Protein AF-A0A7V9RB55-F1 (afdb_monomer_lite)

Structure (mmCIF, N/CA/C/O backbone):
data_AF-A0A7V9RB55-F1
#
_entry.id   AF-A0A7V9RB55-F1
#
loop_
_atom_site.group_PDB
_atom_site.id
_atom_site.type_symbol
_atom_site.label_atom_id
_atom_site.label_alt_id
_atom_site.label_comp_id
_atom_site.label_asym_id
_atom_site.label_entity_id
_atom_site.label_seq_id
_atom_site.pdbx_PDB_ins_code
_atom_site.Cartn_x
_atom_site.Cartn_y
_atom_site.Cartn_z
_atom_site.occupancy
_atom_site.B_iso_or_equiv
_atom_site.auth_seq_id
_atom_site.auth_comp_id
_atom_site.auth_asym_id
_atom_site.auth_atom_id
_atom_site.pdbx_PDB_model_num
ATOM 1 N N . MET A 1 1 ? -29.904 12.027 -7.134 1.00 45.78 1 MET A N 1
ATOM 2 C CA . MET A 1 1 ? -29.228 10.715 -7.118 1.00 45.78 1 MET A CA 1
ATOM 3 C C . MET A 1 1 ? -30.011 9.786 -8.027 1.00 45.78 1 MET A C 1
ATOM 5 O O . MET A 1 1 ? -31.222 9.692 -7.862 1.00 45.78 1 MET A O 1
ATOM 9 N N . ALA A 1 2 ? -29.374 9.235 -9.059 1.00 36.44 2 ALA A N 1
ATOM 10 C CA . ALA A 1 2 ? -30.042 8.398 -10.052 1.00 36.44 2 ALA A CA 1
ATOM 11 C C . ALA A 1 2 ? -30.609 7.140 -9.376 1.00 36.44 2 ALA A C 1
ATOM 13 O O . ALA A 1 2 ? -29.859 6.397 -8.746 1.00 36.44 2 ALA A O 1
ATOM 14 N N . ARG A 1 3 ? -31.929 6.922 -9.480 1.00 42.16 3 ARG A N 1
ATOM 15 C CA . ARG A 1 3 ? -32.563 5.660 -9.073 1.00 42.16 3 ARG A CA 1
ATOM 16 C C . ARG A 1 3 ? -31.897 4.527 -9.855 1.00 42.16 3 ARG A C 1
ATOM 18 O O . ARG A 1 3 ? -31.756 4.627 -11.071 1.00 42.16 3 ARG A O 1
ATOM 25 N N . GLY A 1 4 ? -31.418 3.533 -9.114 1.00 44.72 4 GLY A N 1
ATOM 26 C CA . GLY A 1 4 ? -30.417 2.570 -9.548 1.00 44.72 4 GLY A CA 1
ATOM 27 C C . GLY A 1 4 ? -30.804 1.784 -10.793 1.00 44.72 4 GLY A C 1
ATOM 28 O O . GLY A 1 4 ? -31.798 1.063 -10.808 1.00 44.72 4 GLY A O 1
ATOM 29 N N . ASN A 1 5 ? -29.937 1.847 -11.802 1.00 58.66 5 ASN A N 1
ATOM 30 C CA . ASN A 1 5 ? -29.762 0.708 -12.690 1.00 58.66 5 ASN A CA 1
ATOM 31 C C . ASN A 1 5 ? -29.378 -0.478 -11.801 1.00 58.66 5 ASN A C 1
ATOM 33 O O . ASN A 1 5 ? -28.426 -0.363 -11.025 1.00 58.66 5 ASN A O 1
ATOM 37 N N . ALA A 1 6 ? -30.140 -1.570 -11.878 1.00 69.88 6 ALA A N 1
ATOM 38 C CA . ALA A 1 6 ? -29.859 -2.792 -11.138 1.00 69.88 6 ALA A CA 1
ATOM 39 C C . ALA A 1 6 ? -28.393 -3.190 -11.373 1.00 69.88 6 ALA A C 1
ATOM 41 O O . ALA A 1 6 ? -27.999 -3.524 -12.492 1.00 69.88 6 ALA A O 1
ATOM 42 N N . ARG A 1 7 ? -27.560 -3.072 -10.333 1.00 87.62 7 ARG A N 1
ATOM 43 C CA . ARG A 1 7 ? -26.148 -3.448 -10.414 1.00 87.62 7 ARG A CA 1
ATOM 44 C C . ARG A 1 7 ? -26.079 -4.965 -10.359 1.00 87.62 7 ARG A C 1
ATOM 46 O O . ARG A 1 7 ? -26.649 -5.580 -9.465 1.00 87.62 7 ARG A O 1
ATOM 53 N N . THR A 1 8 ? -25.414 -5.573 -11.334 1.00 90.81 8 THR A N 1
ATOM 54 C CA . THR A 1 8 ? -25.226 -7.026 -11.335 1.00 90.81 8 THR A CA 1
ATOM 55 C C . THR A 1 8 ? -24.067 -7.367 -10.393 1.00 90.81 8 THR A C 1
ATOM 57 O O . THR A 1 8 ? -23.020 -6.727 -10.501 1.00 90.81 8 THR A O 1
ATOM 60 N N . PRO A 1 9 ? -24.222 -8.334 -9.470 1.00 93.31 9 PRO A N 1
ATOM 61 C CA . PRO A 1 9 ? -23.120 -8.808 -8.638 1.00 93.31 9 PRO A CA 1
ATOM 62 C C . PRO A 1 9 ? -21.937 -9.293 -9.484 1.00 93.31 9 PRO A C 1
ATOM 64 O O . PRO A 1 9 ? -22.144 -9.951 -10.506 1.00 93.31 9 PRO A O 1
ATOM 67 N N . ALA A 1 10 ? -20.709 -9.035 -9.035 1.00 93.19 10 ALA A N 1
ATOM 68 C CA . ALA A 1 10 ? -19.513 -9.558 -9.683 1.00 93.19 10 ALA A CA 1
ATOM 69 C C . ALA A 1 10 ? -19.465 -11.096 -9.619 1.00 93.19 10 ALA A C 1
ATOM 71 O O . ALA A 1 10 ? -20.056 -11.726 -8.734 1.00 93.19 10 ALA A O 1
ATOM 72 N N . ALA A 1 11 ? -18.727 -11.713 -10.545 1.00 93.06 11 ALA A N 1
ATOM 73 C CA . ALA A 1 11 ? -18.546 -13.166 -10.573 1.00 93.06 11 ALA A CA 1
ATOM 74 C C . ALA A 1 11 ? -17.868 -13.690 -9.292 1.00 93.06 11 ALA A C 1
ATOM 76 O O . ALA A 1 11 ? -18.229 -14.757 -8.802 1.00 93.06 11 ALA A O 1
ATOM 77 N N . ASN A 1 12 ? -16.957 -12.901 -8.712 1.00 94.38 12 ASN A N 1
ATOM 78 C CA . ASN A 1 12 ? -16.235 -13.230 -7.482 1.00 94.38 12 ASN A CA 1
ATOM 79 C C . ASN A 1 12 ? -16.912 -12.676 -6.217 1.00 94.38 12 ASN A C 1
ATOM 81 O O . ASN A 1 12 ? -16.279 -12.596 -5.164 1.00 94.38 12 ASN A O 1
ATOM 85 N N . ALA A 1 13 ? -18.182 -12.269 -6.302 1.00 96.44 13 ALA A N 1
ATOM 86 C CA . ALA A 1 13 ? -18.905 -11.735 -5.158 1.00 96.44 13 ALA A CA 1
ATOM 87 C C . ALA A 1 13 ? -19.000 -12.767 -4.025 1.00 96.44 13 ALA A C 1
ATOM 89 O O . ALA A 1 13 ? -19.428 -13.906 -4.225 1.00 96.44 13 ALA A O 1
ATOM 90 N N . TYR A 1 14 ? -18.658 -12.340 -2.813 1.00 97.62 14 TYR A N 1
ATOM 91 C CA . TYR A 1 14 ? -18.763 -13.150 -1.610 1.00 97.62 14 TYR A CA 1
ATOM 92 C C . TYR A 1 14 ? -20.218 -13.545 -1.334 1.00 97.62 14 TYR A C 1
ATOM 94 O O . TYR A 1 14 ? -21.116 -12.703 -1.300 1.00 97.62 14 TYR A O 1
ATOM 102 N N . ARG A 1 15 ? -20.458 -14.849 -1.147 1.00 97.12 15 ARG A N 1
ATOM 103 C CA . ARG A 1 15 ? -21.805 -15.427 -0.952 1.00 97.12 15 ARG A CA 1
ATOM 104 C C . ARG A 1 15 ? -22.081 -15.919 0.467 1.00 97.12 15 ARG A C 1
ATOM 106 O O . ARG A 1 15 ? -23.176 -16.442 0.706 1.00 97.12 15 ARG A O 1
ATOM 113 N N . GLY A 1 16 ? -21.109 -15.763 1.366 1.00 97.19 16 GLY A N 1
ATOM 114 C CA . GLY A 1 16 ? -21.217 -16.164 2.763 1.00 97.19 16 GLY A CA 1
ATOM 115 C C . GLY A 1 16 ? -22.218 -15.326 3.556 1.00 97.19 16 GLY A C 1
ATOM 116 O O . GLY A 1 16 ? -22.839 -14.390 3.045 1.00 97.19 16 GLY A O 1
ATOM 117 N N . ALA A 1 17 ? -22.372 -15.661 4.832 1.00 97.12 17 ALA A N 1
ATOM 118 C CA . ALA A 1 17 ? -23.330 -15.047 5.743 1.00 97.12 17 ALA A CA 1
ATOM 119 C C . ALA A 1 17 ? -23.118 -13.527 5.869 1.00 97.12 17 ALA A C 1
ATOM 121 O O . ALA A 1 17 ? -24.081 -12.764 5.824 1.00 97.12 17 ALA A O 1
ATOM 122 N N . LEU A 1 18 ? -21.856 -13.090 5.945 1.00 96.75 18 LEU A N 1
ATOM 123 C CA . LEU A 1 18 ? -21.461 -11.674 5.991 1.00 96.75 18 LEU A CA 1
ATOM 124 C C . LEU A 1 18 ? -21.669 -10.919 4.667 1.00 96.75 18 LEU A C 1
ATOM 126 O O . LEU A 1 18 ? -21.519 -9.703 4.633 1.00 96.75 18 LEU A O 1
ATOM 130 N N . GLY A 1 19 ? -21.991 -11.625 3.582 1.00 96.50 19 GLY A N 1
ATOM 131 C CA . GLY A 1 19 ? -22.287 -11.017 2.288 1.00 96.50 19 GLY A CA 1
ATOM 132 C C . GLY A 1 19 ? -23.755 -10.635 2.106 1.00 96.50 19 GLY A C 1
ATOM 133 O O . GLY A 1 19 ? -24.079 -10.013 1.104 1.00 96.50 19 GLY A O 1
ATOM 134 N N . ARG A 1 20 ? -24.645 -11.010 3.035 1.00 97.88 20 ARG A N 1
ATOM 135 C CA . ARG A 1 20 ? -26.096 -10.788 2.930 1.00 97.88 20 ARG A CA 1
ATOM 136 C C . ARG A 1 20 ? -26.571 -9.832 4.009 1.00 97.88 20 ARG A C 1
ATOM 138 O O . ARG A 1 20 ? -25.987 -9.783 5.089 1.00 97.88 20 ARG A O 1
ATOM 145 N N . THR A 1 21 ? -27.670 -9.124 3.764 1.00 98.38 21 THR A N 1
ATOM 146 C CA . THR A 1 21 ? -28.278 -8.285 4.802 1.00 98.38 21 THR A CA 1
ATOM 147 C C . THR A 1 21 ? -28.678 -9.139 6.005 1.00 98.38 21 THR A C 1
ATOM 149 O O . THR A 1 21 ? -29.422 -10.112 5.883 1.00 98.38 21 THR A O 1
ATOM 152 N N . GLN A 1 22 ? -28.188 -8.768 7.187 1.00 98.31 22 GLN A N 1
ATOM 153 C CA . GLN A 1 22 ? -28.463 -9.464 8.440 1.00 98.31 22 GLN A CA 1
ATOM 154 C C . GLN A 1 22 ? -28.989 -8.499 9.488 1.00 98.31 22 GLN A C 1
ATOM 156 O O . GLN A 1 22 ? -28.643 -7.316 9.530 1.00 98.31 22 GLN A O 1
ATOM 161 N N . THR A 1 23 ? -29.811 -9.045 10.375 1.00 98.31 23 THR A N 1
ATOM 162 C CA . THR A 1 23 ? -30.365 -8.326 11.514 1.00 98.31 23 THR A CA 1
ATOM 163 C C . THR A 1 23 ? -30.184 -9.132 12.781 1.00 98.31 23 THR A C 1
ATOM 165 O O . THR A 1 23 ? -30.337 -10.351 12.746 1.00 98.31 23 THR A O 1
ATOM 168 N N . THR A 1 24 ? -29.962 -8.452 13.898 1.00 97.81 24 THR A N 1
ATOM 169 C CA . THR A 1 24 ? -29.955 -9.059 15.227 1.00 97.81 24 THR A CA 1
ATOM 170 C C . THR A 1 24 ? -30.933 -8.334 16.146 1.00 97.81 24 THR A C 1
ATOM 172 O O . THR A 1 24 ? -31.282 -7.176 15.907 1.00 97.81 24 THR A O 1
ATOM 175 N N . GLN A 1 25 ? -31.408 -9.018 17.182 1.00 97.94 25 GLN A N 1
ATOM 176 C CA . GLN A 1 25 ? -32.251 -8.416 18.211 1.00 97.94 25 GLN A CA 1
ATOM 177 C C . GLN A 1 25 ? -31.364 -7.922 19.354 1.00 97.94 25 GLN A C 1
ATOM 179 O O . GLN A 1 25 ? -30.532 -8.668 19.867 1.00 97.94 25 GLN A O 1
ATOM 184 N N . VAL A 1 26 ? -31.537 -6.667 19.750 1.00 96.81 26 VAL A N 1
ATOM 185 C CA . VAL A 1 26 ? -30.816 -6.036 20.861 1.00 96.81 26 VAL A CA 1
ATOM 186 C C . VAL A 1 26 ? -31.812 -5.442 21.843 1.00 96.81 26 VAL A C 1
ATOM 188 O O . VAL A 1 26 ? -32.876 -4.973 21.447 1.00 96.81 26 VAL A O 1
ATOM 191 N N . HIS A 1 27 ? -31.471 -5.456 23.126 1.00 95.75 27 HIS A N 1
ATOM 192 C CA . HIS A 1 27 ? -32.253 -4.768 24.148 1.00 95.75 27 HIS A CA 1
ATOM 193 C C . HIS A 1 27 ? -31.652 -3.381 24.361 1.00 95.75 27 HIS A C 1
ATOM 195 O O . HIS A 1 27 ? -30.463 -3.258 24.648 1.00 95.75 27 HIS A O 1
ATOM 201 N N . VAL A 1 28 ? -32.469 -2.348 24.183 1.00 95.06 28 VAL A N 1
ATOM 202 C CA . VAL A 1 28 ? -32.097 -0.944 24.348 1.00 95.06 28 VAL A CA 1
ATOM 203 C C . VAL A 1 28 ? -32.828 -0.413 25.568 1.00 95.06 28 VAL A C 1
ATOM 205 O O . VAL A 1 28 ? -34.048 -0.542 25.661 1.00 95.06 28 VAL A O 1
ATOM 208 N N . THR A 1 29 ? -32.090 0.177 26.500 1.00 93.31 29 THR A N 1
ATOM 209 C CA . THR A 1 29 ? -32.686 0.858 27.650 1.00 93.31 29 THR A CA 1
ATOM 210 C C . THR A 1 29 ? -33.098 2.264 27.230 1.00 93.31 29 THR A C 1
ATOM 212 O O . THR A 1 29 ? -32.251 3.061 26.826 1.00 93.31 29 THR A O 1
ATOM 215 N N . GLY A 1 30 ? -34.395 2.555 27.291 1.00 92.25 30 GLY A N 1
ATOM 216 C CA . GLY A 1 30 ? -34.944 3.882 27.041 1.00 92.25 30 GLY A CA 1
ATOM 217 C C . GLY A 1 30 ? -34.643 4.870 28.176 1.00 92.25 30 GLY A C 1
ATOM 218 O O . GLY A 1 30 ? -34.138 4.486 29.237 1.00 92.25 30 GLY A O 1
ATOM 219 N N . PRO A 1 31 ? -34.948 6.163 27.985 1.00 90.19 31 PRO A N 1
ATOM 220 C CA . PRO A 1 31 ? -34.610 7.214 28.942 1.00 90.19 31 PRO A CA 1
ATOM 221 C C . PRO A 1 31 ? -35.367 7.101 30.276 1.00 90.19 31 PRO A C 1
ATOM 223 O O . PRO A 1 31 ? -34.917 7.678 31.264 1.00 90.19 31 PRO A O 1
ATOM 226 N N . LYS A 1 32 ? -36.486 6.360 30.343 1.00 92.12 32 LYS A N 1
ATOM 227 C CA . LYS A 1 32 ? -37.225 6.098 31.594 1.00 92.12 32 LYS A CA 1
ATOM 228 C C . LYS A 1 32 ? -36.854 4.744 32.219 1.00 92.12 32 LYS A C 1
ATOM 230 O O . LYS A 1 32 ? -37.479 4.338 33.198 1.00 92.12 32 LYS A O 1
ATOM 235 N N . GLY A 1 33 ? -35.830 4.063 31.694 1.00 92.38 33 GLY A N 1
ATOM 236 C CA . GLY A 1 33 ? -35.354 2.764 32.179 1.00 92.38 33 GLY A CA 1
ATOM 237 C C . GLY A 1 33 ? -36.100 1.552 31.611 1.00 92.38 33 GLY A C 1
ATOM 238 O O . GLY A 1 33 ? -35.821 0.423 32.009 1.00 92.38 33 GLY A O 1
ATOM 239 N N . GLU A 1 34 ? -37.036 1.753 30.686 1.00 93.12 34 GLU A N 1
ATOM 240 C CA . GLU A 1 34 ? -37.731 0.684 29.978 1.00 93.12 34 GLU A CA 1
ATOM 241 C C . GLU A 1 34 ? -36.779 -0.088 29.055 1.00 93.12 34 GLU A C 1
ATOM 243 O O . GLU A 1 34 ? -35.943 0.498 28.373 1.00 93.12 34 GLU A O 1
ATOM 248 N N . LEU A 1 35 ? -36.902 -1.416 29.011 1.00 94.69 35 LEU A N 1
ATOM 249 C CA . LEU A 1 35 ? -36.141 -2.256 28.087 1.00 94.69 35 LEU A CA 1
ATOM 250 C C . LEU A 1 35 ? -36.967 -2.504 26.825 1.00 94.69 35 LEU A C 1
ATOM 252 O O . LEU A 1 35 ? -38.008 -3.157 26.873 1.00 94.69 35 LEU A O 1
ATOM 256 N N . ILE A 1 36 ? -36.481 -2.011 25.691 1.00 95.44 36 ILE A N 1
ATOM 257 C CA . ILE A 1 36 ? -37.114 -2.163 24.381 1.00 95.44 36 ILE A CA 1
ATOM 258 C C . ILE A 1 36 ? -36.282 -3.147 23.567 1.00 95.44 36 ILE A C 1
ATOM 260 O O . ILE A 1 36 ? -35.095 -2.928 23.331 1.00 95.44 36 ILE A O 1
ATOM 264 N N . ALA A 1 37 ? -36.896 -4.237 23.114 1.00 96.38 37 ALA A N 1
ATOM 265 C CA . ALA A 1 37 ? -36.238 -5.146 22.189 1.00 96.38 37 ALA A CA 1
ATOM 266 C C . ALA A 1 37 ? -36.355 -4.595 20.759 1.00 96.38 37 ALA A C 1
ATOM 268 O O . ALA A 1 37 ? -37.443 -4.557 20.186 1.00 96.38 37 ALA A O 1
ATOM 269 N N . ALA A 1 38 ? -35.236 -4.166 20.184 1.00 97.00 38 ALA A N 1
ATOM 270 C CA . ALA A 1 38 ? -35.170 -3.580 18.855 1.00 97.00 38 ALA A CA 1
ATOM 271 C C . ALA A 1 38 ? -34.438 -4.508 17.879 1.00 97.00 38 ALA A C 1
ATOM 273 O O . ALA A 1 38 ? -33.453 -5.161 18.224 1.00 97.00 38 ALA A O 1
ATOM 274 N N . LYS A 1 39 ? -34.910 -4.548 16.632 1.00 98.00 39 LYS A N 1
ATOM 275 C CA . LYS A 1 39 ? -34.239 -5.253 15.538 1.00 98.00 39 LYS A CA 1
ATOM 276 C C . LYS A 1 39 ? -33.291 -4.280 14.843 1.00 98.00 39 LYS A C 1
ATOM 278 O O . LYS A 1 39 ? -33.737 -3.268 14.311 1.00 98.00 39 LYS A O 1
ATOM 283 N N . VAL A 1 40 ? -32.001 -4.588 14.850 1.00 98.19 40 VAL A N 1
ATOM 284 C CA . VAL A 1 40 ? -30.947 -3.749 14.261 1.00 98.19 40 VAL A CA 1
ATOM 285 C C . VAL A 1 40 ? -30.238 -4.498 13.145 1.00 98.19 40 VAL A C 1
ATOM 287 O O . VAL A 1 40 ? -30.076 -5.715 13.209 1.00 98.19 40 VAL A O 1
ATOM 290 N N . HIS A 1 41 ? -29.817 -3.779 12.113 1.00 98.56 41 HIS A N 1
ATOM 291 C CA . HIS A 1 41 ? -29.034 -4.307 11.005 1.00 98.56 41 HIS A CA 1
ATOM 292 C C . HIS A 1 41 ? -27.557 -4.372 11.389 1.00 98.56 41 HIS A C 1
ATOM 294 O O . HIS A 1 41 ? -26.985 -3.375 11.826 1.00 98.56 41 HIS A O 1
ATOM 300 N N . THR A 1 42 ? -26.948 -5.542 11.213 1.00 98.25 42 THR A N 1
ATOM 301 C CA . THR A 1 42 ? -25.518 -5.799 11.470 1.00 98.25 42 THR A CA 1
ATOM 302 C C . THR A 1 42 ? -24.728 -5.986 10.178 1.00 98.25 42 THR A C 1
ATOM 304 O O . THR A 1 42 ? -23.505 -5.867 10.166 1.00 98.25 42 THR A O 1
ATOM 307 N N . THR A 1 43 ? -25.416 -6.267 9.075 1.00 98.44 43 THR A N 1
ATOM 308 C CA . THR A 1 43 ? -24.834 -6.392 7.740 1.00 98.44 43 THR A CA 1
ATOM 309 C C . THR A 1 43 ? -25.831 -5.850 6.723 1.00 98.44 43 THR A C 1
ATOM 311 O O . THR A 1 43 ? -27.034 -6.058 6.886 1.00 98.44 43 THR A O 1
ATOM 314 N N . VAL A 1 44 ? -25.346 -5.148 5.702 1.00 98.50 44 VAL A N 1
ATOM 315 C CA . VAL A 1 44 ? -26.142 -4.560 4.620 1.00 98.50 44 VAL A CA 1
ATOM 316 C C . VAL A 1 44 ? -25.519 -4.958 3.285 1.00 98.50 44 VAL A C 1
ATOM 318 O O . VAL A 1 44 ? -24.380 -4.584 3.009 1.00 98.50 44 VAL A O 1
ATOM 321 N N . ASP A 1 45 ? -26.273 -5.692 2.465 1.00 98.25 45 ASP A N 1
ATOM 322 C CA . ASP A 1 45 ? -25.959 -5.897 1.048 1.00 98.25 45 ASP A CA 1
ATOM 323 C C . ASP A 1 45 ? -26.462 -4.687 0.250 1.00 98.25 45 ASP A C 1
ATOM 325 O O . ASP A 1 45 ? -27.665 -4.429 0.165 1.00 98.25 45 ASP A O 1
ATOM 329 N N . ALA A 1 46 ? -25.526 -3.931 -0.316 1.00 97.25 46 ALA A N 1
ATOM 330 C CA . ALA A 1 46 ? -25.785 -2.683 -1.012 1.00 97.25 46 ALA A CA 1
ATOM 331 C C . ALA A 1 46 ? -26.496 -2.851 -2.358 1.00 97.25 46 ALA A C 1
ATOM 333 O O . ALA A 1 46 ? -27.120 -1.904 -2.840 1.00 97.25 46 ALA A O 1
ATOM 334 N N . VAL A 1 47 ? -26.387 -4.028 -2.976 1.00 96.06 47 VAL A N 1
ATOM 335 C CA . VAL A 1 47 ? -27.040 -4.328 -4.253 1.00 96.06 47 VAL A CA 1
ATOM 336 C C . VAL A 1 47 ? -28.470 -4.793 -4.015 1.00 96.06 47 VAL A C 1
ATOM 338 O O . VAL A 1 47 ? -29.372 -4.365 -4.732 1.00 96.06 47 VAL A O 1
ATOM 341 N N . GLU A 1 48 ? -28.682 -5.640 -3.008 1.00 96.62 48 GLU A N 1
ATOM 342 C CA . GLU A 1 48 ? -30.011 -6.165 -2.683 1.00 96.62 48 GLU A CA 1
ATOM 343 C C . GLU A 1 48 ? -30.890 -5.126 -1.961 1.00 96.62 48 GLU A C 1
ATOM 345 O O . GLU A 1 48 ? -32.085 -5.051 -2.239 1.00 96.62 48 GLU A O 1
ATOM 350 N N . HIS A 1 49 ? -30.307 -4.305 -1.077 1.00 97.69 49 HIS A N 1
ATOM 351 C CA . HIS A 1 49 ? -31.034 -3.378 -0.196 1.00 97.69 49 HIS A CA 1
ATOM 352 C C . HIS A 1 49 ? -30.462 -1.942 -0.234 1.00 97.69 49 HIS A C 1
ATOM 354 O O . HIS A 1 49 ? -29.911 -1.452 0.764 1.00 97.69 49 HIS A O 1
ATOM 360 N N . PRO A 1 50 ? -30.570 -1.224 -1.370 1.00 96.38 50 PRO A N 1
ATOM 361 C CA . PRO A 1 50 ? -30.006 0.121 -1.522 1.00 96.38 50 PRO A CA 1
ATOM 362 C C . PRO A 1 50 ? -30.610 1.154 -0.553 1.00 96.38 50 PRO A C 1
ATOM 364 O O . PRO A 1 50 ? -29.928 2.083 -0.126 1.00 96.38 50 PRO A O 1
ATOM 367 N N . GLU A 1 51 ? -31.862 0.988 -0.130 1.00 96.75 51 GLU A N 1
ATOM 368 C CA . GLU A 1 51 ? -32.508 1.874 0.842 1.00 96.75 51 GLU A CA 1
ATOM 369 C C . GLU A 1 51 ? -31.849 1.827 2.231 1.00 96.75 51 GLU A C 1
ATOM 371 O O . GLU A 1 51 ? -31.829 2.828 2.952 1.00 96.75 51 GLU A O 1
ATOM 376 N N . LEU A 1 52 ? -31.270 0.683 2.616 1.00 97.69 52 LEU A N 1
ATOM 377 C CA . LEU A 1 52 ? -30.514 0.561 3.865 1.00 97.69 52 LEU A CA 1
ATOM 378 C C . LEU A 1 52 ? -29.157 1.260 3.766 1.00 97.69 52 LEU A C 1
ATOM 380 O O . LEU A 1 52 ? -28.686 1.816 4.759 1.00 97.69 52 LEU A O 1
ATOM 384 N N . VAL A 1 53 ? -28.558 1.281 2.574 1.00 96.94 53 VAL A N 1
ATOM 385 C CA . VAL A 1 53 ? -27.326 2.028 2.294 1.00 96.94 53 VAL A CA 1
ATOM 386 C C . VAL A 1 53 ? -27.563 3.525 2.432 1.00 96.94 53 VAL A C 1
ATOM 388 O O . VAL A 1 53 ? -26.782 4.205 3.095 1.00 96.94 53 VAL A O 1
ATOM 391 N N . ASP A 1 54 ? -28.663 4.039 1.882 1.00 96.38 54 ASP A N 1
ATOM 392 C CA . ASP A 1 54 ? -29.022 5.454 2.018 1.00 96.38 54 ASP A CA 1
ATOM 393 C C . ASP A 1 54 ? -29.189 5.845 3.492 1.00 96.38 54 ASP A C 1
ATOM 395 O O . ASP A 1 54 ? -28.643 6.856 3.946 1.00 96.38 54 ASP A O 1
ATOM 399 N N . ARG A 1 55 ? -29.861 4.998 4.282 1.00 97.56 55 ARG A N 1
ATOM 400 C CA . ARG A 1 55 ? -29.982 5.198 5.733 1.00 97.56 55 ARG A CA 1
ATOM 401 C C . ARG A 1 55 ? -28.635 5.130 6.445 1.00 97.56 55 ARG A C 1
ATOM 403 O O . ARG A 1 55 ? -28.396 5.932 7.343 1.00 97.56 55 ARG A O 1
ATOM 410 N N . LEU A 1 56 ? -27.753 4.207 6.062 1.00 97.25 56 LEU A N 1
ATOM 411 C CA . LEU A 1 56 ? -26.408 4.093 6.631 1.00 97.25 56 LEU A CA 1
ATOM 412 C C . LEU A 1 56 ? -25.572 5.339 6.336 1.00 97.25 56 LEU A C 1
ATOM 414 O O . LEU A 1 56 ? -24.958 5.893 7.243 1.00 97.25 56 LEU A O 1
ATOM 418 N N . HIS A 1 57 ? -25.606 5.832 5.099 1.00 96.69 57 HIS A N 1
ATOM 419 C CA . HIS A 1 57 ? -24.933 7.066 4.708 1.00 96.69 57 HIS A CA 1
ATOM 420 C C . HIS A 1 57 ? -25.412 8.260 5.531 1.00 96.69 57 HIS A C 1
ATOM 422 O O . HIS A 1 57 ? -24.602 9.082 5.959 1.00 96.69 57 HIS A O 1
ATOM 428 N N . LEU A 1 58 ? -26.720 8.379 5.752 1.00 96.38 58 LEU A N 1
ATOM 429 C CA . LEU A 1 58 ? -27.311 9.477 6.516 1.00 96.38 58 LEU A CA 1
ATOM 430 C C . LEU A 1 58 ? -27.162 9.320 8.039 1.00 96.38 58 LEU A C 1
ATOM 432 O O . LEU A 1 58 ? -27.700 10.148 8.765 1.00 96.38 58 LEU A O 1
ATOM 436 N N . ASP A 1 59 ? -26.452 8.292 8.523 1.00 95.50 59 ASP A N 1
ATOM 437 C CA . ASP A 1 59 ? -26.365 7.944 9.949 1.00 95.50 59 ASP A CA 1
ATOM 438 C C . ASP A 1 59 ? -27.757 7.707 10.592 1.00 95.50 59 ASP A C 1
ATOM 440 O O . ASP A 1 59 ? -27.960 7.896 11.788 1.00 95.50 59 ASP A O 1
ATOM 444 N N . GLN A 1 60 ? -28.725 7.254 9.786 1.00 96.75 60 GLN A N 1
ATOM 445 C CA . GLN A 1 60 ? -30.114 6.950 10.165 1.00 96.75 60 GLN A CA 1
ATOM 446 C C . GLN A 1 60 ? -30.413 5.441 10.233 1.00 96.75 60 GLN A C 1
ATOM 448 O O . GLN A 1 60 ? -31.559 5.014 10.456 1.00 96.75 60 GLN A O 1
ATOM 453 N N . LEU A 1 61 ? -29.403 4.603 9.992 1.00 97.25 61 LEU A N 1
ATOM 454 C CA . LEU A 1 61 ? -29.511 3.165 10.200 1.00 97.25 61 LEU A CA 1
ATOM 455 C C . LEU A 1 61 ? -29.543 2.870 11.708 1.00 97.25 61 LEU A C 1
ATOM 457 O O . LEU A 1 61 ? -28.822 3.493 12.482 1.00 97.25 61 LEU A O 1
ATOM 461 N N . ASN A 1 62 ? -30.380 1.915 12.118 1.00 97.62 62 ASN A N 1
ATOM 462 C CA . ASN A 1 62 ? -30.530 1.490 13.519 1.00 97.62 62 ASN A CA 1
ATOM 463 C C . ASN A 1 62 ? -30.984 2.599 14.491 1.00 97.62 62 ASN A C 1
ATOM 465 O O . ASN A 1 62 ? -30.660 2.563 15.678 1.00 97.62 62 ASN A O 1
ATOM 469 N N . LEU A 1 63 ? -31.769 3.563 13.99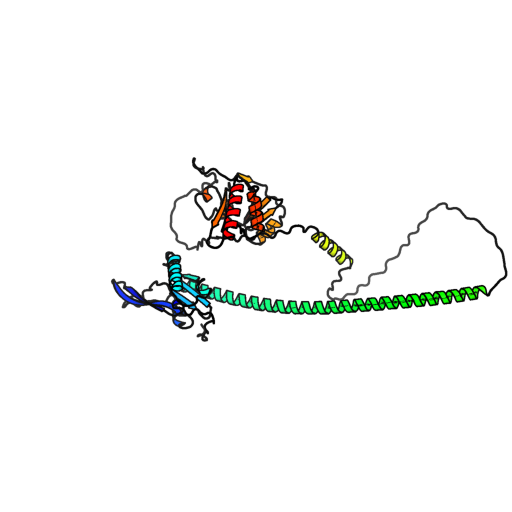7 1.00 97.12 63 LEU A N 1
ATOM 470 C CA . LEU A 1 63 ? -32.564 4.455 14.841 1.00 97.12 63 LEU A CA 1
ATOM 471 C C . LEU A 1 63 ? -33.799 3.715 15.361 1.00 97.12 63 LEU A C 1
ATOM 473 O O . LEU A 1 63 ? -34.598 3.203 14.571 1.00 97.12 63 LEU A O 1
ATOM 477 N N . VAL A 1 64 ? -33.948 3.672 16.682 1.00 96.31 64 VAL A N 1
ATOM 478 C CA . VAL A 1 64 ? -35.076 3.040 17.367 1.00 96.31 64 VAL A CA 1
ATOM 479 C C . VAL A 1 64 ? -36.008 4.140 17.870 1.00 96.31 64 VAL A C 1
ATOM 481 O O . VAL A 1 64 ? -35.604 4.918 18.737 1.00 96.31 64 VAL A O 1
ATOM 484 N N . PRO A 1 65 ? -37.235 4.251 17.332 1.00 95.25 65 PRO A N 1
ATOM 485 C CA . PRO A 1 65 ? -38.203 5.206 17.846 1.00 95.25 65 PRO A CA 1
ATOM 486 C C . PRO A 1 65 ? -38.636 4.786 19.254 1.00 95.25 65 PRO A C 1
ATOM 488 O O . PRO A 1 65 ? -38.946 3.618 19.488 1.00 95.25 65 PRO A O 1
ATOM 491 N N . ILE A 1 66 ? -38.670 5.744 20.178 1.00 93.19 66 ILE A N 1
ATOM 492 C CA . ILE A 1 66 ? -39.166 5.547 21.543 1.00 93.19 66 ILE A CA 1
ATOM 493 C C . ILE A 1 66 ? -40.395 6.427 21.729 1.00 93.19 66 ILE A C 1
ATOM 495 O O . ILE A 1 66 ? -40.409 7.590 21.327 1.00 93.19 66 ILE A O 1
ATOM 499 N N . GLU A 1 67 ? -41.451 5.868 22.314 1.00 92.19 67 GLU A N 1
ATOM 500 C CA . GLU A 1 67 ? -42.707 6.585 22.500 1.00 92.19 67 GLU A CA 1
ATOM 501 C C . GLU A 1 67 ? -42.513 7.813 23.407 1.00 92.19 67 GLU A C 1
ATOM 503 O O . GLU A 1 67 ? -42.156 7.708 24.582 1.00 92.19 67 GLU A O 1
ATOM 508 N N . GLY A 1 68 ? -42.742 9.002 22.842 1.00 90.50 68 GLY A N 1
ATOM 509 C CA . GLY A 1 68 ? -42.606 10.272 23.557 1.00 90.50 68 GLY A CA 1
ATOM 510 C C . GLY A 1 68 ? -41.162 10.731 23.792 1.00 90.50 68 GLY A C 1
ATOM 511 O O . GLY A 1 68 ? -40.930 11.535 24.693 1.00 90.50 68 GLY A O 1
ATOM 512 N N . SER A 1 69 ? -40.181 10.231 23.037 1.00 91.88 69 SER A N 1
ATOM 513 C CA . SER A 1 69 ? -38.785 10.694 23.083 1.00 91.88 69 SER A CA 1
ATOM 514 C C . SER A 1 69 ? -38.156 10.715 21.688 1.00 91.88 69 SER A C 1
ATOM 516 O O . SER A 1 69 ? -38.714 10.179 20.732 1.00 91.88 69 SER A O 1
ATOM 518 N N . GLU A 1 70 ? -37.003 11.372 21.556 1.00 93.44 70 GLU A N 1
ATOM 519 C CA . GLU A 1 70 ? -36.218 11.321 20.321 1.00 93.44 70 GLU A CA 1
ATOM 520 C C . GLU A 1 70 ? -35.756 9.881 20.045 1.00 93.44 70 GLU A C 1
ATOM 522 O O . GLU A 1 70 ? -35.521 9.099 20.971 1.00 93.44 70 GLU A O 1
ATOM 527 N N . ALA A 1 71 ? -35.662 9.509 18.766 1.00 95.50 71 ALA A N 1
ATOM 528 C CA . ALA A 1 71 ? -35.200 8.182 18.386 1.00 95.50 71 ALA A CA 1
ATOM 529 C C . ALA A 1 71 ? -33.765 7.954 18.883 1.00 95.50 71 ALA A C 1
ATOM 531 O O . ALA A 1 71 ? -32.874 8.767 18.639 1.00 95.50 71 ALA A O 1
ATOM 532 N N . ILE A 1 72 ? -33.526 6.820 19.541 1.00 95.06 72 ILE A N 1
ATOM 533 C CA . ILE A 1 72 ? -32.195 6.468 20.034 1.00 95.06 72 ILE A CA 1
ATOM 534 C C . ILE A 1 72 ? -31.426 5.752 18.931 1.00 95.06 72 ILE A C 1
ATOM 536 O O . ILE A 1 72 ? -31.892 4.764 18.356 1.00 95.06 72 ILE A O 1
ATOM 540 N N . ARG A 1 73 ? -30.211 6.228 18.658 1.00 95.25 73 ARG A N 1
ATOM 541 C CA . ARG A 1 73 ? -29.258 5.531 17.796 1.00 95.25 73 ARG A CA 1
ATOM 542 C C . ARG A 1 73 ? -28.612 4.387 18.563 1.00 95.25 73 ARG A C 1
ATOM 544 O O . ARG A 1 73 ? -27.938 4.609 19.565 1.00 95.25 73 ARG A O 1
ATOM 551 N N . VAL A 1 74 ? -28.760 3.168 18.056 1.00 96.69 74 VAL A N 1
ATOM 552 C CA . VAL A 1 74 ? -28.055 2.014 18.617 1.00 96.69 74 VAL A CA 1
ATOM 553 C C . VAL A 1 74 ? -26.698 1.873 17.932 1.00 96.69 74 VAL A C 1
ATOM 555 O O . VAL A 1 74 ? -26.622 1.567 16.741 1.00 96.69 74 VAL A O 1
ATOM 558 N N . ALA A 1 75 ? -25.621 2.089 18.687 1.00 95.50 75 ALA A N 1
ATOM 559 C CA . ALA A 1 75 ? -24.246 1.969 18.207 1.00 95.50 75 ALA A CA 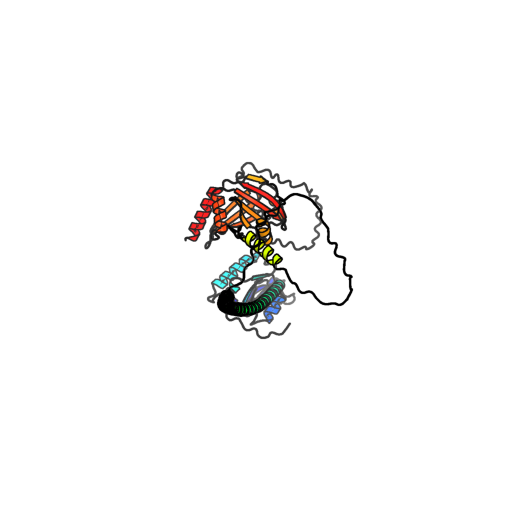1
ATOM 560 C C . ALA A 1 75 ? -23.836 0.490 18.058 1.00 95.50 75 ALA A C 1
ATOM 562 O O . ALA A 1 75 ? -23.140 -0.074 18.904 1.00 95.50 75 ALA A O 1
ATOM 563 N N . VAL A 1 76 ? -24.298 -0.159 16.990 1.00 97.19 76 VAL A N 1
ATOM 564 C CA . VAL A 1 76 ? -23.897 -1.525 16.618 1.00 97.19 76 VAL A CA 1
ATOM 565 C C . VAL A 1 76 ? -22.990 -1.463 15.388 1.00 97.19 76 VAL A C 1
ATOM 567 O O . VAL A 1 76 ? -23.354 -0.763 14.443 1.00 97.19 76 VAL A O 1
ATOM 570 N N . PRO A 1 77 ? -21.851 -2.184 15.364 1.00 98.31 77 PRO A N 1
ATOM 571 C CA . PRO A 1 77 ? -21.032 -2.339 14.165 1.00 98.31 77 PRO A CA 1
ATOM 572 C C . PRO A 1 77 ? -21.851 -2.855 12.979 1.00 98.31 77 PRO A C 1
ATOM 574 O O . PRO A 1 77 ? -22.614 -3.816 13.116 1.00 98.31 77 PRO A O 1
ATOM 577 N N . VAL A 1 78 ? -21.679 -2.236 11.812 1.00 98.56 78 VAL A N 1
ATOM 578 C CA . VAL A 1 78 ? -22.399 -2.603 10.587 1.00 98.56 78 VAL A CA 1
ATOM 579 C C . VAL A 1 78 ? -21.407 -2.979 9.502 1.00 98.56 78 VAL A C 1
ATOM 581 O O . VAL A 1 78 ? -20.527 -2.200 9.157 1.00 98.56 78 VAL A O 1
ATOM 584 N N . VAL A 1 79 ? -21.566 -4.161 8.922 1.00 98.69 79 VAL A N 1
ATOM 585 C CA . VAL A 1 79 ? -20.804 -4.579 7.743 1.00 98.69 79 VAL A CA 1
ATOM 586 C C . VAL A 1 79 ? -21.536 -4.107 6.491 1.00 98.69 79 VAL A C 1
ATOM 588 O O . VAL A 1 79 ? -22.647 -4.548 6.213 1.00 98.69 79 VAL A O 1
ATOM 591 N N . TYR A 1 80 ? -20.922 -3.208 5.735 1.00 98.62 80 TYR A N 1
ATOM 592 C CA . TYR A 1 80 ? -21.360 -2.810 4.404 1.00 98.62 80 TYR A CA 1
ATOM 593 C C . TYR A 1 80 ? -20.717 -3.734 3.365 1.00 98.62 80 TYR A C 1
ATOM 595 O O . TYR A 1 80 ? -19.491 -3.858 3.322 1.00 98.62 80 TYR A O 1
ATOM 603 N N . HIS A 1 81 ? -21.529 -4.367 2.524 1.00 98.44 81 HIS A N 1
ATOM 604 C CA . HIS A 1 81 ? -21.073 -5.233 1.442 1.00 98.44 81 HIS A CA 1
ATOM 605 C C . HIS A 1 81 ? -21.624 -4.736 0.105 1.00 98.44 81 HIS A C 1
ATOM 607 O O . HIS A 1 81 ? -22.835 -4.644 -0.063 1.00 98.44 81 HIS A O 1
ATOM 613 N N . ASP A 1 82 ? -20.749 -4.443 -0.857 1.00 97.94 82 ASP A N 1
ATOM 614 C CA . ASP A 1 82 ? -21.136 -4.157 -2.242 1.00 97.94 82 ASP A CA 1
ATOM 615 C C . ASP A 1 82 ? -20.566 -5.255 -3.154 1.00 97.94 82 ASP A C 1
ATOM 617 O O . ASP A 1 82 ? -19.391 -5.191 -3.536 1.00 97.94 82 ASP A O 1
ATOM 621 N N . PRO A 1 83 ? -21.369 -6.277 -3.508 1.00 97.31 83 PRO A N 1
ATOM 622 C CA . PRO A 1 83 ? -20.905 -7.369 -4.355 1.00 97.31 83 PRO A CA 1
ATOM 623 C C . PRO A 1 83 ? -20.659 -6.954 -5.809 1.00 97.31 83 PRO A C 1
ATOM 625 O O . PRO A 1 83 ? -20.021 -7.708 -6.539 1.00 97.31 83 PRO A O 1
ATOM 628 N N . ALA A 1 84 ? -21.168 -5.806 -6.268 1.00 95.56 84 ALA A N 1
ATOM 629 C CA . ALA A 1 84 ? -20.897 -5.312 -7.619 1.00 95.56 84 ALA A CA 1
ATOM 630 C C . ALA A 1 84 ? -19.554 -4.571 -7.687 1.00 95.56 84 ALA A C 1
ATOM 632 O O . ALA A 1 84 ? -18.862 -4.652 -8.698 1.00 95.56 84 ALA A O 1
ATOM 633 N N . ALA A 1 85 ? -19.181 -3.874 -6.611 1.00 95.12 85 ALA A N 1
ATOM 634 C CA . ALA A 1 85 ? -17.900 -3.177 -6.497 1.00 95.12 85 ALA A CA 1
ATOM 635 C C . ALA A 1 85 ? -16.776 -4.030 -5.878 1.00 95.12 85 ALA A C 1
ATOM 637 O O . ALA A 1 85 ? -15.656 -3.535 -5.756 1.00 95.12 85 ALA A O 1
ATOM 638 N N . GLU A 1 86 ? -17.070 -5.271 -5.472 1.00 96.94 86 GLU A N 1
ATOM 639 C CA . GLU A 1 86 ? -16.157 -6.140 -4.714 1.00 96.94 86 GLU A CA 1
ATOM 640 C C . GLU A 1 86 ? -15.607 -5.418 -3.471 1.00 96.94 86 GLU A C 1
ATOM 642 O O . GLU A 1 86 ? -14.399 -5.317 -3.256 1.00 96.94 86 GLU A O 1
ATOM 647 N N . LEU A 1 87 ? -16.510 -4.856 -2.657 1.00 97.56 87 LEU A N 1
ATOM 648 C CA . LEU A 1 87 ? -16.155 -4.120 -1.443 1.00 97.56 87 LEU A CA 1
ATOM 649 C C . LEU A 1 87 ? -16.802 -4.726 -0.205 1.00 97.56 87 LEU A C 1
ATOM 651 O O . LEU A 1 87 ? -17.994 -5.034 -0.184 1.00 97.56 87 LEU A O 1
ATOM 655 N N . LEU A 1 88 ? -16.008 -4.810 0.859 1.00 98.44 88 LEU A N 1
ATOM 656 C CA . LEU A 1 88 ? -16.465 -5.095 2.209 1.00 98.44 88 LEU A CA 1
ATOM 657 C C . LEU A 1 88 ? -15.890 -4.029 3.141 1.00 98.44 88 LEU A C 1
ATOM 659 O O . LEU A 1 88 ? -14.683 -3.780 3.143 1.00 98.44 88 LEU A O 1
ATOM 663 N N . VAL A 1 89 ? -16.754 -3.381 3.914 1.00 98.62 89 VAL A N 1
ATOM 664 C CA . VAL A 1 89 ? -16.367 -2.305 4.826 1.00 98.62 89 VAL A CA 1
ATOM 665 C C . VAL A 1 89 ? -17.032 -2.526 6.176 1.00 98.62 89 VAL A C 1
ATOM 667 O O . VAL A 1 89 ? -18.249 -2.660 6.263 1.00 98.62 89 VAL A O 1
ATOM 670 N N . LEU A 1 90 ? -16.243 -2.539 7.244 1.00 98.69 90 LEU A N 1
ATOM 671 C CA . LEU A 1 90 ? -16.744 -2.524 8.611 1.00 98.69 90 LEU A CA 1
ATOM 672 C C . LEU A 1 90 ? -16.961 -1.070 9.045 1.00 98.69 90 LEU A C 1
ATOM 674 O O . LEU A 1 90 ? -16.018 -0.288 9.144 1.00 98.69 90 LEU A O 1
ATOM 678 N N . VAL A 1 91 ? -18.211 -0.705 9.297 1.00 98.56 91 VAL A N 1
ATOM 679 C CA . VAL A 1 91 ? -18.621 0.635 9.715 1.00 98.56 91 VAL A CA 1
ATOM 680 C C . VAL A 1 91 ? -18.847 0.630 11.219 1.00 98.56 91 VAL A C 1
ATOM 682 O O . VAL A 1 91 ? -19.755 -0.034 11.725 1.00 98.56 91 VAL A O 1
ATOM 685 N N . LEU A 1 92 ? -18.014 1.377 11.934 1.00 98.44 92 LEU A N 1
ATOM 686 C CA . LEU A 1 92 ? -18.096 1.548 13.380 1.00 98.44 92 LEU A CA 1
ATOM 687 C C . LEU A 1 92 ? -18.684 2.914 13.720 1.00 98.44 92 LEU A C 1
ATOM 689 O O . LEU A 1 92 ? -18.575 3.864 12.946 1.00 98.44 92 LEU A O 1
ATOM 693 N N . ASP A 1 93 ? -19.297 3.040 14.892 1.00 97.75 93 ASP A N 1
ATOM 694 C CA . ASP A 1 93 ? -19.654 4.362 15.403 1.00 97.75 93 ASP A CA 1
ATOM 695 C C . ASP A 1 93 ? -18.378 5.131 15.819 1.00 97.75 93 ASP A C 1
ATOM 697 O O . ASP A 1 93 ? -17.439 4.509 16.327 1.00 97.75 93 ASP A O 1
ATOM 701 N N . PRO A 1 94 ? -18.299 6.468 15.655 1.00 96.25 94 PRO A N 1
ATOM 702 C CA . PRO A 1 94 ? -17.137 7.244 16.093 1.00 96.25 94 PRO A CA 1
ATOM 703 C C . PRO A 1 94 ? -16.764 7.057 17.572 1.00 96.25 94 PRO A C 1
ATOM 705 O O . PRO A 1 94 ? -15.580 7.112 17.908 1.00 96.25 94 PRO A O 1
ATOM 708 N N . SER A 1 95 ? -17.733 6.784 18.452 1.00 96.50 95 SER A N 1
ATOM 709 C CA . SER A 1 95 ? -17.479 6.484 19.872 1.00 96.50 95 SER A CA 1
ATOM 710 C C . SER A 1 95 ? -16.766 5.140 20.096 1.00 96.50 95 SER A C 1
ATOM 712 O O . SER A 1 95 ? -16.163 4.912 21.146 1.00 96.50 95 SER A O 1
ATOM 714 N N . GLN A 1 96 ? -16.776 4.256 19.095 1.00 97.12 96 GLN A N 1
ATOM 715 C CA . GLN A 1 96 ? -16.211 2.907 19.144 1.00 97.12 96 GLN A CA 1
ATOM 716 C C . GLN A 1 96 ? -14.809 2.806 18.530 1.00 97.12 96 GLN A C 1
ATOM 718 O O . GLN A 1 96 ? -14.317 1.696 18.350 1.00 97.12 96 GLN A O 1
ATOM 723 N N . ARG A 1 97 ? -14.121 3.928 18.258 1.00 96.31 97 ARG A N 1
ATOM 724 C CA . ARG A 1 97 ? -12.734 3.928 17.737 1.00 96.31 97 ARG A CA 1
ATOM 725 C C . ARG A 1 97 ? -11.783 3.042 18.546 1.00 96.31 97 ARG A C 1
ATOM 727 O O . ARG A 1 97 ? -11.010 2.285 17.977 1.00 96.31 97 ARG A O 1
ATOM 734 N N . HIS A 1 98 ? -11.901 3.068 19.871 1.00 97.44 98 HIS A N 1
ATOM 735 C CA . HIS A 1 98 ? -11.082 2.249 20.769 1.00 97.44 98 HIS A CA 1
ATOM 736 C C . HIS A 1 98 ? -11.310 0.731 20.624 1.00 97.44 98 HIS A C 1
ATOM 738 O O . HIS A 1 98 ? -10.484 -0.045 21.089 1.00 97.44 98 HIS A O 1
ATOM 744 N N . ARG A 1 99 ? -12.409 0.302 19.985 1.00 97.50 99 ARG A N 1
ATOM 745 C CA . ARG A 1 99 ? -12.771 -1.111 19.769 1.00 97.50 99 ARG A CA 1
ATOM 746 C C . ARG A 1 99 ? -12.448 -1.612 18.368 1.00 97.50 99 ARG A C 1
ATOM 748 O O . ARG A 1 99 ? -12.820 -2.733 18.038 1.00 97.50 99 ARG A O 1
ATOM 755 N N . GLU A 1 100 ? -11.790 -0.810 17.532 1.00 97.81 100 GLU A N 1
ATOM 756 C CA . GLU A 1 100 ? -11.514 -1.177 16.140 1.00 97.81 100 GLU A CA 1
ATOM 757 C C . GLU A 1 100 ? -10.866 -2.563 16.023 1.00 97.81 100 GLU A C 1
ATOM 759 O O . GLU A 1 100 ? -11.347 -3.407 15.267 1.00 97.81 100 GLU A O 1
ATOM 764 N N . LEU A 1 101 ? -9.798 -2.813 16.785 1.00 98.12 101 LEU A N 1
ATOM 765 C CA . LEU A 1 101 ? -9.060 -4.075 16.715 1.00 98.12 101 LEU A CA 1
ATOM 766 C C . LEU A 1 101 ? -9.918 -5.265 17.154 1.00 98.12 101 LEU A C 1
ATOM 768 O O . LEU A 1 101 ? -9.914 -6.294 16.480 1.00 98.12 101 LEU A O 1
ATOM 772 N N . ASP A 1 102 ? -10.705 -5.103 18.217 1.00 98.44 102 ASP A N 1
ATOM 773 C CA . ASP A 1 102 ? -11.607 -6.148 18.704 1.00 98.44 102 ASP A CA 1
ATOM 774 C C . ASP A 1 102 ? -12.676 -6.491 17.660 1.00 98.44 102 ASP A C 1
ATOM 776 O O . ASP A 1 102 ? -12.964 -7.664 17.416 1.00 98.44 102 ASP A O 1
ATOM 780 N N . GLU A 1 103 ? -13.252 -5.482 17.001 1.00 98.38 103 GLU A N 1
ATOM 781 C CA . GLU A 1 103 ? -14.262 -5.705 15.964 1.00 98.38 103 GLU A CA 1
ATOM 782 C C . GLU A 1 103 ? -13.654 -6.289 14.680 1.00 98.38 103 GLU A C 1
ATOM 784 O O . GLU A 1 103 ? -14.288 -7.121 14.028 1.00 98.38 103 GLU A O 1
ATOM 789 N N . ARG A 1 104 ? -12.400 -5.952 14.345 1.00 98.50 104 ARG A N 1
ATOM 790 C CA . ARG A 1 104 ? -11.667 -6.620 13.257 1.00 98.50 104 ARG A CA 1
ATOM 791 C C . ARG A 1 104 ? -11.434 -8.098 13.563 1.00 98.50 104 ARG A C 1
ATOM 793 O O . ARG A 1 104 ? -11.680 -8.933 12.696 1.00 98.50 104 ARG A O 1
ATOM 800 N N . ILE A 1 105 ? -11.001 -8.432 14.781 1.00 98.31 105 ILE A N 1
ATOM 801 C CA . ILE A 1 105 ? -10.797 -9.825 15.211 1.00 98.31 105 ILE A CA 1
ATOM 802 C C . ILE A 1 105 ? -12.113 -10.598 15.118 1.00 98.31 105 ILE A C 1
ATOM 804 O O . ILE A 1 105 ? -12.161 -11.636 14.461 1.00 98.31 105 ILE A O 1
ATOM 808 N N . ARG A 1 106 ? -13.204 -10.050 15.670 1.00 98.12 106 ARG A N 1
ATOM 809 C CA . ARG A 1 106 ? -14.541 -10.659 15.575 1.00 98.12 106 ARG A CA 1
ATOM 810 C C . ARG A 1 106 ? -14.985 -10.868 14.131 1.00 98.12 106 ARG A C 1
ATOM 812 O O . ARG A 1 106 ? -15.577 -11.896 13.811 1.00 98.12 106 ARG A O 1
ATOM 819 N N . MET A 1 107 ? -14.707 -9.911 13.245 1.00 98.12 107 MET A N 1
ATOM 820 C CA . MET A 1 107 ? -15.007 -10.044 11.819 1.00 98.12 107 MET A CA 1
ATOM 821 C C . MET A 1 107 ? -14.232 -11.210 11.192 1.00 98.12 107 MET A C 1
ATOM 823 O O . MET A 1 107 ? -14.827 -12.034 10.497 1.00 98.12 107 MET A O 1
ATOM 827 N N . PHE A 1 108 ? -12.934 -11.337 11.481 1.00 98.44 108 PHE A N 1
ATOM 828 C CA . PHE A 1 108 ? -12.123 -12.456 10.997 1.00 98.44 108 PHE A CA 1
ATOM 829 C C . PHE A 1 108 ? -12.554 -13.808 11.574 1.00 98.44 108 PHE A C 1
ATOM 831 O O . PHE A 1 108 ? -12.554 -14.798 10.848 1.00 98.44 108 PHE A O 1
ATOM 838 N N . GLU A 1 109 ? -12.972 -13.874 12.838 1.00 98.25 109 GLU A N 1
ATOM 839 C CA . GLU A 1 109 ? -13.525 -15.095 13.439 1.00 98.25 109 GLU A CA 1
ATOM 840 C C . GLU A 1 109 ? -14.830 -15.525 12.762 1.00 98.25 109 GLU A C 1
ATOM 842 O O . GLU A 1 109 ? -15.026 -16.710 12.479 1.00 98.25 109 GLU A O 1
ATOM 847 N N . ARG A 1 110 ? -15.704 -14.562 12.440 1.00 97.81 110 ARG A N 1
ATOM 848 C CA . ARG A 1 110 ? -16.932 -14.821 11.679 1.00 97.81 110 ARG A CA 1
ATOM 849 C C . ARG A 1 110 ? -16.624 -15.310 10.268 1.00 97.81 110 ARG A C 1
ATOM 851 O O . ARG A 1 110 ? -17.223 -16.291 9.850 1.00 97.81 110 ARG A O 1
ATOM 858 N N . LEU A 1 111 ? -15.680 -14.674 9.571 1.00 97.62 111 LEU A N 1
ATOM 859 C CA . LEU A 1 111 ? -15.225 -15.110 8.246 1.00 97.62 111 LEU A CA 1
ATOM 860 C C . LEU A 1 111 ? -14.613 -16.514 8.286 1.00 97.62 111 LEU A C 1
ATOM 862 O O . LEU A 1 111 ? -14.901 -17.328 7.423 1.00 97.62 111 LEU A O 1
ATOM 866 N N . ARG A 1 112 ? -13.808 -16.822 9.308 1.00 97.38 112 ARG A N 1
ATOM 867 C CA . ARG A 1 112 ? -13.216 -18.153 9.507 1.00 97.38 112 ARG A CA 1
ATOM 868 C C . ARG A 1 112 ? -14.268 -19.239 9.739 1.00 97.38 112 ARG A C 1
ATOM 870 O O . ARG A 1 112 ? -14.022 -20.392 9.405 1.00 97.38 112 ARG A O 1
ATOM 877 N N . SER A 1 113 ? -15.384 -18.879 10.366 1.00 97.44 113 SER A N 1
ATOM 878 C CA . SER A 1 113 ? -16.482 -19.802 10.677 1.00 97.44 113 SER A CA 1
ATOM 879 C C . SER A 1 113 ? -17.467 -19.974 9.515 1.00 97.44 113 SER A C 1
ATOM 881 O O . SER A 1 113 ? -18.404 -20.757 9.633 1.00 97.44 113 SER A O 1
ATOM 883 N N . ASP A 1 114 ? -17.304 -19.209 8.435 1.00 96.56 114 ASP A N 1
ATOM 884 C CA . ASP A 1 114 ? -18.140 -19.276 7.240 1.00 96.56 114 ASP A CA 1
ATOM 885 C C . ASP A 1 114 ? -17.552 -20.302 6.259 1.00 96.56 114 ASP A C 1
ATOM 887 O O . ASP A 1 114 ? -16.360 -20.269 5.957 1.00 96.56 114 ASP A O 1
ATOM 891 N N . ASP A 1 115 ? -18.386 -21.207 5.744 1.00 95.81 115 ASP A N 1
ATOM 892 C CA . ASP A 1 115 ? -17.963 -22.240 4.786 1.00 95.81 115 ASP A CA 1
ATOM 893 C C . ASP A 1 115 ? -17.779 -21.681 3.360 1.00 95.81 115 ASP A C 1
ATOM 895 O O . ASP A 1 115 ? -17.296 -22.370 2.457 1.00 95.81 115 ASP A O 1
ATOM 899 N N . ALA A 1 116 ? -18.192 -20.432 3.120 1.00 97.06 116 ALA A N 1
ATOM 900 C CA . ALA A 1 116 ? -18.053 -19.793 1.821 1.00 97.06 116 ALA A CA 1
ATOM 901 C C . ALA A 1 116 ? -16.585 -19.478 1.483 1.00 97.06 116 ALA A C 1
ATOM 903 O O . ALA A 1 116 ? -15.811 -19.004 2.313 1.00 97.06 116 ALA A O 1
ATOM 904 N N . ALA A 1 117 ? -16.214 -19.649 0.210 1.00 97.19 117 ALA A N 1
ATOM 905 C CA . ALA A 1 117 ? -14.922 -19.182 -0.285 1.00 97.19 117 ALA A CA 1
ATOM 906 C C . ALA A 1 117 ? -14.781 -17.668 -0.049 1.00 97.19 117 ALA A C 1
ATOM 908 O O . ALA A 1 117 ? -15.700 -16.912 -0.363 1.00 97.19 117 ALA A O 1
ATOM 909 N N . ILE A 1 118 ? -13.631 -17.241 0.485 1.00 97.88 118 ILE A N 1
ATOM 910 C CA . ILE A 1 118 ? -13.360 -15.852 0.886 1.00 97.88 118 ILE A CA 1
ATOM 911 C C . ILE A 1 118 ? -12.506 -15.151 -0.191 1.00 97.88 118 ILE A C 1
ATOM 913 O O . ILE A 1 118 ? -11.301 -15.431 -0.277 1.00 97.88 118 ILE A O 1
ATOM 917 N N . PRO A 1 119 ? -13.077 -14.230 -0.995 1.00 97.75 119 PRO A N 1
ATOM 918 C CA . PRO A 1 119 ? -12.335 -13.438 -1.971 1.00 97.75 119 PRO A CA 1
ATOM 919 C C . PRO A 1 119 ? -11.291 -12.519 -1.317 1.00 97.75 119 PRO A C 1
ATOM 921 O O . PRO A 1 119 ? -11.450 -12.143 -0.152 1.00 97.75 119 PRO A O 1
ATOM 924 N N . PRO A 1 120 ? -10.255 -12.082 -2.058 1.00 97.38 120 PRO A N 1
ATOM 925 C CA . PRO A 1 120 ? -9.236 -11.166 -1.540 1.00 97.38 120 PRO A CA 1
ATOM 926 C C . PRO A 1 120 ? -9.807 -9.882 -0.921 1.00 97.38 120 PRO A C 1
ATOM 928 O O . PRO A 1 120 ? -9.428 -9.532 0.194 1.00 97.38 120 PRO A O 1
ATOM 931 N N . TYR A 1 121 ? -10.793 -9.242 -1.563 1.00 97.00 121 TYR A N 1
ATOM 932 C CA . TYR A 1 121 ? -11.386 -7.994 -1.057 1.00 97.00 121 TYR A CA 1
ATOM 933 C C . TYR A 1 121 ? -12.075 -8.146 0.309 1.00 97.00 121 TYR A C 1
ATOM 935 O O . TYR A 1 121 ? -12.199 -7.181 1.059 1.00 97.00 121 TYR A O 1
ATOM 943 N N . VAL A 1 122 ? -12.526 -9.359 0.643 1.00 98.00 122 VAL A N 1
ATOM 944 C CA . VAL A 1 122 ? -13.135 -9.671 1.942 1.00 98.00 122 VAL A CA 1
ATOM 945 C C . VAL A 1 122 ? -12.063 -9.846 3.015 1.00 98.00 122 VAL A C 1
ATOM 947 O O . VAL A 1 122 ? -12.292 -9.481 4.164 1.00 98.00 122 VAL A O 1
ATOM 950 N N . LYS A 1 123 ? -10.881 -10.367 2.656 1.00 96.94 123 LYS A N 1
ATOM 951 C CA . LYS A 1 123 ? -9.730 -10.488 3.569 1.00 96.94 123 LYS A CA 1
ATOM 952 C C . LYS A 1 123 ? -9.141 -9.120 3.910 1.00 96.94 123 LYS A C 1
ATOM 954 O O . LYS A 1 123 ? -8.723 -8.894 5.042 1.00 96.94 123 LYS A O 1
ATOM 959 N N . GLU A 1 124 ? -9.153 -8.214 2.939 1.00 96.75 124 GLU A N 1
ATOM 960 C CA . GLU A 1 124 ? -8.600 -6.859 3.029 1.00 96.75 124 GLU A CA 1
ATOM 961 C C . GLU A 1 124 ? -9.693 -5.800 3.247 1.00 96.75 124 GLU A C 1
ATOM 963 O O . GLU A 1 124 ? -9.637 -4.696 2.703 1.00 96.75 124 GLU A O 1
ATOM 968 N N . PHE A 1 125 ? -10.712 -6.128 4.045 1.00 98.19 125 PHE A N 1
ATOM 969 C CA . PHE A 1 125 ? -11.810 -5.202 4.307 1.00 98.19 125 PHE A CA 1
ATOM 970 C C . PHE A 1 125 ? -11.325 -3.918 5.005 1.00 98.19 125 PHE A C 1
ATOM 972 O O . PHE A 1 125 ? -10.459 -3.929 5.892 1.00 98.19 125 PHE A O 1
ATOM 979 N N . ALA A 1 126 ? -11.930 -2.793 4.624 1.00 98.25 126 ALA A N 1
ATOM 980 C CA . ALA A 1 126 ? -11.654 -1.496 5.233 1.00 98.25 126 ALA A CA 1
ATOM 981 C C . ALA A 1 126 ? -12.489 -1.287 6.503 1.00 98.25 126 ALA A C 1
ATOM 983 O O . ALA A 1 126 ? -13.573 -1.852 6.643 1.00 98.25 126 ALA A O 1
ATOM 984 N N . VAL A 1 127 ? -12.009 -0.437 7.410 1.00 98.62 127 VAL A N 1
ATOM 985 C CA . VAL A 1 127 ? -12.779 0.035 8.570 1.00 98.62 127 VAL A CA 1
ATOM 986 C C . VAL A 1 127 ? -12.985 1.537 8.437 1.00 98.62 127 VAL A C 1
ATOM 988 O O . VAL A 1 127 ? -12.054 2.257 8.079 1.00 98.62 127 VAL A O 1
ATOM 991 N N . VAL A 1 128 ? -14.203 2.007 8.695 1.00 98.44 128 VAL A N 1
ATOM 992 C CA . VAL A 1 128 ? -14.572 3.431 8.645 1.00 98.44 128 VAL A CA 1
ATOM 993 C C . VAL A 1 128 ? -15.458 3.797 9.834 1.00 98.44 128 VAL A C 1
ATOM 995 O O . VAL A 1 128 ? -16.161 2.938 10.371 1.00 98.44 128 VAL A O 1
ATOM 998 N N . PHE A 1 129 ? -15.463 5.072 10.230 1.00 98.12 129 PHE A N 1
ATOM 999 C CA . PHE A 1 129 ? -16.232 5.552 11.379 1.00 98.12 129 PHE A CA 1
ATOM 1000 C C . PHE A 1 129 ? -17.424 6.420 10.949 1.00 98.12 129 PHE A C 1
ATOM 1002 O O . PHE A 1 129 ? -17.290 7.599 10.617 1.00 98.12 129 PHE A O 1
ATOM 1009 N N . GLY A 1 130 ? -18.620 5.834 10.994 1.00 97.19 130 GLY A N 1
ATOM 1010 C CA . GLY A 1 130 ? -19.888 6.475 10.649 1.00 97.19 130 GLY A CA 1
ATOM 1011 C C . GLY A 1 130 ? -20.178 6.567 9.146 1.00 97.19 130 GLY A C 1
ATOM 1012 O O . GLY A 1 130 ? -19.338 6.283 8.286 1.00 97.19 130 GLY A O 1
ATOM 1013 N N . GLY A 1 131 ? -21.398 6.996 8.816 1.00 96.62 131 GLY A N 1
ATOM 1014 C CA . GLY A 1 131 ? -21.895 7.077 7.440 1.00 96.62 131 GLY A CA 1
ATOM 1015 C C . GLY A 1 131 ? -21.163 8.107 6.579 1.00 96.62 131 GLY A C 1
ATOM 1016 O O . GLY A 1 131 ? -20.995 7.916 5.372 1.00 96.62 131 GLY A O 1
ATOM 1017 N N . ARG A 1 132 ? -20.669 9.192 7.191 1.00 96.94 132 ARG A N 1
ATOM 1018 C CA . ARG A 1 132 ? -19.883 10.219 6.489 1.00 96.94 132 ARG A CA 1
ATOM 1019 C C . ARG A 1 132 ? -18.552 9.676 5.971 1.00 96.94 132 ARG A C 1
ATOM 1021 O O . ARG A 1 132 ? -18.251 9.889 4.799 1.00 96.94 132 ARG A O 1
ATOM 1028 N N . GLU A 1 133 ? -17.781 8.987 6.814 1.00 97.62 133 GLU A N 1
ATOM 1029 C CA . GLU A 1 133 ? -16.502 8.403 6.395 1.00 97.62 133 GLU A CA 1
ATOM 1030 C C . GLU A 1 133 ? -16.710 7.284 5.368 1.00 97.62 133 GLU A C 1
ATOM 1032 O O . GLU A 1 133 ? -15.943 7.212 4.408 1.00 97.62 133 GLU A O 1
ATOM 1037 N N . LEU A 1 134 ? -17.781 6.485 5.501 1.00 97.94 134 LEU A N 1
ATOM 1038 C CA . LEU A 1 134 ? -18.168 5.499 4.488 1.00 97.94 134 LEU A CA 1
ATOM 1039 C C . LEU A 1 134 ? -18.381 6.156 3.117 1.00 97.94 134 LEU A C 1
ATOM 1041 O O . LEU A 1 134 ? -17.784 5.716 2.138 1.00 97.94 134 LEU A O 1
ATOM 1045 N N . ARG A 1 135 ? -19.165 7.242 3.035 1.00 97.06 135 ARG A N 1
ATOM 1046 C CA . ARG A 1 135 ? -19.369 7.965 1.766 1.00 97.06 135 ARG A CA 1
ATOM 1047 C C . ARG A 1 135 ? -18.055 8.441 1.158 1.00 97.06 135 ARG A C 1
ATOM 1049 O O . ARG A 1 135 ? -17.806 8.192 -0.017 1.00 97.06 135 ARG A O 1
ATOM 1056 N N . SER A 1 136 ? -17.211 9.099 1.952 1.00 96.88 136 SER A N 1
ATOM 1057 C CA . SER A 1 136 ? -15.921 9.596 1.468 1.00 96.88 136 SER A CA 1
ATOM 1058 C C . SER A 1 136 ? -14.988 8.459 1.038 1.00 96.88 136 SER A C 1
ATOM 1060 O O . SER A 1 136 ? -14.221 8.620 0.093 1.00 96.88 136 SER A O 1
ATOM 1062 N N . TYR A 1 137 ? -15.043 7.305 1.710 1.00 97.38 137 TYR A N 1
ATOM 1063 C CA . TYR A 1 137 ? -14.301 6.111 1.310 1.00 97.38 137 TYR A CA 1
ATOM 1064 C C . TYR A 1 137 ? -14.783 5.578 -0.044 1.00 97.38 137 TYR A C 1
ATOM 1066 O O . TYR A 1 137 ? -13.963 5.359 -0.937 1.00 97.38 137 TYR A O 1
ATOM 1074 N N . LEU A 1 138 ? -16.098 5.433 -0.224 1.00 96.56 138 LEU A N 1
ATOM 1075 C CA . LEU A 1 138 ? -16.694 4.960 -1.475 1.00 96.56 138 LEU A CA 1
ATOM 1076 C C . LEU A 1 138 ? -16.417 5.919 -2.642 1.00 96.56 138 LEU A C 1
ATOM 1078 O O . LEU A 1 138 ? -16.109 5.467 -3.741 1.00 96.56 138 LEU A O 1
ATOM 1082 N N . GLU A 1 139 ? -16.458 7.230 -2.403 1.00 95.94 139 GLU A N 1
ATOM 1083 C CA . GLU A 1 139 ? -16.124 8.247 -3.404 1.00 95.94 139 GLU A CA 1
ATOM 1084 C C . GLU A 1 139 ? -14.660 8.155 -3.848 1.00 95.94 139 GLU A C 1
ATOM 1086 O O . GLU A 1 139 ? -14.390 8.078 -5.047 1.00 95.94 139 GLU A O 1
ATOM 1091 N N . ARG A 1 140 ? -13.712 8.074 -2.902 1.00 95.38 140 ARG A N 1
ATOM 1092 C CA . ARG A 1 140 ? -12.291 7.868 -3.231 1.00 95.38 140 ARG A CA 1
ATOM 1093 C C . ARG A 1 140 ? -12.082 6.578 -4.012 1.00 95.38 140 ARG A C 1
ATOM 1095 O O . ARG A 1 140 ? -11.347 6.568 -4.993 1.00 95.38 140 ARG A O 1
ATOM 1102 N N . ARG A 1 141 ? -12.749 5.493 -3.610 1.00 94.75 141 ARG A N 1
ATOM 1103 C CA . ARG A 1 141 ? -12.633 4.205 -4.298 1.00 94.75 141 ARG A CA 1
ATOM 1104 C C . ARG A 1 141 ? -13.165 4.279 -5.729 1.00 94.75 141 ARG A C 1
ATOM 1106 O O . ARG A 1 141 ? -12.525 3.741 -6.630 1.00 94.75 141 ARG A O 1
ATOM 1113 N N . ALA A 1 142 ? -14.281 4.976 -5.945 1.00 91.75 142 ALA A N 1
ATOM 1114 C CA . ALA A 1 142 ? -14.831 5.217 -7.275 1.00 91.75 142 ALA A CA 1
ATOM 1115 C C . ALA A 1 142 ? -13.886 6.064 -8.144 1.00 91.75 142 ALA A C 1
ATOM 1117 O O . ALA A 1 142 ? -13.658 5.718 -9.301 1.00 91.75 142 ALA A O 1
ATOM 1118 N N . GLN A 1 143 ? -13.288 7.123 -7.587 1.00 92.12 143 GLN A N 1
ATOM 1119 C CA . GLN A 1 143 ? -12.308 7.957 -8.292 1.00 92.12 143 GLN A CA 1
ATOM 1120 C C . GLN A 1 143 ? -11.066 7.154 -8.698 1.00 92.12 143 GLN A C 1
ATOM 1122 O O . GLN A 1 143 ? -10.688 7.174 -9.868 1.00 92.12 143 GLN A O 1
ATOM 1127 N N . SER A 1 144 ? -10.484 6.378 -7.778 1.00 90.88 144 SER A N 1
ATOM 1128 C CA . SER A 1 144 ? -9.333 5.524 -8.090 1.00 90.88 144 SER A CA 1
ATOM 1129 C C . SER A 1 144 ? -9.660 4.469 -9.151 1.00 90.88 144 SER A C 1
ATOM 1131 O O . SER A 1 144 ? -8.832 4.197 -10.013 1.00 90.88 144 SER A O 1
ATOM 1133 N N . ALA A 1 145 ? -10.864 3.887 -9.131 1.00 88.56 145 ALA A N 1
ATOM 1134 C CA . ALA A 1 145 ? -11.285 2.935 -10.159 1.00 88.56 145 ALA A CA 1
ATOM 1135 C C . ALA A 1 145 ? -11.383 3.591 -11.550 1.00 88.56 145 ALA A C 1
ATOM 1137 O O . ALA A 1 145 ? -10.922 3.015 -12.534 1.00 88.56 145 ALA A O 1
ATOM 1138 N N . MET A 1 146 ? -11.925 4.813 -11.632 1.00 89.25 146 MET A N 1
ATOM 1139 C CA . MET A 1 146 ? -11.973 5.578 -12.886 1.00 89.25 146 MET A CA 1
ATOM 1140 C C . MET A 1 146 ? -10.577 5.948 -13.396 1.00 89.25 146 MET A C 1
ATOM 1142 O O . MET A 1 146 ? -10.330 5.907 -14.599 1.00 89.25 146 MET A O 1
ATOM 1146 N N . GLU A 1 147 ? -9.661 6.303 -12.497 1.00 90.00 147 GLU A N 1
ATOM 1147 C CA . GLU A 1 147 ? -8.283 6.643 -12.848 1.00 90.00 147 GLU A CA 1
ATOM 1148 C C . GLU A 1 147 ? -7.508 5.433 -13.380 1.00 90.00 147 GLU A C 1
ATOM 1150 O O . GLU A 1 147 ? -6.843 5.538 -14.409 1.00 90.00 147 GLU A O 1
ATOM 1155 N N . ILE A 1 148 ? -7.651 4.265 -12.745 1.00 89.25 148 ILE A N 1
ATOM 1156 C CA . ILE A 1 148 ? -7.043 3.015 -13.223 1.00 89.25 148 ILE A CA 1
ATOM 1157 C C . ILE A 1 148 ? -7.536 2.683 -14.633 1.00 89.25 148 ILE A C 1
ATOM 1159 O O . ILE A 1 148 ? -6.725 2.375 -15.505 1.00 89.25 148 ILE A O 1
ATOM 1163 N N . GLU A 1 149 ? -8.842 2.787 -14.884 1.00 91.06 149 GLU A N 1
ATOM 1164 C CA . GLU A 1 149 ? -9.404 2.501 -16.206 1.00 91.06 149 GLU A CA 1
ATOM 1165 C C . GLU A 1 149 ? -8.934 3.514 -17.259 1.00 91.06 149 GLU A C 1
ATOM 1167 O O . GLU A 1 149 ? -8.570 3.143 -18.375 1.00 91.06 149 GLU A O 1
ATOM 1172 N N . ARG A 1 150 ? -8.851 4.799 -16.896 1.00 93.25 150 ARG A N 1
ATOM 1173 C CA . ARG A 1 150 ? -8.289 5.835 -17.770 1.00 93.25 150 ARG A CA 1
ATOM 1174 C C . ARG A 1 150 ? -6.832 5.538 -18.127 1.00 93.25 150 ARG A C 1
ATOM 1176 O O . ARG A 1 150 ? -6.476 5.596 -19.302 1.00 93.25 150 ARG A O 1
ATOM 1183 N N . ASN A 1 151 ? -6.013 5.202 -17.134 1.00 91.75 151 ASN A N 1
ATOM 1184 C CA . ASN A 1 151 ? -4.602 4.877 -17.332 1.00 91.75 151 ASN A CA 1
ATOM 1185 C C . ASN A 1 151 ? -4.439 3.615 -18.184 1.00 91.75 151 ASN A C 1
ATOM 1187 O O . ASN A 1 151 ? -3.569 3.569 -19.050 1.00 91.75 151 ASN A O 1
ATOM 1191 N N . ARG A 1 152 ? -5.309 2.617 -18.000 1.00 94.25 152 ARG A N 1
ATOM 1192 C CA . ARG A 1 152 ? -5.344 1.407 -18.827 1.00 94.25 152 ARG A CA 1
ATOM 1193 C C . ARG A 1 152 ? -5.628 1.731 -20.293 1.00 94.25 152 ARG A C 1
ATOM 1195 O O . ARG A 1 152 ? -4.880 1.299 -21.163 1.00 94.25 152 ARG A O 1
ATOM 1202 N N . LEU A 1 153 ? -6.656 2.534 -20.569 1.00 95.38 153 LEU A N 1
ATOM 1203 C CA . LEU A 1 153 ? -6.985 2.960 -21.933 1.00 95.38 153 LEU A CA 1
ATOM 1204 C C . LEU A 1 153 ? -5.858 3.783 -22.571 1.00 95.38 153 LEU A C 1
ATOM 1206 O O . LEU A 1 153 ? -5.597 3.666 -23.770 1.00 95.38 153 LEU A O 1
ATOM 1210 N N . GLU A 1 154 ? -5.180 4.616 -21.782 1.00 95.81 154 GLU A N 1
ATOM 1211 C CA . GLU A 1 154 ? -4.024 5.374 -22.251 1.00 95.81 154 GLU A CA 1
ATOM 1212 C C . GLU A 1 154 ? -2.836 4.462 -22.582 1.00 95.81 154 GLU A C 1
ATOM 1214 O O . GLU A 1 154 ? -2.213 4.632 -23.632 1.00 95.81 154 GLU A O 1
ATOM 1219 N N . LEU A 1 155 ? -2.549 3.469 -21.737 1.00 94.62 155 LEU A N 1
ATOM 1220 C CA . LEU A 1 155 ? -1.514 2.467 -21.988 1.00 94.62 155 LEU A CA 1
ATOM 1221 C C . LEU A 1 155 ? -1.810 1.656 -23.250 1.00 94.62 155 LEU A C 1
ATOM 1223 O O . LEU A 1 155 ? -0.929 1.531 -24.096 1.00 94.62 155 LEU A O 1
ATOM 1227 N N . ASP A 1 156 ? -3.046 1.196 -23.438 1.00 96.00 156 ASP A N 1
ATOM 1228 C CA . ASP A 1 156 ? -3.454 0.476 -24.650 1.00 96.00 156 ASP A CA 1
ATOM 1229 C C . ASP A 1 156 ? -3.269 1.336 -25.909 1.00 96.00 156 ASP A C 1
ATOM 1231 O O . ASP A 1 156 ? -2.823 0.853 -26.953 1.00 96.00 156 ASP A O 1
ATOM 1235 N N . LYS A 1 157 ? -3.567 2.639 -25.824 1.00 97.56 157 LYS A N 1
ATOM 1236 C CA . LYS A 1 157 ? -3.321 3.575 -26.926 1.00 97.56 157 LYS A CA 1
ATOM 1237 C C . LYS A 1 157 ? -1.825 3.725 -27.215 1.00 97.56 157 LYS A C 1
ATOM 1239 O O . LYS A 1 157 ? -1.438 3.698 -28.382 1.00 97.56 157 LYS A O 1
ATOM 1244 N N . ARG A 1 158 ? -0.992 3.864 -26.177 1.00 96.00 158 ARG A N 1
ATOM 1245 C CA . ARG A 1 158 ? 0.470 3.962 -26.319 1.00 96.00 158 ARG A CA 1
ATOM 1246 C C . ARG A 1 158 ? 1.067 2.683 -26.904 1.00 96.00 158 ARG A C 1
ATOM 1248 O O . ARG A 1 158 ? 1.926 2.779 -27.771 1.00 96.00 158 ARG A O 1
ATOM 1255 N N . LEU A 1 159 ? 0.586 1.511 -26.491 1.00 97.31 159 LEU A N 1
ATOM 1256 C CA . LEU A 1 159 ? 1.017 0.223 -27.040 1.00 97.31 159 LEU A CA 1
ATOM 1257 C C . LEU A 1 159 ? 0.735 0.136 -28.542 1.00 97.31 159 LEU A C 1
ATOM 1259 O O . LEU A 1 159 ? 1.650 -0.140 -29.311 1.00 97.31 159 LEU A O 1
ATOM 1263 N N . ARG A 1 160 ? -0.477 0.493 -28.983 1.00 97.44 160 ARG A N 1
ATOM 1264 C CA . ARG A 1 160 ? -0.814 0.529 -30.419 1.00 97.44 160 ARG A CA 1
ATOM 1265 C C . ARG A 1 160 ? 0.034 1.528 -31.203 1.00 97.44 160 ARG A C 1
ATOM 1267 O O . ARG A 1 160 ? 0.374 1.287 -32.358 1.00 97.44 160 ARG A O 1
ATOM 1274 N N . GLU A 1 161 ? 0.368 2.668 -30.602 1.00 97.69 161 GLU A N 1
ATOM 1275 C CA . GLU A 1 161 ? 1.249 3.642 -31.245 1.00 97.69 161 GLU A CA 1
ATOM 1276 C C . GLU A 1 161 ? 2.681 3.111 -31.387 1.00 97.69 161 GLU A C 1
ATOM 1278 O O . GLU A 1 161 ? 3.293 3.303 -32.438 1.00 97.69 161 GLU A O 1
ATOM 1283 N N . LEU A 1 162 ? 3.201 2.429 -30.365 1.00 97.19 162 LEU A N 1
ATOM 1284 C CA . LEU A 1 162 ? 4.515 1.789 -30.417 1.00 97.19 162 LEU A CA 1
ATOM 1285 C C . LEU A 1 162 ? 4.554 0.656 -31.443 1.00 97.19 162 LEU A C 1
ATOM 1287 O O . LEU A 1 162 ? 5.505 0.594 -32.214 1.00 97.19 162 LEU A O 1
ATOM 1291 N N . GLU A 1 163 ? 3.516 -0.177 -31.515 1.00 97.56 163 GLU A N 1
ATOM 1292 C CA . GLU A 1 163 ? 3.390 -1.216 -32.545 1.00 97.56 163 GLU A CA 1
ATOM 1293 C C . GLU A 1 163 ? 3.410 -0.612 -33.954 1.00 97.56 163 GLU A C 1
ATOM 1295 O O . GLU A 1 163 ? 4.148 -1.082 -34.820 1.00 97.56 163 GLU A O 1
ATOM 1300 N N . ARG A 1 164 ? 2.675 0.488 -34.177 1.00 97.94 164 ARG A N 1
ATOM 1301 C CA . ARG A 1 164 ? 2.703 1.212 -35.457 1.00 97.94 164 ARG A CA 1
ATOM 1302 C C . ARG A 1 164 ? 4.104 1.735 -35.782 1.00 97.94 164 ARG A C 1
ATOM 1304 O O . ARG A 1 164 ? 4.583 1.526 -36.892 1.00 97.94 164 ARG A O 1
ATOM 1311 N N . ARG A 1 165 ? 4.765 2.404 -34.828 1.00 96.56 165 ARG A N 1
ATOM 1312 C CA . ARG A 1 165 ? 6.123 2.947 -35.028 1.00 96.56 165 ARG A CA 1
ATOM 1313 C C . ARG A 1 165 ? 7.144 1.839 -35.281 1.00 96.56 165 ARG A C 1
ATOM 1315 O O . ARG A 1 165 ? 8.022 2.022 -36.113 1.00 96.56 165 ARG A O 1
ATOM 1322 N N . SER A 1 166 ? 7.019 0.702 -34.598 1.00 97.19 166 SER A N 1
ATOM 1323 C CA . SER A 1 166 ? 7.866 -0.469 -34.842 1.00 97.19 166 SER A CA 1
ATOM 1324 C C . SER A 1 166 ? 7.699 -0.969 -36.274 1.00 97.19 166 SER A C 1
ATOM 1326 O O . SER A 1 166 ? 8.693 -1.135 -36.970 1.00 97.19 166 SER A O 1
ATOM 1328 N N . GLY A 1 167 ? 6.458 -1.117 -36.752 1.00 97.62 167 GLY A N 1
ATOM 1329 C CA . GLY A 1 167 ? 6.197 -1.532 -38.133 1.00 97.62 167 GLY A CA 1
ATOM 1330 C C . GLY A 1 167 ? 6.728 -0.545 -39.181 1.00 97.62 167 GLY A C 1
ATOM 1331 O O . GLY A 1 167 ? 7.235 -0.964 -40.218 1.00 97.62 167 GLY A O 1
ATOM 1332 N N . GLU A 1 168 ? 6.662 0.761 -38.909 1.00 97.31 168 GLU A N 1
ATOM 1333 C CA . GLU A 1 168 ? 7.249 1.796 -39.776 1.00 97.31 168 GLU A CA 1
ATOM 1334 C C . GLU A 1 168 ? 8.777 1.718 -39.823 1.00 97.31 168 GLU A C 1
ATOM 1336 O O . GLU A 1 168 ? 9.362 1.837 -40.900 1.00 97.31 168 GLU A O 1
ATOM 1341 N N . LEU A 1 169 ? 9.424 1.483 -38.679 1.00 96.69 169 LEU A N 1
ATOM 1342 C CA . LEU A 1 169 ? 10.873 1.297 -38.611 1.00 96.69 169 LEU A CA 1
ATOM 1343 C C . LEU A 1 169 ? 11.314 0.020 -39.327 1.00 96.69 169 LEU A C 1
ATOM 1345 O O . LEU A 1 169 ? 12.306 0.049 -40.050 1.00 96.69 169 LEU A O 1
ATOM 1349 N N . ASP A 1 170 ? 10.572 -1.075 -39.180 1.00 97.19 170 ASP A N 1
ATOM 1350 C CA . ASP A 1 170 ? 10.860 -2.323 -39.885 1.00 97.19 170 ASP A CA 1
ATOM 1351 C C . ASP A 1 170 ? 10.737 -2.136 -41.403 1.00 97.19 170 ASP A C 1
ATOM 1353 O O . ASP A 1 170 ? 11.637 -2.524 -42.150 1.00 97.19 170 ASP A O 1
ATOM 1357 N N . ALA A 1 171 ? 9.686 -1.452 -41.868 1.00 97.06 171 ALA A N 1
ATOM 1358 C CA . ALA A 1 171 ? 9.531 -1.106 -43.278 1.00 97.06 171 ALA A CA 1
ATOM 1359 C C . ALA A 1 171 ? 10.692 -0.227 -43.780 1.00 97.06 171 ALA A C 1
ATOM 1361 O O . ALA A 1 171 ? 11.316 -0.555 -44.792 1.00 97.06 171 ALA A O 1
ATOM 1362 N N . ALA A 1 172 ? 11.051 0.832 -43.048 1.00 96.38 172 ALA A N 1
ATOM 1363 C CA . ALA A 1 172 ? 12.172 1.702 -43.403 1.00 96.38 172 ALA A CA 1
ATOM 1364 C C . ALA A 1 172 ? 13.511 0.944 -43.441 1.00 96.38 172 ALA A C 1
ATOM 1366 O O . ALA A 1 172 ? 14.307 1.133 -44.360 1.00 96.38 172 ALA A O 1
ATOM 1367 N N . ASN A 1 173 ? 13.748 0.034 -42.493 1.00 96.81 173 ASN A N 1
ATOM 1368 C CA . ASN A 1 173 ? 14.944 -0.806 -42.468 1.00 96.81 173 ASN A CA 1
ATOM 1369 C C . ASN A 1 173 ? 15.007 -1.743 -43.679 1.00 96.81 173 ASN A C 1
ATOM 1371 O O . ASN A 1 173 ? 16.072 -1.890 -44.283 1.00 96.81 173 ASN A O 1
ATOM 1375 N N . THR A 1 174 ? 13.879 -2.344 -44.077 1.00 97.44 174 THR A N 1
ATOM 1376 C CA . THR A 1 174 ? 13.830 -3.171 -45.295 1.00 97.44 174 THR A CA 1
ATOM 1377 C C . THR A 1 174 ? 14.092 -2.350 -46.558 1.00 97.44 174 THR A C 1
ATOM 1379 O O . THR A 1 174 ? 14.810 -2.807 -47.449 1.00 97.44 174 THR A O 1
ATOM 1382 N N . GLU A 1 175 ? 13.593 -1.113 -46.619 1.00 97.12 175 GLU A N 1
ATOM 1383 C CA . GLU A 1 175 ? 13.850 -0.208 -47.738 1.00 97.12 175 GLU A CA 1
ATOM 1384 C C . GLU A 1 175 ? 15.334 0.184 -47.810 1.00 97.12 175 GLU A C 1
ATOM 1386 O O . GLU A 1 175 ? 15.951 0.064 -48.870 1.00 97.12 175 GLU A O 1
ATOM 1391 N N . ILE A 1 176 ? 15.941 0.585 -46.689 1.00 96.38 176 ILE A N 1
ATOM 1392 C CA . ILE A 1 176 ? 17.374 0.915 -46.614 1.00 96.38 176 ILE A CA 1
ATOM 1393 C C . ILE A 1 176 ? 18.222 -0.283 -47.047 1.00 96.38 176 ILE A C 1
ATOM 1395 O O . ILE A 1 176 ? 19.142 -0.119 -47.849 1.00 96.38 176 ILE A O 1
ATOM 1399 N N . ALA A 1 177 ? 17.890 -1.490 -46.580 1.00 96.25 177 ALA A N 1
ATOM 1400 C CA . ALA A 1 177 ? 18.581 -2.708 -46.988 1.00 96.25 177 ALA A CA 1
ATOM 1401 C C . ALA A 1 177 ? 18.498 -2.930 -48.508 1.00 96.25 177 ALA A C 1
ATOM 1403 O O . ALA A 1 177 ? 19.508 -3.246 -49.136 1.00 96.25 177 ALA A O 1
ATOM 1404 N N . SER A 1 178 ? 17.332 -2.699 -49.122 1.00 96.69 178 SER A N 1
ATOM 1405 C CA . SER A 1 178 ? 17.178 -2.822 -50.577 1.00 96.69 178 SER A CA 1
ATOM 1406 C C . SER A 1 178 ? 18.012 -1.791 -51.353 1.00 96.69 178 SER A C 1
ATOM 1408 O O . SER A 1 178 ? 18.715 -2.160 -52.293 1.00 96.69 178 SER A O 1
ATOM 1410 N N . ARG A 1 179 ? 18.032 -0.524 -50.908 1.00 96.25 179 ARG A N 1
ATOM 1411 C CA . ARG A 1 179 ? 18.849 0.541 -51.517 1.00 96.25 179 ARG A CA 1
ATOM 1412 C C . ARG A 1 179 ? 20.348 0.283 -51.383 1.00 96.25 179 ARG A C 1
ATOM 1414 O O . ARG A 1 179 ? 21.111 0.661 -52.270 1.00 96.25 179 ARG A O 1
ATOM 1421 N N . LEU A 1 180 ? 20.787 -0.347 -50.291 1.00 96.75 180 LEU A N 1
ATOM 1422 C CA . LEU A 1 180 ? 22.187 -0.742 -50.121 1.00 96.75 180 LEU A CA 1
ATOM 1423 C C . LEU A 1 180 ? 22.591 -1.786 -51.164 1.00 96.75 180 LEU A C 1
ATOM 1425 O O . LEU A 1 180 ? 23.603 -1.596 -51.835 1.00 96.75 180 LEU A O 1
ATOM 1429 N N . VAL A 1 181 ? 21.769 -2.821 -51.360 1.00 97.12 181 VAL A N 1
ATOM 1430 C CA . VAL A 1 181 ? 22.001 -3.842 -52.395 1.00 97.12 181 VAL A CA 1
ATOM 1431 C C . VAL A 1 181 ? 22.018 -3.209 -53.788 1.00 97.12 181 VAL A C 1
ATOM 1433 O O . VAL A 1 181 ? 22.924 -3.474 -54.574 1.00 97.12 181 VAL A O 1
ATOM 1436 N N . GLU A 1 182 ? 21.070 -2.321 -54.092 1.00 96.31 182 GLU A N 1
ATOM 1437 C CA . GLU A 1 182 ? 21.027 -1.615 -55.377 1.00 96.31 182 GLU A CA 1
ATOM 1438 C C . GLU A 1 182 ? 22.290 -0.761 -55.601 1.00 96.31 182 GLU A C 1
ATOM 1440 O O . GLU A 1 182 ? 22.947 -0.868 -56.638 1.00 96.31 182 GLU A O 1
ATOM 1445 N N . SER A 1 183 ? 22.711 0.014 -54.599 1.00 95.31 183 SER A N 1
ATOM 1446 C CA . SER A 1 183 ? 23.944 0.811 -54.651 1.00 95.31 183 SER A CA 1
ATOM 1447 C C . SER A 1 183 ? 25.192 -0.054 -54.864 1.00 95.31 183 SER A C 1
ATOM 1449 O O . SER A 1 183 ? 26.077 0.311 -55.643 1.00 95.31 183 SER A O 1
ATOM 1451 N N . GLU A 1 184 ? 25.265 -1.224 -54.226 1.00 96.38 184 GLU A N 1
ATOM 1452 C CA . GLU A 1 184 ? 26.343 -2.191 -54.450 1.00 96.38 184 GLU A CA 1
ATOM 1453 C C . GLU A 1 184 ? 26.344 -2.732 -55.884 1.00 96.38 184 GLU A C 1
ATOM 1455 O O . GLU A 1 184 ? 27.409 -2.794 -56.506 1.00 96.38 184 GLU A O 1
ATOM 1460 N N . THR A 1 185 ? 25.174 -3.052 -56.448 1.00 96.38 185 THR A N 1
ATOM 1461 C CA . THR A 1 185 ? 25.076 -3.505 -57.846 1.00 96.38 185 THR A CA 1
ATOM 1462 C C . THR A 1 185 ? 25.517 -2.426 -58.835 1.00 96.38 185 THR A C 1
ATOM 1464 O O . THR A 1 185 ? 26.363 -2.701 -59.686 1.00 96.38 185 THR A O 1
ATOM 1467 N N . ILE A 1 186 ? 25.062 -1.180 -58.662 1.00 95.38 186 ILE A N 1
ATOM 1468 C CA . ILE A 1 186 ? 25.455 -0.040 -59.504 1.00 95.38 186 ILE A CA 1
ATOM 1469 C C . ILE A 1 186 ? 26.966 0.209 -59.410 1.00 95.38 186 ILE A C 1
ATOM 1471 O O . ILE A 1 186 ? 27.634 0.438 -60.419 1.00 95.38 186 ILE A O 1
ATOM 1475 N N . ARG A 1 187 ? 27.549 0.137 -58.205 1.00 95.81 187 ARG A N 1
ATOM 1476 C CA . ARG A 1 187 ? 29.005 0.271 -58.025 1.00 95.81 187 ARG A CA 1
ATOM 1477 C C . ARG A 1 187 ? 29.772 -0.834 -58.747 1.00 95.81 187 ARG A C 1
ATOM 1479 O O . ARG A 1 187 ? 30.811 -0.548 -59.344 1.00 95.81 187 ARG A O 1
ATOM 1486 N N . ALA A 1 188 ? 29.278 -2.070 -58.702 1.00 94.94 188 ALA A N 1
ATOM 1487 C CA . ALA A 1 188 ? 29.889 -3.193 -59.403 1.00 94.94 188 ALA A CA 1
ATOM 1488 C C . ALA A 1 188 ? 29.815 -3.029 -60.931 1.00 94.94 188 ALA A C 1
ATOM 1490 O O . ALA A 1 188 ? 30.790 -3.329 -61.618 1.00 94.94 188 ALA A O 1
ATOM 1491 N N . GLU A 1 189 ? 28.703 -2.520 -61.465 1.00 95.25 189 GLU A N 1
ATOM 1492 C CA . GLU A 1 189 ? 28.552 -2.209 -62.893 1.00 95.25 189 GLU A CA 1
ATOM 1493 C C . GLU A 1 189 ? 29.500 -1.090 -63.337 1.00 95.25 189 GLU A C 1
ATOM 1495 O O . GLU A 1 189 ? 30.299 -1.297 -64.247 1.00 95.25 189 GLU A O 1
ATOM 1500 N N . LEU A 1 190 ? 29.537 0.037 -62.617 1.00 94.69 190 LEU A N 1
ATOM 1501 C CA . LEU A 1 190 ? 30.468 1.135 -62.908 1.00 94.69 190 LEU A CA 1
ATOM 1502 C C . LEU A 1 190 ? 31.939 0.693 -62.867 1.00 94.69 190 LEU A C 1
ATOM 1504 O O . LEU A 1 190 ? 32.768 1.215 -63.616 1.00 94.69 190 LEU A O 1
ATOM 1508 N N . ALA A 1 191 ? 32.290 -0.249 -61.988 1.00 94.56 191 ALA A N 1
ATOM 1509 C CA . ALA A 1 191 ? 33.633 -0.818 -61.943 1.00 94.56 191 ALA A CA 1
ATOM 1510 C C . ALA A 1 191 ? 33.957 -1.642 -63.203 1.00 94.56 191 ALA A C 1
ATOM 1512 O O . ALA A 1 191 ? 35.074 -1.539 -63.716 1.00 94.56 191 ALA A O 1
ATOM 1513 N N . ARG A 1 192 ? 32.992 -2.412 -63.730 1.00 94.81 192 ARG A N 1
ATOM 1514 C CA . ARG A 1 192 ? 33.145 -3.151 -64.998 1.00 94.81 192 ARG A CA 1
ATOM 1515 C C . ARG A 1 192 ? 33.285 -2.195 -66.179 1.00 94.81 192 ARG A C 1
ATOM 1517 O O . ARG A 1 192 ? 34.251 -2.321 -66.927 1.00 94.81 192 ARG A O 1
ATOM 1524 N N . ASP A 1 193 ? 32.410 -1.198 -66.284 1.00 93.75 193 ASP A N 1
ATOM 1525 C CA . ASP A 1 193 ? 32.442 -0.210 -67.370 1.00 93.75 193 ASP A CA 1
ATOM 1526 C C . ASP A 1 193 ? 33.771 0.558 -67.399 1.00 93.75 193 ASP A C 1
ATOM 1528 O O . ASP A 1 193 ? 34.359 0.787 -68.458 1.00 93.75 193 ASP A O 1
ATOM 1532 N N . ARG A 1 194 ? 34.306 0.919 -66.223 1.00 94.00 194 ARG A N 1
ATOM 1533 C CA . ARG A 1 194 ? 35.635 1.541 -66.109 1.00 94.00 194 ARG A CA 1
ATOM 1534 C C . ARG A 1 194 ? 36.746 0.625 -66.615 1.00 94.00 194 ARG A C 1
ATOM 1536 O O . ARG A 1 194 ? 37.616 1.102 -67.342 1.00 94.00 194 ARG A O 1
ATOM 1543 N N . ALA A 1 195 ? 36.713 -0.659 -66.260 1.00 93.81 195 ALA A N 1
ATOM 1544 C CA . ALA A 1 195 ? 37.697 -1.631 -66.730 1.00 93.81 195 ALA A CA 1
ATOM 1545 C C . ALA A 1 195 ? 37.628 -1.825 -68.258 1.00 93.81 195 ALA A C 1
ATOM 1547 O O . ALA A 1 195 ? 38.664 -1.912 -68.921 1.00 93.81 195 ALA A O 1
ATOM 1548 N N . GLU A 1 196 ? 36.426 -1.831 -68.842 1.00 93.50 196 GLU A N 1
ATOM 1549 C CA . GLU A 1 196 ? 36.242 -1.892 -70.297 1.00 93.50 196 GLU A CA 1
ATOM 1550 C C . GLU A 1 196 ? 36.752 -0.632 -71.006 1.00 93.50 196 GLU A C 1
ATOM 1552 O O . GLU A 1 196 ? 37.479 -0.732 -71.998 1.00 93.50 196 GLU A O 1
ATOM 1557 N N . LEU A 1 197 ? 36.443 0.560 -70.483 1.00 92.06 197 LEU A N 1
ATOM 1558 C CA . LEU A 1 197 ? 36.960 1.822 -71.017 1.00 92.06 197 LEU A CA 1
ATOM 1559 C C . LEU A 1 197 ? 38.486 1.899 -70.938 1.00 92.06 197 LEU A C 1
ATOM 1561 O O . LEU A 1 197 ? 39.127 2.375 -71.876 1.00 92.06 197 LEU A O 1
ATOM 1565 N N . GLU A 1 198 ? 39.084 1.425 -69.846 1.00 92.56 198 GLU A N 1
ATOM 1566 C CA . GLU A 1 198 ? 40.537 1.364 -69.700 1.00 92.56 198 GLU A CA 1
ATOM 1567 C C . GLU A 1 198 ? 41.162 0.412 -70.726 1.00 92.56 198 GLU A C 1
ATOM 1569 O O . GLU A 1 198 ? 42.146 0.770 -71.384 1.00 92.56 198 GLU A O 1
ATOM 1574 N N . LYS A 1 199 ? 40.537 -0.750 -70.958 1.00 92.19 199 LYS A N 1
ATOM 1575 C CA . LYS A 1 199 ? 40.938 -1.682 -72.016 1.00 92.19 199 LYS A CA 1
ATOM 1576 C C . LYS A 1 199 ? 40.870 -1.021 -73.394 1.00 92.19 199 LYS A C 1
ATOM 1578 O O . LYS A 1 199 ? 41.886 -0.985 -74.088 1.00 92.19 199 LYS A O 1
ATOM 1583 N N . LEU A 1 200 ? 39.740 -0.416 -73.761 1.00 91.25 200 LEU A N 1
ATOM 1584 C CA . LEU A 1 200 ? 39.577 0.297 -75.036 1.00 91.25 200 LEU A CA 1
ATOM 1585 C C . LEU A 1 200 ? 40.586 1.442 -75.193 1.00 91.25 200 LEU A C 1
ATOM 1587 O O . LEU A 1 200 ? 41.154 1.636 -76.270 1.00 91.25 200 LEU A O 1
ATOM 1591 N N . ARG A 1 201 ? 40.865 2.184 -74.115 1.00 90.31 201 ARG A N 1
ATOM 1592 C CA . ARG A 1 201 ? 41.868 3.255 -74.106 1.00 90.31 201 ARG A CA 1
ATOM 1593 C C . ARG A 1 201 ? 43.274 2.708 -74.327 1.00 90.31 201 ARG A C 1
ATOM 1595 O O . ARG A 1 201 ? 44.043 3.314 -75.073 1.00 90.31 201 ARG A O 1
ATOM 1602 N N . SER A 1 202 ? 43.614 1.577 -73.711 1.00 88.62 202 SER A N 1
ATOM 1603 C CA . SER A 1 202 ? 44.904 0.913 -73.916 1.00 88.62 202 SER A CA 1
ATOM 1604 C C . SER A 1 202 ? 45.053 0.387 -75.350 1.00 88.62 202 SER A C 1
ATOM 1606 O O . SER A 1 202 ? 46.091 0.599 -75.973 1.00 88.62 202 SER A O 1
ATOM 1608 N N . GLU A 1 203 ? 43.993 -0.181 -75.932 1.00 86.88 203 GLU A N 1
ATOM 1609 C CA . GLU A 1 203 ? 43.959 -0.622 -77.329 1.00 86.88 203 GLU A CA 1
ATOM 1610 C C . GLU A 1 203 ? 44.096 0.550 -78.311 1.00 86.88 203 GLU A C 1
ATOM 1612 O O . GLU A 1 203 ? 44.839 0.458 -79.292 1.00 86.88 203 GLU A O 1
ATOM 1617 N N . ALA A 1 204 ? 43.412 1.668 -78.051 1.00 85.25 204 ALA A N 1
ATOM 1618 C CA . ALA A 1 204 ? 43.534 2.886 -78.845 1.00 85.25 204 ALA A CA 1
ATOM 1619 C C . ALA A 1 204 ? 44.942 3.492 -78.733 1.00 85.25 204 ALA A C 1
ATOM 1621 O O . ALA A 1 204 ? 45.539 3.848 -79.748 1.00 85.25 204 ALA A O 1
ATOM 1622 N N . ARG A 1 205 ? 45.513 3.551 -77.521 1.00 83.38 205 ARG A N 1
ATOM 1623 C CA . ARG A 1 205 ? 46.891 4.010 -77.292 1.00 83.38 205 ARG A CA 1
ATOM 1624 C C . ARG A 1 205 ? 47.899 3.141 -78.041 1.00 83.38 205 ARG A C 1
ATOM 1626 O O . ARG A 1 205 ? 48.783 3.683 -78.697 1.00 83.38 205 ARG A O 1
ATOM 1633 N N . ASN A 1 206 ? 47.745 1.820 -77.996 1.00 80.19 206 ASN A N 1
ATOM 1634 C CA . ASN A 1 206 ? 48.606 0.895 -78.731 1.00 80.19 206 ASN A CA 1
ATOM 1635 C C . ASN A 1 206 ? 48.480 1.083 -80.248 1.00 80.19 206 ASN A C 1
ATOM 1637 O O . ASN A 1 206 ? 49.494 1.087 -80.941 1.00 80.19 206 ASN A O 1
ATOM 1641 N N . ARG A 1 207 ? 47.267 1.323 -80.767 1.00 78.44 207 ARG A N 1
ATOM 1642 C CA . ARG A 1 207 ? 47.057 1.680 -82.181 1.00 78.44 207 ARG A CA 1
ATOM 1643 C C . ARG A 1 207 ? 47.751 2.986 -82.569 1.00 78.44 207 ARG A C 1
ATOM 1645 O O . ARG A 1 207 ? 48.362 3.042 -83.629 1.00 78.44 207 ARG A O 1
ATOM 1652 N N . VAL A 1 208 ? 47.694 4.013 -81.722 1.00 77.56 208 VAL A N 1
ATOM 1653 C CA . VAL A 1 208 ? 48.392 5.288 -81.965 1.00 77.56 208 VAL A CA 1
ATOM 1654 C C . VAL A 1 208 ? 49.910 5.096 -81.955 1.00 77.56 208 VAL A C 1
ATOM 1656 O O . VAL A 1 208 ? 50.580 5.588 -82.855 1.00 77.56 208 VAL A O 1
ATOM 1659 N N . ILE A 1 209 ? 50.462 4.345 -80.996 1.00 71.62 209 ILE A N 1
ATOM 1660 C CA . ILE A 1 209 ? 51.903 4.034 -80.950 1.00 71.62 209 ILE A CA 1
ATOM 1661 C C . ILE A 1 209 ? 52.335 3.268 -82.210 1.00 71.62 209 ILE A C 1
ATOM 1663 O O . ILE A 1 209 ? 53.346 3.615 -82.816 1.00 71.62 209 ILE A O 1
ATOM 1667 N N . ALA A 1 210 ? 51.540 2.289 -82.652 1.00 67.75 210 ALA A N 1
ATOM 1668 C CA . ALA A 1 210 ? 51.793 1.552 -83.888 1.00 67.75 210 ALA A CA 1
ATOM 1669 C C . ALA A 1 210 ? 51.726 2.450 -85.140 1.00 67.75 210 ALA A C 1
ATOM 1671 O O . ALA A 1 210 ? 52.520 2.273 -86.060 1.00 67.75 210 ALA A O 1
ATOM 1672 N N . ALA A 1 211 ? 50.823 3.437 -85.170 1.00 63.84 211 ALA A N 1
ATOM 1673 C CA . ALA A 1 211 ? 50.736 4.414 -86.256 1.00 63.84 211 ALA A CA 1
ATOM 1674 C C . ALA A 1 211 ? 51.924 5.396 -86.267 1.00 63.84 211 ALA A C 1
ATOM 1676 O O . ALA A 1 211 ? 52.411 5.755 -87.335 1.00 63.84 211 ALA A O 1
ATOM 1677 N N . VAL A 1 212 ? 52.430 5.797 -85.095 1.00 59.47 212 VAL A N 1
ATOM 1678 C CA . VAL A 1 212 ? 53.622 6.659 -84.971 1.00 59.47 212 VAL A CA 1
ATOM 1679 C C . VAL A 1 212 ? 54.902 5.914 -85.378 1.00 59.47 212 VAL A C 1
ATOM 1681 O O . VAL A 1 212 ? 55.791 6.519 -85.967 1.00 59.47 212 VAL A O 1
ATOM 1684 N N . GLN A 1 213 ? 54.989 4.598 -85.157 1.00 56.66 213 GLN A N 1
ATOM 1685 C CA . GLN A 1 213 ? 56.127 3.773 -85.594 1.00 56.66 213 GLN A CA 1
ATOM 1686 C C . GLN A 1 213 ? 56.210 3.529 -87.115 1.00 56.66 213 GLN A C 1
ATOM 1688 O O . GLN A 1 213 ? 57.219 3.001 -87.572 1.00 56.66 213 GLN A O 1
ATOM 1693 N N . GLN A 1 214 ? 55.208 3.922 -87.913 1.00 51.50 214 GLN A N 1
ATOM 1694 C CA . GLN A 1 214 ? 55.271 3.850 -89.385 1.00 51.50 214 GLN A CA 1
ATOM 1695 C C . GLN A 1 214 ? 55.790 5.135 -90.057 1.00 51.50 214 GLN A C 1
ATOM 1697 O O . GLN A 1 214 ? 55.793 5.223 -91.284 1.00 51.50 214 GLN A O 1
ATOM 1702 N N . VAL A 1 215 ? 56.262 6.118 -89.286 1.00 50.88 215 VAL A N 1
ATOM 1703 C CA . VAL A 1 215 ? 56.887 7.339 -89.813 1.00 50.88 215 VAL A CA 1
ATOM 1704 C C . VAL A 1 215 ? 58.335 7.420 -89.311 1.00 50.88 215 VAL A C 1
ATOM 1706 O O . VAL A 1 215 ? 58.587 7.845 -88.189 1.00 50.88 215 VAL A O 1
ATOM 1709 N N . GLU A 1 216 ? 59.292 7.004 -90.147 1.00 40.06 216 GLU A N 1
ATOM 1710 C CA . GLU A 1 216 ? 60.736 7.291 -90.005 1.00 40.06 216 GLU A CA 1
ATOM 1711 C C . GLU A 1 216 ? 61.148 8.452 -90.952 1.00 40.06 216 GLU A C 1
ATOM 1713 O O . GLU A 1 216 ? 60.406 8.759 -91.887 1.00 40.06 216 GLU A O 1
ATOM 1718 N N . PRO A 1 217 ? 62.272 9.165 -90.712 1.00 52.59 217 PRO A N 1
ATOM 1719 C CA . PRO A 1 217 ? 62.284 10.619 -90.509 1.00 52.59 217 PRO A CA 1
ATOM 1720 C C . PRO A 1 217 ? 63.161 11.376 -91.537 1.00 52.59 217 PRO A C 1
ATOM 1722 O O . PRO A 1 217 ? 63.703 10.775 -92.466 1.00 52.59 217 PRO A O 1
ATOM 1725 N N . PRO A 1 218 ? 63.407 12.687 -91.334 1.00 40.62 218 PRO A N 1
ATOM 1726 C CA . PRO A 1 218 ? 64.795 13.127 -91.422 1.00 40.62 218 PRO A CA 1
ATOM 1727 C C . PRO A 1 218 ? 65.259 13.911 -90.190 1.00 40.62 218 PRO A C 1
ATOM 1729 O O . PRO A 1 218 ? 64.507 14.610 -89.516 1.00 40.62 218 PRO A O 1
ATOM 1732 N N . ALA A 1 219 ? 66.543 13.710 -89.917 1.00 42.62 219 ALA A N 1
ATOM 1733 C CA . ALA A 1 219 ? 67.310 14.158 -88.773 1.00 42.62 219 ALA A CA 1
ATOM 1734 C C . ALA A 1 219 ? 67.669 15.647 -88.820 1.00 42.62 219 ALA A C 1
ATOM 1736 O O . ALA A 1 219 ? 68.075 16.127 -89.872 1.00 42.62 219 ALA A O 1
ATOM 1737 N N . GLU A 1 220 ? 67.707 16.298 -87.654 1.00 35.75 220 GLU A N 1
ATOM 1738 C CA . GLU A 1 220 ? 68.698 17.339 -87.354 1.00 35.75 220 GLU A CA 1
ATOM 1739 C C . GLU A 1 220 ? 69.166 17.236 -85.883 1.00 35.75 220 GLU A C 1
ATOM 1741 O O . GLU A 1 220 ? 68.344 16.982 -84.998 1.00 35.75 220 GLU A O 1
ATOM 1746 N N . PRO A 1 221 ? 70.479 17.386 -85.601 1.00 48.53 221 PRO A N 1
ATOM 1747 C CA . PRO A 1 221 ? 71.047 17.280 -84.262 1.00 48.53 221 PRO A CA 1
ATOM 1748 C C . PRO A 1 221 ? 71.288 18.663 -83.640 1.00 48.53 221 PRO A C 1
ATOM 1750 O O . PRO A 1 221 ? 71.980 19.489 -84.234 1.00 48.53 221 PRO A O 1
ATOM 1753 N N . THR A 1 222 ? 70.860 18.892 -82.394 1.00 37.97 222 THR A N 1
ATOM 1754 C CA . THR A 1 222 ? 71.342 20.071 -81.650 1.00 37.97 222 THR A CA 1
ATOM 1755 C C . THR A 1 222 ? 71.525 19.810 -80.157 1.00 37.97 222 THR A C 1
ATOM 1757 O O . THR A 1 222 ? 70.590 19.779 -79.368 1.00 37.97 222 THR A O 1
ATOM 1760 N N . ALA A 1 223 ? 72.801 19.589 -79.838 1.00 37.81 223 ALA A N 1
ATOM 1761 C CA . ALA A 1 223 ? 73.596 20.120 -78.733 1.00 37.81 223 ALA A CA 1
ATOM 1762 C C . ALA A 1 223 ? 72.966 20.332 -77.339 1.00 37.81 223 ALA A C 1
ATOM 1764 O O . ALA A 1 223 ? 72.152 21.215 -77.087 1.00 37.81 223 ALA A O 1
ATOM 1765 N N . ILE A 1 224 ? 73.550 19.572 -76.413 1.00 46.78 224 ILE A N 1
ATOM 1766 C CA . ILE A 1 224 ? 73.566 19.679 -74.953 1.00 46.78 224 ILE A CA 1
ATOM 1767 C C . ILE A 1 224 ? 73.970 21.094 -74.491 1.00 46.78 224 ILE A C 1
ATOM 1769 O O . ILE A 1 224 ? 75.019 21.600 -74.888 1.00 46.78 224 ILE A O 1
ATOM 1773 N N . GLY A 1 225 ? 73.192 21.679 -73.575 1.00 33.91 225 GLY A N 1
ATOM 1774 C CA . GLY A 1 225 ? 73.537 22.880 -72.807 1.00 33.91 225 GLY A CA 1
ATOM 1775 C C . GLY A 1 225 ? 73.163 22.691 -71.334 1.00 33.91 225 GLY A C 1
ATOM 1776 O O . GLY A 1 225 ? 72.042 22.294 -71.031 1.00 33.91 225 GLY A O 1
ATOM 1777 N N . GLY A 1 226 ? 74.136 22.892 -70.441 1.00 43.50 226 GLY A N 1
ATOM 1778 C CA . GLY A 1 226 ? 74.081 22.571 -69.010 1.00 43.50 226 GLY A CA 1
ATOM 1779 C C . GLY A 1 226 ? 73.246 23.518 -68.127 1.00 43.50 226 GLY A C 1
ATOM 1780 O O . GLY A 1 226 ? 72.639 24.468 -68.617 1.00 43.50 226 GLY A O 1
ATOM 1781 N N . PRO A 1 227 ? 73.205 23.245 -66.807 1.00 55.78 227 PRO A N 1
ATOM 1782 C CA . PRO A 1 227 ? 72.201 23.770 -65.884 1.00 55.78 227 PRO A CA 1
ATOM 1783 C C . PRO A 1 227 ? 72.599 25.134 -65.298 1.00 55.78 227 PRO A C 1
ATOM 1785 O O . PRO A 1 227 ? 73.774 25.321 -64.973 1.00 55.78 227 PRO A O 1
ATOM 1788 N N . PRO A 1 228 ? 71.658 26.067 -65.056 1.00 48.28 228 PRO A N 1
ATOM 1789 C CA . PRO A 1 228 ? 71.939 27.230 -64.237 1.00 48.28 228 PRO A CA 1
ATOM 1790 C C . PRO A 1 228 ? 71.514 27.023 -62.779 1.00 48.28 228 PRO A C 1
ATOM 1792 O O . PRO A 1 228 ? 70.508 26.392 -62.449 1.00 48.28 228 PRO A O 1
ATOM 1795 N N . MET A 1 229 ? 72.363 27.577 -61.924 1.00 39.78 229 MET A N 1
ATOM 1796 C CA . MET A 1 229 ? 72.308 27.613 -60.472 1.00 39.78 229 MET A CA 1
ATOM 1797 C C . MET A 1 229 ? 71.056 28.304 -59.922 1.00 39.78 229 MET A C 1
ATOM 1799 O O . MET A 1 229 ? 70.550 29.279 -60.472 1.00 39.78 229 MET A O 1
ATOM 1803 N N . ARG A 1 230 ? 70.638 27.811 -58.753 1.00 43.50 230 ARG A N 1
ATOM 1804 C CA . ARG A 1 230 ? 69.878 28.551 -57.746 1.00 43.50 230 ARG A CA 1
ATOM 1805 C C . ARG A 1 230 ? 70.761 29.663 -57.175 1.00 43.50 230 ARG A C 1
ATOM 1807 O O . ARG A 1 230 ? 71.834 29.340 -56.683 1.00 43.50 230 ARG A O 1
ATOM 1814 N N . ASP A 1 231 ? 70.270 30.900 -57.171 1.00 36.34 231 ASP A N 1
ATOM 1815 C CA . ASP A 1 231 ? 70.395 31.792 -56.015 1.00 36.34 231 ASP A CA 1
ATOM 1816 C C . ASP A 1 231 ? 69.401 32.970 -56.070 1.00 36.34 231 ASP A C 1
ATOM 1818 O O . ASP A 1 231 ? 69.227 33.625 -57.093 1.00 36.34 231 ASP A O 1
ATOM 1822 N N . ALA A 1 232 ? 68.735 33.149 -54.926 1.00 42.66 232 ALA A N 1
ATOM 1823 C CA . ALA A 1 232 ? 68.258 34.369 -54.266 1.00 42.66 232 ALA A CA 1
ATOM 1824 C C . ALA A 1 232 ? 67.705 35.567 -55.086 1.00 42.66 232 ALA A C 1
ATOM 1826 O O . ALA A 1 232 ? 68.455 36.287 -55.733 1.00 42.66 232 ALA A O 1
ATOM 1827 N N . LEU A 1 233 ? 66.417 35.901 -54.882 1.00 44.16 233 LEU A N 1
ATOM 1828 C CA . LEU A 1 233 ? 65.938 37.085 -54.122 1.00 44.16 233 LEU A CA 1
ATOM 1829 C C . LEU A 1 233 ? 64.465 37.437 -54.440 1.00 44.16 233 LEU A C 1
ATOM 1831 O O . LEU A 1 233 ? 64.078 37.599 -55.589 1.00 44.16 233 LEU A O 1
ATOM 1835 N N . ALA A 1 234 ? 63.689 37.554 -53.355 1.00 48.09 234 ALA A N 1
ATOM 1836 C CA . ALA A 1 234 ? 62.478 38.346 -53.097 1.00 48.09 234 ALA A CA 1
ATOM 1837 C C . ALA A 1 234 ? 61.732 39.045 -54.257 1.00 48.09 234 ALA A C 1
ATOM 1839 O O . ALA A 1 234 ? 62.308 39.904 -54.915 1.00 48.09 234 ALA A O 1
ATOM 1840 N N . HIS A 1 235 ? 60.410 38.828 -54.340 1.00 36.66 235 HIS A N 1
ATOM 1841 C CA . HIS A 1 235 ? 59.360 39.870 -54.286 1.00 36.66 235 HIS A CA 1
ATOM 1842 C C . HIS A 1 235 ? 57.962 39.216 -54.321 1.00 36.66 235 HIS A C 1
ATOM 1844 O O . HIS A 1 235 ? 57.631 38.493 -55.258 1.00 36.66 235 HIS A O 1
ATOM 1850 N N . GLU A 1 236 ? 57.148 39.473 -53.294 1.00 50.53 236 GLU A N 1
ATOM 1851 C CA . GLU A 1 236 ? 55.694 39.253 -53.321 1.00 50.53 236 GLU A CA 1
ATOM 1852 C C . GLU A 1 236 ? 55.021 40.221 -54.309 1.00 50.53 236 GLU A C 1
ATOM 1854 O O . GLU A 1 236 ? 55.521 41.330 -54.528 1.00 50.53 236 GLU A O 1
ATOM 1859 N N . PRO A 1 237 ? 53.852 39.853 -54.857 1.00 47.72 237 PRO A N 1
ATOM 1860 C CA . PRO A 1 237 ? 52.752 40.809 -54.767 1.00 47.72 237 PRO A CA 1
ATOM 1861 C C . PRO A 1 237 ? 51.410 40.175 -54.375 1.00 47.72 237 PRO A C 1
ATOM 1863 O O . PRO A 1 237 ? 50.911 39.238 -55.001 1.00 47.72 237 PRO A O 1
ATOM 1866 N N . SER A 1 238 ? 50.805 40.783 -53.357 1.00 44.22 238 SER A N 1
ATOM 1867 C CA . SER A 1 238 ? 49.409 40.658 -52.946 1.00 44.22 238 SER A CA 1
ATOM 1868 C C . SER A 1 238 ? 48.445 40.956 -54.098 1.00 44.22 238 SER A C 1
ATOM 1870 O O . SER A 1 238 ? 48.521 42.019 -54.714 1.00 44.22 238 SER A O 1
ATOM 1872 N N . VAL A 1 239 ? 47.490 40.055 -54.348 1.00 42.34 239 VAL A N 1
ATOM 1873 C CA . VAL A 1 239 ? 46.337 40.322 -55.221 1.00 42.34 239 VAL A CA 1
ATOM 1874 C C . VAL A 1 239 ? 45.108 40.573 -54.355 1.00 42.34 239 VAL A C 1
ATOM 1876 O O . VAL A 1 239 ? 44.469 39.668 -53.824 1.00 42.34 239 VAL A O 1
ATOM 1879 N N . GLU A 1 240 ? 44.825 41.861 -54.226 1.00 43.00 240 GLU A N 1
ATOM 1880 C CA . GLU A 1 240 ? 43.637 42.487 -53.665 1.00 43.00 240 GLU A CA 1
ATOM 1881 C C . GLU A 1 240 ? 42.427 42.199 -54.580 1.00 43.00 240 GLU A C 1
ATOM 1883 O O . GLU A 1 240 ? 42.430 42.566 -55.758 1.00 43.00 240 GLU A O 1
ATOM 1888 N N . THR A 1 241 ? 41.380 41.541 -54.069 1.00 45.72 241 THR A N 1
ATOM 1889 C CA . THR A 1 241 ? 40.096 41.406 -54.781 1.00 45.72 241 THR A CA 1
ATOM 1890 C C . THR A 1 241 ? 39.036 42.277 -54.111 1.00 45.72 241 THR A C 1
ATOM 1892 O O . THR A 1 241 ? 38.809 42.222 -52.905 1.00 45.72 241 THR A O 1
ATOM 1895 N N . LYS A 1 242 ? 38.443 43.159 -54.921 1.00 39.88 242 LYS A N 1
ATOM 1896 C CA . LYS A 1 242 ? 37.451 44.173 -54.540 1.00 39.88 242 LYS A CA 1
ATOM 1897 C C . LYS A 1 242 ? 36.078 43.551 -54.224 1.00 39.88 242 LYS A C 1
ATOM 1899 O O . LYS A 1 242 ? 35.744 42.518 -54.803 1.00 39.88 242 LYS A O 1
ATOM 1904 N N . PRO A 1 243 ? 35.254 44.205 -53.383 1.00 48.97 243 PRO A N 1
ATOM 1905 C CA . PRO A 1 243 ? 33.959 43.685 -52.950 1.00 48.97 243 PRO A CA 1
ATOM 1906 C C . PRO A 1 243 ? 32.838 43.973 -53.963 1.00 48.97 243 PRO A C 1
ATOM 1908 O O . PRO A 1 243 ? 32.807 45.028 -54.598 1.00 48.97 243 PRO A O 1
ATOM 1911 N N . VAL A 1 244 ? 31.892 43.037 -54.072 1.00 49.56 244 VAL A N 1
ATOM 1912 C CA . VAL A 1 244 ? 30.656 43.135 -54.873 1.00 49.56 244 VAL A CA 1
ATOM 1913 C C . VAL A 1 244 ? 29.474 43.467 -53.936 1.00 49.56 244 VAL A C 1
ATOM 1915 O O . VAL A 1 244 ? 29.479 43.005 -52.793 1.00 49.56 244 VAL A O 1
ATOM 1918 N N . PRO A 1 245 ? 28.496 44.303 -54.349 1.00 52.28 245 PRO A N 1
ATOM 1919 C CA . PRO A 1 245 ? 27.593 44.984 -53.427 1.00 52.28 245 PRO A CA 1
ATOM 1920 C C . PRO A 1 245 ? 26.343 44.180 -53.039 1.00 52.28 245 PRO A C 1
ATOM 1922 O O . PRO A 1 245 ? 25.828 43.365 -53.800 1.00 52.28 245 PRO A O 1
ATOM 1925 N N . LYS A 1 246 ? 25.849 44.502 -51.835 1.00 45.06 246 LYS A N 1
ATOM 1926 C CA . LYS A 1 246 ? 24.564 44.107 -51.242 1.00 45.06 246 LYS A CA 1
ATOM 1927 C C . LYS A 1 246 ? 23.386 44.431 -52.167 1.00 45.06 246 LYS A C 1
ATOM 1929 O O . LYS A 1 246 ? 23.229 45.585 -52.560 1.00 45.06 246 LYS A O 1
ATOM 1934 N N . HIS A 1 247 ? 22.510 43.451 -52.376 1.00 38.28 247 HIS A N 1
ATOM 1935 C CA . HIS A 1 247 ? 21.124 43.682 -52.767 1.00 38.28 247 HIS A CA 1
ATOM 1936 C C . HIS A 1 247 ? 20.208 43.099 -51.685 1.00 38.28 247 HIS A C 1
ATOM 1938 O O . HIS A 1 247 ? 20.266 41.906 -51.396 1.00 38.28 247 HIS A O 1
ATOM 1944 N N . GLU A 1 248 ? 19.419 43.971 -51.059 1.00 45.53 248 GLU A N 1
ATOM 1945 C CA . GLU A 1 248 ? 18.286 43.622 -50.201 1.00 45.53 248 GLU A CA 1
ATOM 1946 C C . GLU A 1 248 ? 17.157 43.052 -51.063 1.00 45.53 248 GLU A C 1
ATOM 1948 O O . GLU A 1 248 ? 16.749 43.702 -52.027 1.00 45.53 248 GLU A O 1
ATOM 1953 N N . ILE A 1 249 ? 16.656 41.868 -50.700 1.00 43.44 249 ILE A N 1
ATOM 1954 C CA . ILE A 1 249 ? 15.308 41.400 -51.030 1.00 43.44 249 ILE A CA 1
ATOM 1955 C C . ILE A 1 249 ? 14.747 40.719 -49.775 1.00 43.44 249 ILE A C 1
ATOM 1957 O O . ILE A 1 249 ? 15.397 39.873 -49.162 1.00 43.44 249 ILE A O 1
ATOM 1961 N N . ASP A 1 250 ? 13.573 41.211 -49.405 1.00 42.06 250 ASP A N 1
ATOM 1962 C CA . ASP A 1 250 ? 12.673 40.842 -48.316 1.00 42.06 250 ASP A CA 1
ATOM 1963 C C . ASP A 1 250 ? 11.954 39.497 -48.593 1.00 42.06 250 ASP A C 1
ATOM 1965 O O . ASP A 1 250 ? 12.083 38.943 -49.682 1.00 42.06 250 ASP A O 1
ATOM 1969 N N . ASP A 1 251 ? 11.155 39.039 -47.625 1.00 37.38 251 ASP A N 1
ATOM 1970 C CA . ASP A 1 251 ? 10.149 37.954 -47.664 1.00 37.38 251 ASP A CA 1
ATOM 1971 C C . ASP A 1 251 ? 10.515 36.553 -47.107 1.00 37.38 251 ASP A C 1
ATOM 1973 O O . ASP A 1 251 ? 10.957 35.635 -47.791 1.00 37.38 251 ASP A O 1
ATOM 1977 N N . GLY A 1 252 ? 10.215 36.394 -45.809 1.00 41.31 252 GLY A N 1
ATOM 1978 C CA . GLY A 1 252 ? 9.311 35.384 -45.222 1.00 41.31 252 GLY A CA 1
ATOM 1979 C C . GLY A 1 252 ? 9.407 33.883 -45.565 1.00 41.31 252 GLY A C 1
ATOM 1980 O O . GLY A 1 252 ? 8.993 33.452 -46.635 1.00 41.31 252 GLY A O 1
ATOM 1981 N N . GLY A 1 253 ? 9.695 33.055 -44.543 1.00 32.03 253 GLY A N 1
ATOM 1982 C CA . GLY A 1 253 ? 9.199 31.667 -44.469 1.00 32.03 253 GLY A CA 1
ATOM 1983 C C . GLY A 1 253 ? 10.040 30.669 -43.652 1.00 32.03 253 GLY A C 1
ATOM 1984 O O . GLY A 1 253 ? 11.039 30.190 -44.156 1.00 32.03 253 GLY A O 1
ATOM 1985 N N . ALA A 1 254 ? 9.575 30.356 -42.431 1.00 39.06 254 ALA A N 1
ATOM 1986 C CA . ALA A 1 254 ? 9.714 29.143 -41.583 1.00 39.06 254 ALA A CA 1
ATOM 1987 C C . ALA A 1 254 ? 11.017 28.278 -41.536 1.00 39.06 254 ALA A C 1
ATOM 1989 O O . ALA A 1 254 ? 11.640 28.008 -42.557 1.00 39.06 254 ALA A O 1
ATOM 1990 N N . PRO A 1 255 ? 11.392 27.735 -40.351 1.00 49.00 255 PRO A N 1
ATOM 1991 C CA . PRO A 1 255 ? 12.702 27.123 -40.122 1.00 49.00 255 PRO A CA 1
ATOM 1992 C C . PRO A 1 255 ? 12.727 25.616 -40.426 1.00 49.00 255 PRO A C 1
ATOM 1994 O O . PRO A 1 255 ? 11.848 24.869 -39.996 1.00 49.00 255 PRO A O 1
ATOM 1997 N N . GLY A 1 256 ? 13.771 25.170 -41.127 1.00 37.66 256 GLY A N 1
ATOM 1998 C CA . GLY A 1 256 ? 14.118 23.761 -41.310 1.00 37.66 256 GLY A CA 1
ATOM 1999 C C . GLY A 1 256 ? 15.557 23.515 -40.866 1.00 37.66 256 GLY A C 1
ATOM 2000 O O . GLY A 1 256 ? 16.484 24.076 -41.447 1.00 37.66 256 GLY A O 1
ATOM 2001 N N . ASP A 1 257 ? 15.713 22.692 -39.830 1.00 48.78 257 ASP A N 1
ATOM 2002 C CA . ASP A 1 257 ? 16.987 22.232 -39.281 1.00 48.78 257 ASP A CA 1
ATOM 2003 C C . ASP A 1 257 ? 17.786 21.435 -40.322 1.00 48.78 257 ASP A C 1
ATOM 2005 O O . ASP A 1 257 ? 17.358 20.378 -40.788 1.00 48.78 257 ASP A O 1
ATOM 2009 N N . GLN A 1 258 ? 18.986 21.912 -40.641 1.00 43.44 258 GLN A N 1
ATOM 2010 C CA . GLN A 1 258 ? 20.045 21.106 -41.240 1.00 43.44 258 GLN A CA 1
ATOM 2011 C C . GLN A 1 258 ? 21.234 21.141 -40.282 1.00 43.44 258 GLN A C 1
ATOM 2013 O O . GLN A 1 258 ? 22.060 22.049 -40.332 1.00 43.44 258 GLN A O 1
ATOM 2018 N N . ALA A 1 259 ? 21.275 20.167 -39.371 1.00 49.62 259 ALA A N 1
ATOM 2019 C CA . ALA A 1 259 ? 22.466 19.886 -38.581 1.00 49.62 259 ALA A CA 1
ATOM 2020 C C . ALA A 1 259 ? 23.564 19.378 -39.522 1.00 49.62 259 ALA A C 1
ATOM 2022 O O . ALA A 1 259 ? 23.320 18.519 -40.376 1.00 49.62 259 ALA A O 1
ATOM 2023 N N . SER A 1 260 ? 24.751 19.960 -39.398 1.00 59.00 260 SER A N 1
ATOM 2024 C CA . SER A 1 260 ? 25.889 19.640 -40.246 1.00 59.00 260 SER A CA 1
ATOM 2025 C C . SER A 1 260 ? 26.470 18.274 -39.862 1.00 59.00 260 SER A C 1
ATOM 2027 O O . SER A 1 260 ? 26.313 17.811 -38.733 1.00 59.00 260 SER A O 1
ATOM 2029 N N . SER A 1 261 ? 27.137 17.604 -40.806 1.00 51.97 261 SER A N 1
ATOM 2030 C CA . SER A 1 261 ? 27.775 16.294 -40.578 1.00 51.97 261 SER A CA 1
ATOM 2031 C C . SER A 1 261 ? 28.768 16.313 -39.405 1.00 51.97 261 SER A C 1
ATOM 2033 O O . SER A 1 261 ? 28.945 15.293 -38.740 1.00 51.97 261 SER A O 1
ATOM 2035 N N . ASP A 1 262 ? 29.349 17.477 -39.113 1.00 55.41 262 ASP A N 1
ATOM 2036 C CA . ASP A 1 262 ? 30.327 17.674 -38.040 1.00 55.41 262 ASP A CA 1
ATOM 2037 C C . ASP A 1 262 ? 29.663 17.687 -36.645 1.00 55.41 262 ASP A C 1
ATOM 2039 O O . ASP A 1 262 ? 30.272 17.291 -35.646 1.00 55.41 262 ASP A O 1
ATOM 2043 N N . ASP A 1 263 ? 28.374 18.045 -36.568 1.00 60.28 263 ASP A N 1
ATOM 2044 C CA . ASP A 1 263 ? 27.599 18.026 -35.320 1.00 60.28 263 ASP A CA 1
ATOM 2045 C C . ASP A 1 263 ? 27.232 16.591 -34.897 1.00 60.28 263 ASP A C 1
ATOM 2047 O O . ASP A 1 263 ? 27.105 16.292 -33.707 1.00 60.28 263 ASP A O 1
ATOM 2051 N N . ILE A 1 264 ? 27.101 15.675 -35.865 1.00 61.97 264 ILE A N 1
ATOM 2052 C CA . ILE A 1 264 ? 26.766 14.264 -35.623 1.00 61.97 264 ILE A CA 1
ATOM 2053 C C . ILE A 1 264 ? 27.997 13.489 -35.139 1.00 61.97 264 ILE A C 1
ATOM 2055 O O . ILE A 1 264 ? 27.884 12.666 -34.228 1.00 61.97 264 ILE A O 1
ATOM 2059 N N . GLU A 1 265 ? 29.175 13.770 -35.699 1.00 64.12 265 GLU A N 1
ATOM 2060 C CA . GLU A 1 265 ? 30.423 13.097 -35.318 1.00 64.12 265 GLU A CA 1
ATOM 2061 C C . GLU A 1 265 ? 30.851 13.493 -33.892 1.00 64.12 265 GLU A C 1
ATOM 2063 O O . GLU A 1 265 ? 31.145 12.630 -33.060 1.00 64.12 265 GLU A O 1
ATOM 2068 N N . THR A 1 266 ? 30.702 14.779 -33.549 1.00 70.62 266 THR A N 1
ATOM 2069 C CA . THR A 1 266 ? 30.947 15.300 -32.192 1.00 70.62 266 THR A CA 1
ATOM 2070 C C . THR A 1 266 ? 29.961 14.729 -31.159 1.00 70.62 266 THR A C 1
ATOM 2072 O O . THR A 1 266 ? 30.334 14.426 -30.021 1.00 70.62 266 THR A O 1
ATOM 2075 N N . ALA A 1 267 ? 28.693 14.526 -31.537 1.00 67.50 267 ALA A N 1
ATOM 2076 C CA . ALA A 1 267 ? 27.687 13.930 -30.656 1.00 67.50 267 ALA A CA 1
ATOM 2077 C C . ALA A 1 267 ? 27.899 12.418 -30.434 1.00 67.50 267 ALA A C 1
ATOM 2079 O O . ALA A 1 267 ? 27.597 11.906 -29.350 1.00 67.50 267 ALA A O 1
ATOM 2080 N N . LEU A 1 268 ? 28.442 11.700 -31.424 1.00 59.16 268 LEU A N 1
ATOM 2081 C CA . LEU A 1 268 ? 28.695 10.260 -31.343 1.00 59.16 268 LEU A CA 1
ATOM 2082 C C . LEU A 1 268 ? 29.940 9.933 -30.496 1.00 59.16 268 LEU A C 1
ATOM 2084 O O . LEU A 1 268 ? 29.887 9.010 -29.678 1.00 59.16 268 LEU A O 1
ATOM 2088 N N . GLU A 1 269 ? 31.016 10.722 -30.596 1.00 64.31 269 GLU A N 1
ATOM 2089 C CA . GLU A 1 269 ? 32.197 10.586 -29.722 1.00 64.31 269 GLU A CA 1
ATOM 2090 C C . GLU A 1 269 ? 31.882 10.920 -28.252 1.00 64.31 269 GLU A C 1
ATOM 2092 O O . GLU A 1 269 ? 32.349 10.232 -27.333 1.00 64.31 269 GLU A O 1
ATOM 2097 N N . ALA A 1 270 ? 31.012 11.908 -28.011 1.00 64.50 270 ALA A N 1
ATOM 2098 C CA . ALA A 1 270 ? 30.525 12.241 -26.671 1.00 64.50 270 ALA A CA 1
ATOM 2099 C C . ALA A 1 270 ? 29.625 11.140 -26.070 1.00 64.50 270 ALA A C 1
ATOM 2101 O O . ALA A 1 270 ? 29.635 10.917 -24.854 1.00 64.50 270 ALA A O 1
ATOM 2102 N N . ALA A 1 271 ? 28.861 10.424 -26.903 1.00 57.06 271 ALA A N 1
ATOM 2103 C CA . ALA A 1 271 ? 28.005 9.319 -26.471 1.00 57.06 271 ALA A CA 1
ATOM 2104 C C . ALA A 1 271 ? 28.792 8.024 -26.194 1.00 57.06 271 ALA A C 1
ATOM 2106 O O . ALA A 1 271 ? 28.452 7.285 -25.267 1.00 57.06 271 ALA A O 1
ATOM 2107 N N . LEU A 1 272 ? 29.859 7.760 -26.955 1.00 56.66 272 LEU A N 1
ATOM 2108 C CA . LEU A 1 272 ? 30.715 6.583 -26.773 1.00 56.66 272 LEU A CA 1
ATOM 2109 C C . LEU A 1 272 ? 31.655 6.726 -25.567 1.00 56.66 272 LEU A C 1
ATOM 2111 O O . LEU A 1 272 ? 31.811 5.767 -24.810 1.00 56.66 272 LEU A O 1
ATOM 2115 N N . SER A 1 273 ? 32.176 7.930 -25.308 1.00 50.06 273 SER A N 1
ATOM 2116 C CA . SER A 1 273 ? 33.009 8.200 -24.123 1.00 50.06 273 SER A CA 1
ATOM 2117 C C . SER A 1 273 ? 32.223 8.088 -22.808 1.00 50.06 273 SER A C 1
ATOM 2119 O O . SER A 1 273 ? 32.760 7.634 -21.806 1.00 50.06 273 SER A O 1
ATOM 2121 N N . LYS A 1 274 ? 30.914 8.385 -22.810 1.00 47.88 274 LYS A N 1
ATOM 2122 C CA . LYS A 1 274 ? 30.032 8.180 -21.642 1.00 47.88 274 LYS A CA 1
ATOM 2123 C C . LYS A 1 274 ? 29.699 6.715 -21.343 1.00 47.88 274 LYS A C 1
ATOM 2125 O O . LYS A 1 274 ? 29.154 6.431 -20.279 1.00 47.88 274 LYS A O 1
ATOM 2130 N N . ARG A 1 275 ? 29.976 5.787 -22.265 1.00 41.06 275 ARG A N 1
ATOM 2131 C CA . ARG A 1 275 ? 29.618 4.365 -22.122 1.00 41.06 275 ARG A CA 1
ATOM 2132 C C . ARG A 1 275 ? 30.760 3.516 -21.551 1.00 41.06 275 ARG A C 1
ATOM 2134 O O . ARG A 1 275 ? 30.487 2.467 -20.971 1.00 41.06 275 ARG A O 1
ATOM 2141 N N . ALA A 1 276 ? 32.004 3.980 -21.680 1.00 42.31 276 ALA A N 1
ATOM 2142 C CA . ALA A 1 276 ? 33.199 3.257 -21.246 1.00 42.31 276 ALA A CA 1
ATOM 2143 C C . ALA A 1 276 ? 33.446 3.302 -19.722 1.00 42.31 276 ALA A C 1
ATOM 2145 O O . ALA A 1 276 ? 34.094 2.401 -19.204 1.00 42.31 276 ALA A O 1
ATOM 2146 N N . ASP A 1 277 ? 32.847 4.252 -18.994 1.00 43.34 277 ASP A N 1
ATOM 2147 C CA . ASP A 1 277 ? 32.991 4.378 -17.530 1.00 43.34 277 ASP A CA 1
ATOM 2148 C C . ASP A 1 277 ? 31.890 3.643 -16.729 1.00 43.34 277 ASP A C 1
ATOM 2150 O O . ASP A 1 277 ? 31.695 3.890 -15.540 1.00 43.34 277 ASP A O 1
ATOM 2154 N N . SER A 1 278 ? 31.135 2.737 -17.364 1.00 38.62 278 SER A N 1
ATOM 2155 C CA . SER A 1 278 ? 30.014 2.014 -16.735 1.00 38.62 278 SER A CA 1
ATOM 2156 C C . SER A 1 278 ? 30.362 0.587 -16.291 1.00 38.62 278 SER A C 1
ATOM 2158 O O . SER A 1 278 ? 29.620 -0.358 -16.551 1.00 38.62 278 SER A O 1
ATOM 2160 N N . GLU A 1 279 ? 31.476 0.407 -15.581 1.00 38.03 279 GLU A N 1
ATOM 2161 C CA . GLU A 1 279 ? 31.686 -0.815 -14.797 1.00 38.03 279 GLU A CA 1
ATOM 2162 C C . GLU A 1 279 ? 31.041 -0.663 -13.406 1.00 38.03 279 GLU A C 1
ATOM 2164 O O . GLU A 1 279 ? 31.445 0.176 -12.606 1.00 38.03 279 GLU A O 1
ATOM 2169 N N . GLY A 1 280 ? 30.018 -1.483 -13.124 1.00 41.38 280 GLY A N 1
ATOM 2170 C CA . GLY A 1 280 ? 29.434 -1.660 -11.784 1.00 41.38 280 GLY A CA 1
ATOM 2171 C C . GLY A 1 280 ? 28.230 -0.770 -11.449 1.00 41.38 280 GLY A C 1
ATOM 2172 O O . GLY A 1 280 ? 28.267 -0.000 -10.494 1.00 41.38 280 GLY A O 1
ATOM 2173 N N . PHE A 1 281 ? 27.136 -0.860 -12.212 1.00 39.06 281 PHE A N 1
ATOM 2174 C CA . PHE A 1 281 ? 25.913 -0.101 -11.919 1.00 39.06 281 PHE A CA 1
ATOM 2175 C C . PHE A 1 281 ? 25.077 -0.783 -10.821 1.00 39.06 281 PHE A C 1
ATOM 2177 O O . PHE A 1 281 ? 24.237 -1.638 -11.100 1.00 39.06 281 PHE A O 1
ATOM 2184 N N . GLU A 1 282 ? 25.301 -0.399 -9.564 1.00 47.66 282 GLU A N 1
ATOM 2185 C CA . GLU A 1 282 ? 24.471 -0.809 -8.427 1.00 47.66 282 GLU A CA 1
ATOM 2186 C C . GLU A 1 282 ? 23.154 -0.008 -8.397 1.00 47.66 282 GLU A C 1
ATOM 2188 O O . GLU A 1 282 ? 23.128 1.228 -8.344 1.00 47.66 282 GLU A O 1
ATOM 2193 N N . THR A 1 283 ? 22.024 -0.713 -8.456 1.00 48.91 283 THR A N 1
ATOM 2194 C CA . THR A 1 283 ? 20.693 -0.134 -8.246 1.00 48.91 283 THR A CA 1
ATOM 2195 C C . THR A 1 283 ? 20.468 0.114 -6.752 1.00 48.91 283 THR A C 1
ATOM 2197 O O . THR A 1 283 ? 20.649 -0.821 -5.973 1.00 48.91 283 THR A O 1
ATOM 2200 N N . PRO A 1 284 ? 20.049 1.322 -6.326 1.00 46.03 284 PRO A N 1
ATOM 2201 C CA . PRO A 1 284 ? 19.738 1.581 -4.922 1.00 46.03 284 PRO A CA 1
ATOM 2202 C C . PRO A 1 284 ? 18.590 0.678 -4.455 1.00 46.03 284 PRO A C 1
ATOM 2204 O O . PRO A 1 284 ? 17.578 0.555 -5.149 1.00 46.03 284 PRO A O 1
ATOM 2207 N N . THR A 1 285 ? 18.731 0.066 -3.278 1.00 50.62 285 THR A N 1
ATOM 2208 C CA . THR A 1 285 ? 17.638 -0.675 -2.645 1.00 50.62 285 THR A CA 1
ATOM 2209 C C . THR A 1 285 ? 16.671 0.326 -2.033 1.00 50.62 285 THR A C 1
ATOM 2211 O O . THR A 1 285 ? 16.983 1.043 -1.083 1.00 50.62 285 THR A O 1
ATOM 2214 N N . GLY A 1 286 ? 15.497 0.458 -2.650 1.00 37.81 286 GLY A N 1
ATOM 2215 C CA . GLY A 1 286 ? 14.435 1.310 -2.134 1.00 37.81 286 GLY A CA 1
ATOM 2216 C C . GLY A 1 286 ? 13.845 0.684 -0.877 1.00 37.81 286 GLY A C 1
ATOM 2217 O O . GLY A 1 286 ? 12.965 -0.168 -0.971 1.00 37.81 286 GLY A O 1
ATOM 2218 N N . VAL A 1 287 ? 14.309 1.106 0.298 1.00 42.41 287 VAL A N 1
ATOM 2219 C CA . VAL A 1 287 ? 13.709 0.701 1.568 1.00 42.41 287 VAL A CA 1
ATOM 2220 C C . VAL A 1 287 ? 12.520 1.618 1.820 1.00 42.41 287 VAL A C 1
ATOM 2222 O O . VAL A 1 287 ? 12.678 2.787 2.174 1.00 42.41 287 VAL A O 1
ATOM 2225 N N . SER A 1 288 ? 11.304 1.104 1.626 1.00 35.31 288 SER A N 1
ATOM 2226 C CA . SER A 1 288 ? 10.103 1.832 2.043 1.00 35.31 288 SER A CA 1
ATOM 2227 C C . SER A 1 288 ? 10.168 2.090 3.547 1.00 35.31 288 SER A C 1
ATOM 2229 O O . SER A 1 288 ? 10.322 1.159 4.340 1.00 35.31 288 SER A O 1
ATOM 2231 N N . SER A 1 289 ? 10.057 3.359 3.940 1.00 31.84 289 SER A N 1
ATOM 2232 C CA . SER A 1 289 ? 9.904 3.756 5.333 1.00 31.84 289 SER A CA 1
ATOM 2233 C C . SER A 1 289 ? 8.617 3.137 5.882 1.00 31.84 289 SER A C 1
ATOM 2235 O O . SER A 1 289 ? 7.502 3.583 5.610 1.00 31.84 289 SER A O 1
ATOM 2237 N N . ALA A 1 290 ? 8.756 2.067 6.659 1.00 32.06 290 ALA A N 1
ATOM 2238 C CA . ALA A 1 290 ? 7.664 1.581 7.478 1.00 32.06 290 ALA A CA 1
ATOM 2239 C C . ALA A 1 290 ? 7.501 2.546 8.665 1.00 32.06 290 ALA A C 1
ATOM 2241 O O . ALA A 1 290 ? 8.422 2.712 9.461 1.00 32.06 290 ALA A O 1
ATOM 2242 N N . ALA A 1 291 ? 6.303 3.132 8.765 1.00 32.12 291 ALA A N 1
ATOM 2243 C CA . ALA A 1 291 ? 5.783 3.969 9.851 1.00 32.12 291 ALA A CA 1
ATOM 2244 C C . ALA A 1 291 ? 6.061 5.490 9.793 1.00 32.12 291 ALA A C 1
ATOM 2246 O O . ALA A 1 291 ? 6.603 6.078 10.724 1.00 32.12 291 ALA A O 1
ATOM 2247 N N . GLU A 1 292 ? 5.489 6.179 8.797 1.00 31.84 292 GLU A N 1
ATOM 2248 C CA . GLU A 1 292 ? 4.843 7.466 9.100 1.00 31.84 292 GLU A CA 1
ATOM 2249 C C . GLU A 1 292 ? 3.573 7.187 9.923 1.00 31.84 292 GLU A C 1
ATOM 2251 O O . GLU A 1 292 ? 2.477 6.997 9.391 1.00 31.84 292 GLU A O 1
ATOM 2256 N N . ILE A 1 293 ? 3.713 7.132 11.250 1.00 31.02 293 ILE A N 1
ATOM 2257 C CA . ILE A 1 293 ? 2.568 7.243 12.158 1.00 31.02 293 ILE A CA 1
ATOM 2258 C C . ILE A 1 293 ? 2.012 8.659 11.968 1.00 31.02 293 ILE A C 1
ATOM 2260 O O . ILE A 1 293 ? 2.541 9.628 12.510 1.00 31.02 293 ILE A O 1
ATOM 2264 N N . ARG A 1 294 ? 0.961 8.795 11.150 1.00 30.22 294 ARG A N 1
ATOM 2265 C CA . ARG A 1 294 ? 0.218 10.050 10.984 1.00 30.22 294 ARG A CA 1
ATOM 2266 C C . ARG A 1 294 ? -0.395 10.457 12.320 1.00 30.22 294 ARG A C 1
ATOM 2268 O O . ARG A 1 294 ? -1.476 10.001 12.680 1.00 30.22 294 ARG A O 1
ATOM 2275 N N . ALA A 1 295 ? 0.263 11.372 13.019 1.00 29.88 295 ALA A N 1
ATOM 2276 C CA . ALA A 1 295 ? -0.393 12.213 14.003 1.00 29.88 295 ALA A CA 1
ATOM 2277 C C . ALA A 1 295 ? -1.269 13.231 13.252 1.00 29.88 295 ALA A C 1
ATOM 2279 O O . ALA A 1 295 ? -0.810 14.290 12.830 1.00 29.88 295 ALA A O 1
ATOM 2280 N N . THR A 1 296 ? -2.541 12.900 13.037 1.00 31.23 296 THR A N 1
ATOM 2281 C CA . THR A 1 296 ? -3.558 13.874 12.626 1.00 31.23 296 THR A CA 1
ATOM 2282 C C . THR A 1 296 ? -3.873 14.794 13.804 1.00 31.23 296 THR A C 1
ATOM 2284 O O . THR A 1 296 ? -4.752 14.493 14.607 1.00 31.23 296 THR A O 1
ATOM 2287 N N . ALA A 1 297 ? -3.162 15.917 13.908 1.00 30.91 297 ALA A N 1
ATOM 2288 C CA . ALA A 1 297 ? -3.607 17.060 14.696 1.00 30.91 297 ALA A CA 1
ATOM 2289 C C . ALA A 1 297 ? -4.570 17.889 13.832 1.00 30.91 297 ALA A C 1
ATOM 2291 O O . ALA A 1 297 ? -4.152 18.670 12.979 1.00 30.91 297 ALA A O 1
ATOM 2292 N N . ALA A 1 298 ? -5.872 17.663 14.009 1.00 33.00 298 ALA A N 1
ATOM 2293 C CA . ALA A 1 298 ? -6.901 18.547 13.484 1.00 33.00 298 ALA A CA 1
ATOM 2294 C C . ALA A 1 298 ? -7.056 19.730 14.445 1.00 33.00 298 ALA A C 1
ATOM 2296 O O . ALA A 1 298 ? -7.352 19.546 15.625 1.00 33.00 298 ALA A O 1
ATOM 2297 N N . ALA A 1 299 ? -6.844 20.933 13.915 1.00 38.56 299 ALA A N 1
ATOM 2298 C CA . ALA A 1 299 ? -7.176 22.185 14.565 1.00 38.56 299 ALA A CA 1
ATOM 2299 C C . ALA A 1 299 ? -8.674 22.214 14.900 1.00 38.56 299 ALA A C 1
ATOM 2301 O O . ALA A 1 299 ? -9.528 22.198 14.013 1.00 38.56 299 ALA A O 1
ATOM 2302 N N . GLY A 1 300 ? -8.967 22.247 16.194 1.00 31.42 300 GLY A N 1
ATOM 2303 C CA . GLY A 1 300 ? -10.262 22.589 16.755 1.00 31.42 300 GLY A CA 1
ATOM 2304 C C . GLY A 1 300 ? -9.998 23.437 17.988 1.00 31.42 300 GLY A C 1
ATOM 2305 O O . GLY A 1 300 ? -9.515 22.922 18.993 1.00 31.42 300 GLY A O 1
ATOM 2306 N N . GLU A 1 301 ? -10.240 24.739 17.866 1.00 41.69 301 GLU A N 1
ATOM 2307 C CA . GLU A 1 301 ? -10.153 25.709 18.952 1.00 41.69 301 GLU A CA 1
ATOM 2308 C C . GLU A 1 301 ? -11.005 25.252 20.141 1.00 41.69 301 GLU A C 1
ATOM 2310 O O . GLU A 1 301 ? -12.231 25.176 20.061 1.00 41.69 301 GLU A O 1
ATOM 2315 N N . VAL A 1 302 ? -10.346 24.983 21.265 1.00 31.22 302 VAL A N 1
ATOM 2316 C CA . VAL A 1 302 ? -10.963 25.024 22.588 1.00 31.22 302 VAL A CA 1
ATOM 2317 C C . VAL A 1 302 ? -10.065 25.918 23.426 1.00 31.22 302 VAL A C 1
ATOM 2319 O O . VAL A 1 302 ? -8.949 25.548 23.782 1.00 31.22 302 VAL A O 1
ATOM 2322 N N . SER A 1 303 ? -10.544 27.130 23.690 1.00 37.56 303 SER A N 1
ATOM 2323 C CA . SER A 1 303 ? -9.934 28.065 24.626 1.00 37.56 303 SER A CA 1
ATOM 2324 C C . SER A 1 303 ? -9.988 27.469 26.033 1.00 37.56 303 SER A C 1
ATOM 2326 O O . SER A 1 303 ? -11.042 27.476 26.674 1.00 37.56 303 SER A O 1
ATOM 2328 N N . ILE A 1 304 ? -8.862 26.943 26.509 1.00 35.28 304 ILE A N 1
ATOM 2329 C CA . ILE A 1 304 ? -8.644 26.672 27.928 1.00 35.28 304 ILE A CA 1
ATOM 2330 C C . ILE A 1 304 ? -7.584 27.659 28.398 1.00 35.28 304 ILE A C 1
ATOM 2332 O O . ILE A 1 304 ? -6.418 27.587 28.022 1.00 35.28 304 ILE A O 1
ATOM 2336 N N . ASP A 1 305 ? -8.057 28.612 29.187 1.00 38.56 305 ASP A N 1
ATOM 2337 C CA . ASP A 1 305 ? -7.294 29.630 29.888 1.00 38.56 305 ASP A CA 1
ATOM 2338 C C . ASP A 1 305 ? -6.431 28.959 30.964 1.00 38.56 305 ASP A C 1
ATOM 2340 O O . ASP A 1 305 ? -6.941 28.577 32.017 1.00 38.56 305 ASP A O 1
ATOM 2344 N N . HIS A 1 306 ? -5.152 28.716 30.668 1.00 36.25 306 HIS A N 1
ATOM 2345 C CA . HIS A 1 306 ? -4.133 28.311 31.640 1.00 36.25 306 HIS A CA 1
ATOM 2346 C C . HIS A 1 306 ? -2.908 29.211 31.475 1.00 36.25 306 HIS A C 1
ATOM 2348 O O . HIS A 1 306 ? -1.966 28.911 30.744 1.00 36.25 306 HIS A O 1
ATOM 2354 N N . SER A 1 307 ? -2.932 30.325 32.200 1.00 40.41 307 SER A N 1
ATOM 2355 C CA . SER A 1 307 ? -1.752 31.105 32.547 1.00 40.41 307 SER A CA 1
ATOM 2356 C C . SER A 1 307 ? -0.837 30.279 33.461 1.00 40.41 307 SER A C 1
ATOM 2358 O O . SER A 1 307 ? -0.984 30.294 34.684 1.00 40.41 307 SER A O 1
ATOM 2360 N N . HIS A 1 308 ? 0.109 29.555 32.875 1.00 35.41 308 HIS A N 1
ATOM 2361 C CA . HIS A 1 308 ? 1.351 29.205 33.551 1.00 35.41 308 HIS A CA 1
ATOM 2362 C C . HIS A 1 308 ? 2.496 29.334 32.554 1.00 35.41 308 HIS A C 1
ATOM 2364 O O . HIS A 1 308 ? 2.631 28.516 31.646 1.00 35.41 308 HIS A O 1
ATOM 2370 N N . ASP A 1 309 ? 3.280 30.397 32.742 1.00 39.84 309 ASP A N 1
ATOM 2371 C CA . ASP A 1 309 ? 4.601 30.583 32.156 1.00 39.84 309 ASP A CA 1
ATOM 2372 C C . ASP A 1 309 ? 5.430 29.314 32.384 1.00 39.84 309 ASP A C 1
ATOM 2374 O O . ASP A 1 309 ? 5.865 29.021 33.499 1.00 39.84 309 ASP A O 1
ATOM 2378 N N . PHE A 1 310 ? 5.600 28.531 31.323 1.00 35.66 310 PHE A N 1
ATOM 2379 C CA . PHE A 1 310 ? 6.698 27.588 31.209 1.00 35.66 310 PHE A CA 1
ATOM 2380 C C . PHE A 1 310 ? 7.758 28.281 30.370 1.00 35.66 310 PHE A C 1
ATOM 2382 O O . PHE A 1 310 ? 7.602 28.428 29.158 1.00 35.66 310 PHE A O 1
ATOM 2389 N N . ASP A 1 311 ? 8.808 28.732 31.047 1.00 38.03 311 ASP A N 1
ATOM 2390 C CA . ASP A 1 311 ? 10.013 29.242 30.419 1.00 38.03 311 ASP A CA 1
ATOM 2391 C C . ASP A 1 311 ? 1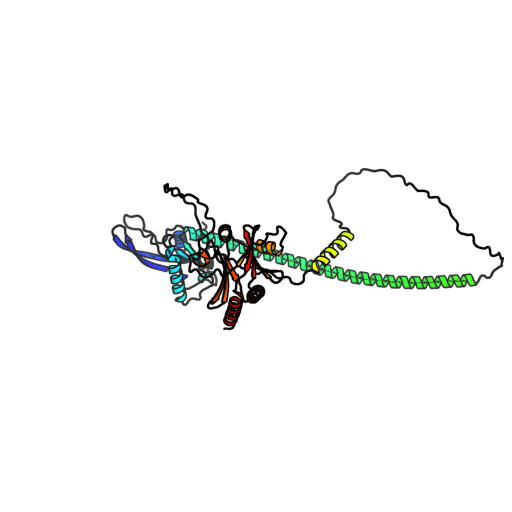0.540 28.210 29.406 1.00 38.03 311 ASP A C 1
ATOM 2393 O O . ASP A 1 311 ? 10.858 27.067 29.750 1.00 38.03 311 ASP A O 1
ATOM 2397 N N . GLU A 1 312 ? 10.628 28.625 28.140 1.00 44.97 312 GLU A N 1
ATOM 2398 C CA . GLU A 1 312 ? 11.396 27.961 27.085 1.00 44.97 312 GLU A CA 1
ATOM 2399 C C . GLU A 1 312 ? 12.898 28.060 27.413 1.00 44.97 312 GLU A C 1
ATOM 2401 O O . GLU A 1 312 ? 13.668 28.761 26.756 1.00 44.97 312 GLU A O 1
ATOM 2406 N N . GLU A 1 313 ? 13.349 27.352 28.449 1.00 41.00 313 GLU A N 1
ATOM 2407 C CA . GLU A 1 313 ? 14.772 27.097 28.640 1.00 41.00 313 GLU A CA 1
ATOM 2408 C C . GLU A 1 313 ? 15.217 26.012 27.654 1.00 41.00 313 GLU A C 1
ATOM 2410 O O . GLU A 1 313 ? 14.747 24.870 27.657 1.00 41.00 313 GLU A O 1
ATOM 2415 N N . GLY A 1 314 ? 16.124 26.413 26.760 1.00 44.84 314 GLY A N 1
ATOM 2416 C CA . GLY A 1 314 ? 16.656 25.610 25.672 1.00 44.84 314 GLY A CA 1
ATOM 2417 C C . GLY A 1 314 ? 17.037 24.199 26.107 1.00 44.84 314 GLY A C 1
ATOM 2418 O O . GLY A 1 314 ? 17.995 23.989 26.852 1.00 44.84 314 GLY A O 1
ATOM 2419 N N . THR A 1 315 ? 16.325 23.220 25.549 1.00 44.28 315 THR A N 1
ATOM 2420 C CA . THR A 1 315 ? 16.648 21.795 25.634 1.00 44.28 315 THR A CA 1
ATOM 2421 C C . THR A 1 315 ? 17.899 21.515 24.795 1.00 44.28 315 THR A C 1
ATOM 2423 O O . THR A 1 315 ? 17.863 20.917 23.721 1.00 44.28 315 THR A O 1
ATOM 2426 N N . THR A 1 316 ? 19.039 22.014 25.261 1.00 44.47 316 THR A N 1
ATOM 2427 C CA . THR A 1 316 ? 20.352 21.586 24.794 1.00 44.47 316 THR A CA 1
ATOM 2428 C C . THR A 1 316 ? 20.516 20.124 25.204 1.00 44.47 316 THR A C 1
ATOM 2430 O O . THR A 1 316 ? 20.313 19.747 26.355 1.00 44.47 316 THR A O 1
ATOM 2433 N N . GLY A 1 317 ? 20.765 19.263 24.219 1.00 46.88 317 GLY A N 1
ATOM 2434 C CA . GLY A 1 317 ? 20.686 17.805 24.324 1.00 46.88 317 GLY A CA 1
ATOM 2435 C C . GLY A 1 317 ? 21.805 17.137 25.127 1.00 46.88 317 GLY A C 1
ATOM 2436 O O . GLY A 1 317 ? 22.348 16.131 24.680 1.00 46.88 317 GLY A O 1
ATOM 2437 N N . SER A 1 318 ? 22.147 17.643 26.308 1.00 44.12 318 SER A N 1
ATOM 2438 C CA . SER A 1 318 ? 23.017 16.971 27.276 1.00 44.12 318 SER A CA 1
ATOM 2439 C C . SER A 1 318 ? 22.171 16.263 28.337 1.00 44.12 318 SER A C 1
ATOM 2441 O O . SER A 1 318 ? 22.177 16.599 29.519 1.00 44.12 318 SER A O 1
ATOM 2443 N N . SER A 1 319 ? 21.414 15.245 27.916 1.00 48.78 319 SER A N 1
ATOM 2444 C CA . SER A 1 319 ? 20.773 14.331 28.865 1.00 48.78 319 SER A CA 1
ATOM 2445 C C . SER A 1 319 ? 21.866 13.625 29.673 1.00 48.78 319 SER A C 1
ATOM 2447 O O . SER A 1 319 ? 22.644 12.839 29.132 1.00 48.78 319 SER A O 1
ATOM 2449 N N . ILE A 1 320 ? 21.948 13.952 30.965 1.00 50.97 320 ILE A N 1
ATOM 2450 C CA . ILE A 1 320 ? 22.819 13.295 31.942 1.00 50.97 320 ILE A CA 1
ATOM 2451 C C . ILE A 1 320 ? 22.442 11.811 31.960 1.00 50.97 320 ILE A C 1
ATOM 2453 O O . ILE A 1 320 ? 21.378 11.428 32.444 1.00 50.97 320 ILE A O 1
ATOM 2457 N N . VAL A 1 321 ? 23.307 10.978 31.386 1.00 50.69 321 VAL A N 1
ATOM 2458 C CA . VAL A 1 321 ? 23.134 9.525 31.327 1.00 50.69 321 VAL A CA 1
ATOM 2459 C C . VAL A 1 321 ? 23.189 8.971 32.762 1.00 50.69 321 VAL A C 1
ATOM 2461 O O . VAL A 1 321 ? 24.216 9.144 33.422 1.00 50.69 321 VAL A O 1
ATOM 2464 N N . PRO A 1 322 ? 22.137 8.302 33.278 1.00 50.59 322 PRO A N 1
ATOM 2465 C CA . PRO A 1 322 ? 22.162 7.728 34.623 1.00 50.59 322 PRO A CA 1
ATOM 2466 C C . PRO A 1 322 ? 23.306 6.713 34.775 1.00 50.59 322 PRO A C 1
ATOM 2468 O O . PRO A 1 322 ? 23.492 5.847 33.911 1.00 50.59 322 PRO A O 1
ATOM 2471 N N . GLN A 1 323 ? 24.071 6.796 35.868 1.00 44.59 323 GLN A N 1
ATOM 2472 C CA . GLN A 1 323 ? 25.115 5.818 36.198 1.00 44.59 323 GLN A CA 1
ATOM 2473 C C . GLN A 1 323 ? 24.480 4.426 36.373 1.00 44.59 323 GLN A C 1
ATOM 2475 O O . GLN A 1 323 ? 23.616 4.242 37.223 1.00 44.59 323 GLN A O 1
ATOM 2480 N N . GLY A 1 324 ? 24.882 3.464 35.536 1.00 51.09 324 GLY A N 1
ATOM 2481 C CA . GLY A 1 324 ? 24.275 2.123 35.429 1.00 51.09 324 GLY A CA 1
ATOM 2482 C C . GLY A 1 324 ? 23.692 1.805 34.045 1.00 51.09 324 GLY A C 1
ATOM 2483 O O . GLY A 1 324 ? 23.200 0.705 33.814 1.00 51.09 324 GLY A O 1
ATOM 2484 N N . SER A 1 325 ? 23.751 2.767 33.125 1.00 46.53 325 SER A N 1
ATOM 2485 C CA . SER A 1 325 ? 23.314 2.622 31.739 1.00 46.53 325 SER A CA 1
ATOM 2486 C C . SER A 1 325 ? 24.161 1.628 30.936 1.00 46.53 325 SER A C 1
ATOM 2488 O O . SER A 1 325 ? 25.387 1.692 30.993 1.00 46.53 325 SER A O 1
ATOM 2490 N N . ASP A 1 326 ? 23.492 0.801 30.126 1.00 60.00 326 ASP A N 1
ATOM 2491 C CA . ASP A 1 326 ? 24.071 0.052 28.999 1.00 60.00 326 ASP A CA 1
ATOM 2492 C C . ASP A 1 326 ? 25.068 0.953 28.241 1.00 60.00 326 ASP A C 1
ATOM 2494 O O . ASP A 1 326 ? 24.671 2.068 27.847 1.00 60.00 326 ASP A O 1
ATOM 2498 N N . PRO A 1 327 ? 26.359 0.569 28.144 1.00 69.75 327 PRO A N 1
ATOM 2499 C CA . PRO A 1 327 ? 27.378 1.416 27.551 1.00 69.75 327 PRO A CA 1
ATOM 2500 C C . PRO A 1 327 ? 26.968 1.792 26.132 1.00 69.75 327 PRO A C 1
ATOM 2502 O O . PRO A 1 327 ? 26.473 0.970 25.369 1.00 69.75 327 PRO A O 1
ATOM 2505 N N . LEU A 1 328 ? 27.179 3.060 25.785 1.00 70.81 328 LEU A N 1
ATOM 2506 C CA . LEU A 1 328 ? 27.113 3.515 24.403 1.00 70.81 328 LEU A CA 1
ATOM 2507 C C . LEU A 1 328 ? 27.965 2.584 23.539 1.00 70.81 328 LEU A C 1
ATOM 2509 O O . LEU A 1 328 ? 29.184 2.545 23.692 1.00 70.81 328 LEU A O 1
ATOM 2513 N N . THR A 1 329 ? 27.311 1.814 22.670 1.00 84.12 329 THR A N 1
ATOM 2514 C CA . THR A 1 329 ? 28.013 0.864 21.799 1.00 84.12 329 THR A CA 1
ATOM 2515 C C . THR A 1 329 ? 28.480 1.511 20.501 1.00 84.12 329 THR A C 1
ATOM 2517 O O . THR A 1 329 ? 29.335 0.956 19.822 1.00 84.12 329 THR A O 1
ATOM 2520 N N . THR A 1 330 ? 27.966 2.699 20.177 1.00 95.38 330 THR A N 1
ATOM 2521 C CA . THR A 1 330 ? 28.236 3.379 18.910 1.00 95.38 330 THR A CA 1
ATOM 2522 C C . THR A 1 330 ? 29.021 4.668 19.120 1.00 95.38 330 THR A C 1
ATOM 2524 O O . THR A 1 330 ? 28.601 5.564 19.855 1.00 95.38 330 THR A O 1
ATOM 2527 N N . GLU A 1 331 ? 30.142 4.787 18.420 1.00 96.69 331 GLU A N 1
ATOM 2528 C CA . GLU A 1 331 ? 30.884 6.026 18.237 1.00 96.69 331 GLU A CA 1
ATOM 2529 C C . GLU A 1 331 ? 30.290 6.801 17.051 1.00 96.69 331 GLU A C 1
ATOM 2531 O O . GLU A 1 331 ? 30.124 6.255 15.958 1.00 96.69 331 GLU A O 1
ATOM 2536 N N . THR A 1 332 ? 29.945 8.074 17.269 1.00 97.25 332 THR A N 1
ATOM 2537 C CA . THR A 1 332 ? 29.454 8.991 16.228 1.00 97.25 332 THR A CA 1
ATOM 2538 C C . THR A 1 332 ? 30.546 10.002 15.896 1.00 97.25 332 THR A C 1
ATOM 2540 O O . THR A 1 332 ? 30.901 10.818 16.744 1.00 97.25 332 THR A O 1
ATOM 2543 N N . LEU A 1 333 ? 31.046 9.982 14.663 1.00 97.81 333 LEU A N 1
ATOM 2544 C CA . LEU A 1 333 ? 32.015 10.952 14.152 1.00 97.81 333 LEU A CA 1
ATOM 2545 C C . LEU A 1 333 ? 31.328 11.884 13.154 1.00 97.81 333 LEU A C 1
ATOM 2547 O O . LEU A 1 333 ? 30.773 11.419 12.161 1.00 97.81 333 LEU A O 1
ATOM 2551 N N . GLU A 1 334 ? 31.368 13.191 13.396 1.00 97.56 334 GLU A N 1
ATOM 2552 C CA . GLU A 1 334 ? 30.888 14.180 12.425 1.00 97.56 334 GLU A CA 1
ATOM 2553 C C . GLU A 1 334 ? 31.811 14.220 11.209 1.00 97.56 334 GLU A C 1
ATOM 2555 O O . GLU A 1 334 ? 33.036 14.212 11.337 1.00 97.56 334 GLU A O 1
ATOM 2560 N N . LEU A 1 335 ? 31.214 14.272 10.023 1.00 96.94 335 LEU A N 1
ATOM 2561 C CA . LEU A 1 335 ? 31.921 14.441 8.764 1.00 96.94 335 LEU A CA 1
ATOM 2562 C C . LEU A 1 335 ? 31.535 15.779 8.143 1.00 96.94 335 LEU A C 1
ATOM 2564 O O . LEU A 1 335 ? 30.394 16.227 8.255 1.00 96.94 335 LEU A O 1
ATOM 2568 N N . GLU A 1 336 ? 32.472 16.394 7.426 1.00 95.69 336 GLU A N 1
ATOM 2569 C CA . GLU A 1 336 ? 32.162 17.595 6.661 1.00 95.69 336 GLU A CA 1
ATOM 2570 C C . GLU A 1 336 ? 31.107 17.297 5.588 1.00 95.69 336 GLU A C 1
ATOM 2572 O O . GLU A 1 336 ? 31.145 16.295 4.858 1.00 95.69 336 GLU A O 1
ATOM 2577 N N . VAL A 1 337 ? 30.128 18.195 5.515 1.00 92.12 337 VAL A N 1
ATOM 2578 C CA . VAL A 1 337 ? 29.104 18.185 4.482 1.00 92.12 337 VAL A CA 1
ATOM 2579 C C . VAL A 1 337 ? 29.710 18.816 3.235 1.00 92.12 337 VAL A C 1
ATOM 2581 O O . VAL A 1 337 ? 29.725 20.034 3.093 1.00 92.12 337 VAL A O 1
ATOM 2584 N N . ASP A 1 338 ? 30.227 17.975 2.341 1.00 88.25 338 ASP A N 1
ATOM 2585 C CA . ASP A 1 338 ? 30.697 18.421 1.030 1.00 88.25 338 ASP A CA 1
ATOM 2586 C C . ASP A 1 338 ? 29.502 18.989 0.233 1.00 88.25 338 ASP A C 1
ATOM 2588 O O . ASP A 1 338 ? 28.503 18.274 0.066 1.00 88.25 338 ASP A O 1
ATOM 2592 N N . PRO A 1 339 ? 29.549 20.260 -0.213 1.00 81.75 339 PRO A N 1
ATOM 2593 C CA . PRO A 1 339 ? 28.491 20.868 -1.016 1.00 81.75 339 PRO A CA 1
ATOM 2594 C C . PRO A 1 339 ? 28.470 20.382 -2.475 1.00 81.75 339 PRO A C 1
ATOM 2596 O O . PRO A 1 339 ? 27.582 20.788 -3.226 1.00 81.75 339 PRO A O 1
ATOM 2599 N N . GLY A 1 340 ? 29.433 19.558 -2.899 1.00 89.88 340 GLY A N 1
ATOM 2600 C CA . GLY A 1 340 ? 29.488 19.009 -4.250 1.00 89.88 340 GLY A CA 1
ATOM 2601 C C . GLY A 1 340 ? 28.281 18.124 -4.617 1.00 89.88 340 GLY A C 1
ATOM 2602 O O . GLY A 1 340 ? 27.662 17.517 -3.736 1.00 89.88 340 GLY A O 1
ATOM 2603 N N . PRO A 1 341 ? 27.941 18.032 -5.919 1.00 91.00 341 PRO A N 1
ATOM 2604 C CA . PRO A 1 341 ? 26.885 17.145 -6.398 1.00 91.00 341 PRO A CA 1
ATOM 2605 C C . PRO A 1 341 ? 27.240 15.683 -6.114 1.00 91.00 341 PRO A C 1
ATOM 2607 O O . PRO A 1 341 ? 28.367 15.243 -6.341 1.00 91.00 341 PRO A O 1
ATOM 2610 N N . ASP A 1 342 ? 26.259 14.918 -5.643 1.00 94.88 342 ASP A N 1
ATOM 2611 C CA . ASP A 1 342 ? 26.421 13.520 -5.258 1.00 94.88 342 ASP A CA 1
ATOM 2612 C C . ASP A 1 342 ? 25.318 12.703 -5.926 1.00 94.88 342 ASP A C 1
ATOM 2614 O O . ASP A 1 342 ? 24.209 12.574 -5.411 1.00 94.88 342 ASP A O 1
ATOM 2618 N N . VAL A 1 343 ? 25.635 12.153 -7.100 1.00 94.62 343 VAL A N 1
ATOM 2619 C CA . VAL A 1 343 ? 24.666 11.491 -7.991 1.00 94.62 343 VAL A CA 1
ATOM 2620 C C . VAL A 1 343 ? 23.903 10.364 -7.288 1.00 94.62 343 VAL A C 1
ATOM 2622 O O . VAL A 1 343 ? 22.726 10.132 -7.577 1.00 94.62 343 VAL A O 1
ATOM 2625 N N . TRP A 1 344 ? 24.553 9.653 -6.361 1.00 94.62 344 TRP A N 1
ATOM 2626 C CA . TRP A 1 344 ? 23.904 8.595 -5.592 1.00 94.62 344 TRP A CA 1
ATOM 2627 C C . TRP A 1 344 ? 22.891 9.172 -4.601 1.00 94.62 344 TRP A C 1
ATOM 2629 O O . TRP A 1 344 ? 21.755 8.698 -4.536 1.00 94.62 344 TRP A O 1
ATOM 2639 N N . LEU A 1 345 ? 23.271 10.224 -3.873 1.00 94.69 345 LEU A N 1
ATOM 2640 C CA . LEU A 1 345 ? 22.386 10.876 -2.913 1.00 94.69 345 LEU A CA 1
ATOM 2641 C C . LEU A 1 345 ? 21.220 11.602 -3.598 1.00 94.69 345 LEU A C 1
ATOM 2643 O O . LEU A 1 345 ? 20.096 11.563 -3.094 1.00 94.69 345 LEU A O 1
ATOM 2647 N N . ASP A 1 346 ? 21.458 12.206 -4.762 1.00 94.19 346 ASP A N 1
ATOM 2648 C CA . ASP A 1 346 ? 20.426 12.842 -5.585 1.00 94.19 346 ASP A CA 1
ATOM 2649 C C . ASP A 1 346 ? 19.386 11.811 -6.042 1.00 94.19 346 ASP A C 1
ATOM 2651 O O . ASP A 1 346 ? 18.180 12.045 -5.944 1.00 94.19 346 ASP A O 1
ATOM 2655 N N . ARG A 1 347 ? 19.839 10.622 -6.464 1.00 93.00 347 ARG A N 1
ATOM 2656 C CA . ARG A 1 347 ? 18.955 9.508 -6.838 1.00 93.00 347 ARG A CA 1
ATOM 2657 C C . ARG A 1 347 ? 18.162 8.978 -5.644 1.00 93.00 347 ARG A C 1
ATOM 2659 O O . ARG A 1 347 ? 16.958 8.761 -5.775 1.00 93.00 347 ARG A O 1
ATOM 2666 N N . ALA A 1 348 ? 18.812 8.784 -4.495 1.00 91.56 348 ALA A N 1
ATOM 2667 C CA . ALA A 1 348 ? 18.134 8.358 -3.272 1.00 91.56 348 ALA A CA 1
ATOM 2668 C C . ALA A 1 348 ? 17.047 9.370 -2.885 1.00 91.56 348 ALA A C 1
ATOM 2670 O O . ALA A 1 348 ? 15.889 9.006 -2.691 1.00 91.56 348 ALA A O 1
ATOM 2671 N N . THR A 1 349 ? 17.384 10.659 -2.909 1.00 93.56 349 THR A N 1
ATOM 2672 C CA . THR A 1 349 ? 16.459 11.761 -2.626 1.00 93.56 349 THR A CA 1
ATOM 2673 C C . THR A 1 349 ? 15.280 11.797 -3.596 1.00 93.56 349 THR A C 1
ATOM 2675 O O . THR A 1 349 ? 14.141 11.951 -3.160 1.00 93.56 349 THR A O 1
ATOM 2678 N N . ALA A 1 350 ? 15.526 11.607 -4.896 1.00 93.56 350 ALA A N 1
ATOM 2679 C CA . ALA A 1 350 ? 14.479 11.581 -5.917 1.00 93.56 350 ALA A CA 1
ATOM 2680 C C . ALA A 1 350 ? 13.472 10.435 -5.718 1.00 93.56 350 ALA A C 1
ATOM 2682 O O . ALA A 1 350 ? 12.312 10.571 -6.101 1.00 93.56 350 ALA A O 1
ATOM 2683 N N . SER A 1 351 ? 13.892 9.325 -5.100 1.00 92.19 351 SER A N 1
ATOM 2684 C CA . SER A 1 351 ? 12.996 8.211 -4.767 1.00 92.19 351 SER A CA 1
ATOM 2685 C C . SER A 1 351 ? 12.056 8.512 -3.594 1.00 92.19 351 SER A C 1
ATOM 2687 O O . SER A 1 351 ? 11.046 7.833 -3.429 1.00 92.19 351 SER A O 1
ATOM 2689 N N . GLY A 1 352 ? 12.388 9.507 -2.761 1.00 92.25 352 GLY A N 1
ATOM 2690 C CA . GLY A 1 352 ? 11.656 9.822 -1.532 1.00 92.25 352 GLY A CA 1
ATOM 2691 C C . GLY A 1 352 ? 11.796 8.773 -0.420 1.00 92.25 352 GLY A C 1
ATOM 2692 O O . GLY A 1 352 ? 11.228 8.959 0.654 1.00 92.25 352 GLY A O 1
ATOM 2693 N N . ALA A 1 353 ? 12.565 7.705 -0.646 1.00 93.69 353 ALA A N 1
ATOM 2694 C CA . ALA A 1 353 ? 12.818 6.634 0.305 1.00 93.69 353 ALA A CA 1
ATOM 2695 C C . ALA A 1 353 ? 14.275 6.639 0.787 1.00 93.69 353 ALA A C 1
ATOM 2697 O O . ALA A 1 353 ? 15.200 6.982 0.048 1.00 93.69 353 ALA A O 1
ATOM 2698 N N . SER A 1 354 ? 14.480 6.244 2.044 1.00 96.69 354 SER A N 1
ATOM 2699 C CA . SER A 1 354 ? 15.833 6.029 2.557 1.00 96.69 354 SER A CA 1
ATOM 2700 C C . SER A 1 354 ? 16.462 4.822 1.863 1.00 96.69 354 SER A C 1
ATOM 2702 O O . SER A 1 354 ? 15.769 3.850 1.567 1.00 96.69 354 SER A O 1
ATOM 2704 N N . ALA A 1 355 ? 17.765 4.874 1.602 1.00 96.62 355 ALA A N 1
ATOM 2705 C CA . ALA A 1 355 ? 18.442 3.838 0.827 1.00 96.62 355 ALA A CA 1
ATOM 2706 C C . ALA A 1 355 ? 19.844 3.555 1.363 1.00 96.62 355 ALA A C 1
ATOM 2708 O O . ALA A 1 355 ? 20.573 4.477 1.748 1.00 96.62 355 ALA A O 1
ATOM 2709 N N . PHE A 1 356 ? 20.225 2.279 1.344 1.00 97.56 356 PHE A N 1
ATOM 2710 C CA . PHE A 1 356 ? 21.601 1.851 1.566 1.00 97.56 356 PHE A CA 1
ATOM 2711 C C . PHE A 1 356 ? 22.338 1.735 0.229 1.00 97.56 356 PHE A C 1
ATOM 2713 O O . PHE A 1 356 ? 21.737 1.535 -0.827 1.00 97.56 356 PHE A O 1
ATOM 2720 N N . GLY A 1 357 ? 23.657 1.882 0.266 1.00 95.81 357 GLY A N 1
ATOM 2721 C CA . GLY A 1 357 ? 24.513 1.689 -0.896 1.00 95.81 357 GLY A CA 1
ATOM 2722 C C . GLY A 1 357 ? 25.946 1.377 -0.497 1.00 95.81 357 GLY A C 1
ATOM 2723 O O . GLY A 1 357 ? 26.395 1.754 0.591 1.00 95.81 357 GLY A O 1
ATOM 2724 N N . MET A 1 358 ? 26.664 0.699 -1.390 1.00 96.75 358 MET A N 1
ATOM 2725 C CA . MET A 1 358 ? 28.095 0.458 -1.261 1.00 96.75 358 MET A CA 1
ATOM 2726 C C . MET A 1 358 ? 28.847 1.557 -2.014 1.00 96.75 358 MET A C 1
ATOM 2728 O O . MET A 1 358 ? 28.745 1.680 -3.229 1.00 96.75 358 MET A O 1
ATOM 2732 N N . ILE A 1 359 ? 29.605 2.397 -1.305 1.00 93.75 359 ILE A N 1
ATOM 2733 C CA . ILE A 1 359 ? 30.376 3.486 -1.926 1.00 93.75 359 ILE A CA 1
ATOM 2734 C C . ILE A 1 359 ? 31.801 3.460 -1.395 1.00 93.75 359 ILE A C 1
ATOM 2736 O O . ILE A 1 359 ? 32.028 3.523 -0.187 1.00 93.75 359 ILE A O 1
ATOM 2740 N N . GLY A 1 360 ? 32.774 3.356 -2.304 1.00 90.00 360 GLY A N 1
ATOM 2741 C CA . GLY A 1 360 ? 34.192 3.291 -1.936 1.00 90.00 360 GLY A CA 1
ATOM 2742 C C . GLY A 1 360 ? 34.526 2.100 -1.028 1.00 90.00 360 GLY A C 1
ATOM 2743 O O . GLY A 1 360 ? 35.414 2.201 -0.187 1.00 90.00 360 GLY A O 1
ATOM 2744 N N . GLY A 1 361 ? 33.774 0.998 -1.144 1.00 90.50 361 GLY A N 1
ATOM 2745 C CA . GLY A 1 361 ? 33.923 -0.195 -0.303 1.00 90.50 361 GLY A CA 1
ATOM 2746 C C . GLY A 1 361 ? 33.349 -0.073 1.116 1.00 90.50 361 GLY A C 1
ATOM 2747 O O . GLY A 1 361 ? 33.464 -1.023 1.888 1.00 90.50 361 GLY A O 1
ATOM 2748 N N . GLY A 1 362 ? 32.731 1.060 1.465 1.00 94.62 362 GLY A N 1
ATOM 2749 C CA . GLY A 1 362 ? 32.018 1.264 2.726 1.00 94.62 362 GLY A CA 1
ATOM 2750 C C . GLY A 1 362 ? 30.503 1.280 2.543 1.00 94.62 362 GLY A C 1
ATOM 2751 O O . GLY A 1 362 ? 30.000 1.524 1.446 1.00 94.62 362 GLY A O 1
ATOM 2752 N N . VAL A 1 363 ? 29.772 1.049 3.635 1.00 98.00 363 VAL A N 1
ATOM 2753 C CA . VAL A 1 363 ? 28.312 1.184 3.647 1.00 98.00 363 VAL A CA 1
ATOM 2754 C C . VAL A 1 363 ? 27.937 2.639 3.864 1.00 98.00 363 VAL A C 1
ATOM 2756 O O . VAL A 1 363 ? 28.436 3.301 4.780 1.00 98.00 363 VAL A O 1
ATOM 2759 N N . ARG A 1 364 ? 27.017 3.130 3.040 1.00 97.62 364 ARG A N 1
ATOM 2760 C CA . ARG A 1 364 ? 26.435 4.459 3.166 1.00 97.62 364 ARG A CA 1
ATOM 2761 C C . ARG A 1 364 ? 24.915 4.375 3.218 1.00 97.62 364 ARG A C 1
ATOM 2763 O O . ARG A 1 364 ? 24.313 3.561 2.526 1.00 97.62 364 ARG A O 1
ATOM 2770 N N . LEU A 1 365 ? 24.308 5.228 4.031 1.00 98.12 365 LEU A N 1
ATOM 2771 C CA . LEU A 1 365 ? 22.871 5.366 4.207 1.00 98.12 365 LEU A CA 1
ATOM 2772 C C . LEU A 1 365 ? 22.451 6.802 3.896 1.00 98.12 365 LEU A C 1
ATOM 2774 O O . LEU A 1 365 ? 22.876 7.738 4.571 1.00 98.12 365 LEU A O 1
ATOM 2778 N N . ALA A 1 366 ? 21.574 6.958 2.910 1.00 98.00 366 ALA A N 1
ATOM 2779 C CA . ALA A 1 366 ? 20.813 8.177 2.694 1.00 98.00 366 ALA A CA 1
ATOM 2780 C C . ALA A 1 366 ? 19.550 8.095 3.556 1.00 98.00 366 ALA A C 1
ATOM 2782 O O . ALA A 1 366 ? 18.603 7.394 3.201 1.00 98.00 366 ALA A O 1
ATOM 2783 N N . LEU A 1 367 ? 19.549 8.767 4.708 1.00 97.88 367 LEU A N 1
ATOM 2784 C CA . LEU A 1 367 ? 18.418 8.773 5.631 1.00 97.88 367 LEU A CA 1
ATOM 2785 C C . LEU A 1 367 ? 17.503 9.958 5.316 1.00 97.88 367 LEU A C 1
ATOM 2787 O O . LEU A 1 367 ? 17.766 11.087 5.731 1.00 97.88 367 LEU A O 1
ATOM 2791 N N . ILE A 1 368 ? 16.418 9.696 4.593 1.00 97.44 368 ILE A N 1
ATOM 2792 C CA . ILE A 1 368 ? 15.375 10.683 4.306 1.00 97.44 368 ILE A CA 1
ATOM 2793 C C . ILE A 1 368 ? 14.426 10.738 5.497 1.00 97.44 368 ILE A C 1
ATOM 2795 O O . ILE A 1 368 ? 13.691 9.787 5.763 1.00 97.44 368 ILE A O 1
ATOM 2799 N N . ALA A 1 369 ? 14.456 11.854 6.222 1.00 96.06 369 ALA A N 1
ATOM 2800 C CA . ALA A 1 369 ? 13.726 12.027 7.468 1.00 96.06 369 ALA A CA 1
ATOM 2801 C C . ALA A 1 369 ? 12.896 13.317 7.478 1.00 96.06 369 ALA A C 1
ATOM 2803 O O . ALA A 1 369 ? 13.259 14.340 6.891 1.00 96.06 369 ALA A O 1
ATOM 2804 N N . GLY A 1 370 ? 11.780 13.281 8.210 1.00 95.19 370 GLY A N 1
ATOM 2805 C CA . GLY A 1 370 ? 11.040 14.486 8.575 1.00 95.19 370 GLY A CA 1
ATOM 2806 C C . GLY A 1 370 ? 11.818 15.349 9.575 1.00 95.19 370 GLY A C 1
ATOM 2807 O O . GLY A 1 370 ? 12.723 14.876 10.263 1.00 95.19 370 GLY A O 1
ATOM 2808 N N . GLU A 1 371 ? 11.430 16.619 9.705 1.00 95.25 371 GLU A N 1
ATOM 2809 C CA . GLU A 1 371 ? 12.112 17.591 10.579 1.00 95.25 371 GLU A CA 1
ATOM 2810 C C . GLU A 1 371 ? 12.207 17.148 12.042 1.00 95.25 371 GLU A C 1
ATOM 2812 O O . GLU A 1 371 ? 13.204 17.426 12.705 1.00 95.25 371 GLU A O 1
ATOM 2817 N N . GLN A 1 372 ? 11.188 16.452 12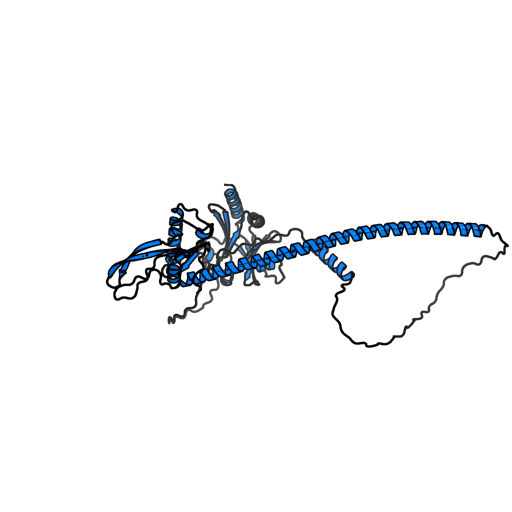.554 1.00 93.25 372 GLN A N 1
ATOM 2818 C CA . GLN A 1 372 ? 11.170 15.973 13.938 1.00 93.25 372 GLN A CA 1
ATOM 2819 C C . GLN A 1 372 ? 12.239 14.904 14.186 1.00 93.25 372 GLN A C 1
ATOM 2821 O O . GLN A 1 372 ? 13.027 15.040 15.122 1.00 93.25 372 GLN A O 1
ATOM 2826 N N . ILE A 1 373 ? 12.317 13.899 13.308 1.00 94.25 373 ILE A N 1
ATOM 2827 C CA . ILE A 1 373 ? 13.333 12.841 13.379 1.00 94.25 373 ILE A CA 1
ATOM 2828 C C . ILE A 1 373 ? 14.721 13.450 13.185 1.00 94.25 373 ILE A C 1
ATOM 2830 O O . ILE A 1 373 ? 15.627 13.163 13.960 1.00 94.25 373 ILE A O 1
ATOM 2834 N N . ALA A 1 374 ? 14.882 14.350 12.210 1.00 95.88 374 ALA A N 1
ATOM 2835 C CA . ALA A 1 374 ? 16.154 15.018 11.965 1.00 95.88 374 ALA A CA 1
ATOM 2836 C C . ALA A 1 374 ? 16.639 15.835 13.173 1.00 95.88 374 ALA A C 1
ATOM 2838 O O . ALA A 1 374 ? 17.824 15.807 13.496 1.00 95.88 374 ALA A O 1
ATOM 2839 N N . ARG A 1 375 ? 15.727 16.514 13.883 1.00 94.62 375 ARG A N 1
ATOM 2840 C CA . ARG A 1 375 ? 16.039 17.220 15.133 1.00 94.62 375 ARG A CA 1
ATOM 2841 C C . ARG A 1 375 ? 16.426 16.251 16.249 1.00 94.62 375 ARG A C 1
ATOM 2843 O O . ARG A 1 375 ? 17.384 16.512 16.970 1.00 94.62 375 ARG A O 1
ATOM 2850 N N . GLY A 1 376 ? 15.706 15.134 16.380 1.00 92.44 376 GLY A N 1
ATOM 2851 C CA . GLY A 1 376 ? 16.047 14.071 17.330 1.00 92.44 376 GLY A CA 1
ATOM 2852 C C . GLY A 1 376 ? 17.442 13.500 17.072 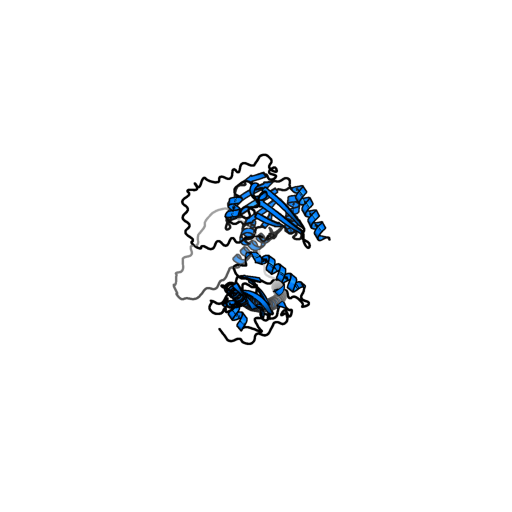1.00 92.44 376 GLY A C 1
ATOM 2853 O O . GLY A 1 376 ? 18.224 13.329 17.999 1.00 92.44 376 GLY A O 1
ATOM 2854 N N . LEU A 1 377 ? 17.792 13.313 15.802 1.00 95.12 377 LEU A N 1
ATOM 2855 C CA . LEU A 1 377 ? 19.101 12.862 15.335 1.00 95.12 377 LEU A CA 1
ATOM 2856 C C . LEU A 1 377 ? 20.119 14.005 15.200 1.00 95.12 377 LEU A C 1
ATOM 2858 O O . LEU A 1 377 ? 21.036 13.895 14.395 1.00 95.12 377 LEU A O 1
ATOM 2862 N N . GLY A 1 378 ? 19.985 15.106 15.945 1.00 93.94 378 GLY A N 1
ATOM 2863 C CA . GLY A 1 378 ? 20.981 16.185 15.961 1.00 93.94 378 GLY A CA 1
ATOM 2864 C C . GLY A 1 378 ? 22.202 15.894 16.845 1.00 93.94 378 GLY A C 1
ATOM 2865 O O . GLY A 1 378 ? 23.259 16.478 16.639 1.00 93.94 378 GLY A O 1
ATOM 2866 N N . GLY A 1 379 ? 22.067 14.991 17.824 1.00 93.94 379 GLY A N 1
ATOM 2867 C CA . GLY A 1 379 ? 23.111 14.656 18.803 1.00 93.94 379 GLY A CA 1
ATOM 2868 C C . GLY A 1 379 ? 23.841 13.343 18.510 1.00 93.94 379 GLY A C 1
ATOM 2869 O O . GLY A 1 379 ? 23.972 12.924 17.363 1.00 93.94 379 GLY A O 1
ATOM 2870 N N . MET A 1 380 ? 24.322 12.664 19.550 1.00 95.06 380 MET A N 1
ATOM 2871 C CA . MET A 1 380 ? 24.884 11.317 19.398 1.00 95.06 380 MET A CA 1
ATOM 2872 C C . MET A 1 380 ? 23.837 10.346 18.844 1.00 95.06 380 MET A C 1
ATOM 2874 O O . MET A 1 380 ? 22.687 10.360 19.289 1.00 95.06 380 MET A O 1
ATOM 2878 N N . ILE A 1 381 ? 24.247 9.500 17.900 1.00 96.31 381 ILE A N 1
ATOM 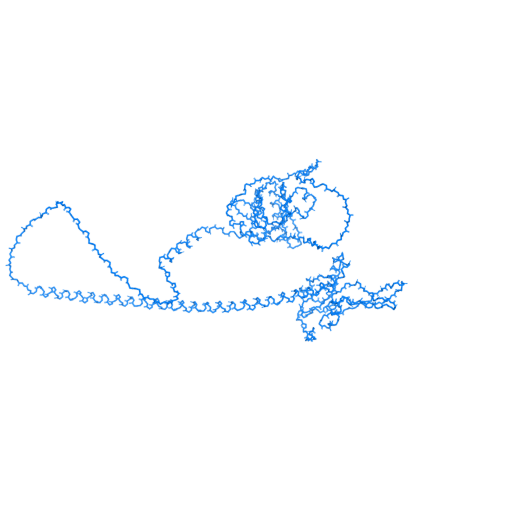2879 C CA . ILE A 1 381 ? 23.388 8.482 17.298 1.00 96.31 381 ILE A CA 1
ATOM 2880 C C . ILE A 1 381 ? 23.904 7.116 17.729 1.00 96.31 381 ILE A C 1
ATOM 2882 O O . ILE A 1 381 ? 25.083 6.803 17.585 1.00 96.31 381 ILE A O 1
ATOM 2886 N N . ASP A 1 382 ? 22.998 6.301 18.242 1.00 96.19 382 ASP A N 1
ATOM 2887 C CA . ASP A 1 382 ? 23.239 4.893 18.502 1.00 96.19 382 ASP A CA 1
ATOM 2888 C C . ASP A 1 382 ? 22.453 4.065 17.479 1.00 96.19 382 ASP A C 1
ATOM 2890 O O . ASP A 1 382 ? 21.422 4.505 16.950 1.00 96.19 382 ASP A O 1
ATOM 2894 N N . ILE A 1 383 ? 22.984 2.894 17.139 1.00 96.75 383 ILE A N 1
ATOM 2895 C CA . ILE A 1 383 ? 22.441 2.033 16.089 1.00 96.75 383 ILE A CA 1
ATOM 2896 C C . ILE A 1 383 ? 22.243 0.619 16.616 1.00 96.75 383 ILE A C 1
ATOM 2898 O O . ILE A 1 383 ? 23.086 0.065 17.317 1.00 96.75 383 ILE A O 1
ATOM 2902 N N . ARG A 1 384 ? 21.110 0.013 16.263 1.00 96.06 384 ARG A N 1
ATOM 2903 C CA . ARG A 1 384 ? 20.798 -1.386 16.572 1.00 96.06 384 ARG A CA 1
ATOM 2904 C C . ARG A 1 384 ? 20.394 -2.113 15.305 1.00 96.06 384 ARG A C 1
ATOM 2906 O O . ARG A 1 384 ? 19.689 -1.556 14.469 1.00 96.06 384 ARG A O 1
ATOM 2913 N N . ILE A 1 385 ? 20.811 -3.370 15.192 1.00 96.88 385 ILE A N 1
ATOM 2914 C CA . ILE A 1 385 ? 20.336 -4.276 14.146 1.00 96.88 385 ILE A CA 1
ATOM 2915 C C . ILE A 1 385 ? 19.565 -5.407 14.808 1.00 96.88 385 ILE A C 1
ATOM 2917 O O . ILE A 1 385 ? 20.061 -6.056 15.729 1.00 96.88 385 ILE A O 1
ATOM 2921 N N . LEU A 1 386 ? 18.333 -5.606 14.355 1.00 96.81 386 LEU A N 1
ATOM 2922 C CA . LEU A 1 386 ? 17.380 -6.547 14.924 1.00 96.81 386 LEU A CA 1
ATOM 2923 C C . LEU A 1 386 ? 16.936 -7.529 13.845 1.00 96.81 386 LEU A C 1
ATOM 2925 O O . LEU A 1 386 ? 16.610 -7.129 12.730 1.00 96.81 386 LEU A O 1
ATOM 2929 N N . LEU A 1 387 ? 16.898 -8.815 14.189 1.00 97.31 387 LEU A N 1
ATOM 2930 C CA . LEU A 1 387 ? 16.283 -9.844 13.358 1.00 97.31 387 LEU A CA 1
ATOM 2931 C C . LEU A 1 387 ? 14.876 -10.137 13.876 1.00 97.31 387 LEU A C 1
ATOM 2933 O O . LEU A 1 387 ? 14.707 -10.658 14.979 1.00 97.31 387 LEU A O 1
ATOM 2937 N N . HIS A 1 388 ? 13.875 -9.873 13.050 1.00 94.69 388 HIS A N 1
ATOM 2938 C CA . HIS A 1 388 ? 12.491 -10.244 13.294 1.00 94.69 388 HIS A CA 1
ATOM 2939 C C . HIS A 1 388 ? 12.192 -11.554 12.565 1.00 94.69 388 HIS A C 1
ATOM 2941 O O . HIS A 1 388 ? 12.081 -11.595 11.341 1.00 94.69 388 HIS A O 1
ATOM 2947 N N . ARG A 1 389 ? 12.059 -12.645 13.323 1.00 92.00 389 ARG A N 1
ATOM 2948 C CA . ARG A 1 389 ? 11.622 -13.940 12.788 1.00 92.00 389 ARG A CA 1
ATOM 2949 C C . ARG A 1 389 ? 10.098 -13.956 12.732 1.00 92.00 389 ARG A C 1
ATOM 2951 O O . ARG A 1 389 ? 9.453 -14.164 13.757 1.00 92.00 389 ARG A O 1
ATOM 2958 N N . THR A 1 390 ? 9.522 -13.700 11.561 1.00 91.50 390 THR A N 1
ATOM 2959 C CA . THR A 1 390 ? 8.086 -13.940 11.347 1.00 91.50 390 THR A CA 1
ATOM 2960 C C . THR A 1 390 ? 7.858 -15.401 10.957 1.00 91.50 390 THR A C 1
ATOM 2962 O O . THR A 1 390 ? 8.814 -16.141 10.779 1.00 91.50 390 THR A O 1
ATOM 2965 N N . ALA A 1 391 ? 6.607 -15.853 10.848 1.00 90.50 391 ALA A N 1
ATOM 2966 C CA . ALA A 1 391 ? 6.321 -17.249 10.500 1.00 90.50 391 ALA A CA 1
ATOM 2967 C C . ALA A 1 391 ? 6.687 -17.622 9.051 1.00 90.50 391 ALA A C 1
ATOM 2969 O O . ALA A 1 391 ? 6.760 -18.803 8.731 1.00 90.50 391 ALA A O 1
ATOM 2970 N N . THR A 1 392 ? 6.841 -16.634 8.168 1.00 91.19 392 THR A N 1
ATOM 2971 C CA . THR A 1 392 ? 7.010 -16.858 6.722 1.00 91.19 392 THR A CA 1
ATOM 2972 C C . THR A 1 392 ? 8.270 -16.221 6.158 1.00 91.19 392 THR A C 1
ATOM 2974 O O . THR A 1 392 ? 8.708 -16.614 5.080 1.00 91.19 392 THR A O 1
ATOM 2977 N N . TYR A 1 393 ? 8.845 -15.237 6.856 1.00 94.62 393 TYR A N 1
ATOM 2978 C CA . TYR A 1 393 ? 9.969 -14.476 6.333 1.00 94.62 393 TYR A CA 1
ATOM 2979 C C . TYR A 1 393 ? 10.787 -13.777 7.434 1.00 94.62 393 TYR A C 1
ATOM 2981 O O . TYR A 1 393 ? 10.205 -13.149 8.330 1.00 94.62 393 TYR A O 1
ATOM 2989 N N . PRO A 1 394 ? 12.127 -13.823 7.396 1.00 96.25 394 PRO A N 1
ATOM 2990 C CA . PRO A 1 394 ? 12.959 -13.023 8.285 1.00 96.25 394 PRO A CA 1
ATOM 2991 C C . PRO A 1 394 ? 13.027 -11.566 7.803 1.00 96.25 394 PRO A C 1
ATOM 2993 O O . PRO A 1 394 ? 13.365 -11.299 6.656 1.00 96.25 394 PRO A O 1
ATOM 2996 N N . VAL A 1 395 ? 12.768 -10.609 8.695 1.00 94.50 395 VAL A N 1
ATOM 2997 C CA . VAL A 1 395 ? 12.942 -9.173 8.415 1.00 94.50 395 VAL A CA 1
ATOM 2998 C C . VAL A 1 395 ? 14.079 -8.641 9.273 1.00 94.50 395 VAL A C 1
ATOM 3000 O O . VAL A 1 395 ? 14.051 -8.785 10.496 1.00 94.50 395 VAL A O 1
ATOM 3003 N N . ILE A 1 396 ? 15.080 -8.016 8.656 1.00 97.94 396 ILE A N 1
ATOM 3004 C CA . ILE A 1 396 ? 16.174 -7.365 9.381 1.00 97.94 396 ILE A CA 1
ATOM 3005 C C . ILE A 1 396 ? 15.848 -5.879 9.478 1.00 97.94 396 ILE A C 1
ATOM 3007 O O . ILE A 1 396 ? 15.510 -5.253 8.480 1.00 97.94 396 ILE A O 1
ATOM 3011 N N . SER A 1 397 ? 15.910 -5.309 10.677 1.00 97.81 397 SER A N 1
ATOM 3012 C CA . SER A 1 397 ? 15.660 -3.886 10.909 1.00 97.81 397 SER A CA 1
ATOM 3013 C C . SER A 1 397 ? 16.898 -3.191 11.456 1.00 97.81 397 SER A C 1
ATOM 3015 O O . SER A 1 397 ? 17.514 -3.667 12.408 1.00 97.81 397 SER A O 1
ATOM 3017 N N . VAL A 1 398 ? 17.242 -2.052 10.863 1.00 97.75 398 VAL A N 1
ATOM 3018 C CA . VAL A 1 398 ? 18.268 -1.121 11.331 1.00 97.75 398 VAL A CA 1
ATOM 3019 C C . VAL A 1 398 ? 17.558 0.038 12.017 1.00 97.75 398 VAL A C 1
ATOM 3021 O O . VAL A 1 398 ? 16.799 0.771 11.386 1.00 97.75 398 VAL A O 1
ATOM 3024 N N . VAL A 1 399 ? 17.786 0.192 13.317 1.00 97.19 399 VAL A N 1
ATOM 3025 C CA . VAL A 1 399 ? 17.173 1.237 14.140 1.00 97.19 399 VAL A CA 1
ATOM 3026 C C . VAL A 1 399 ? 18.240 2.256 14.506 1.00 97.19 399 VAL A C 1
ATOM 3028 O O . VAL A 1 399 ? 19.231 1.897 15.140 1.00 97.19 399 VAL A O 1
ATOM 3031 N N . LEU A 1 400 ? 18.031 3.515 14.127 1.00 97.25 400 LEU A N 1
ATOM 3032 C CA . LEU A 1 400 ? 18.884 4.644 14.490 1.00 97.25 400 LEU A CA 1
ATOM 3033 C C . LEU A 1 400 ? 18.121 5.590 15.412 1.00 97.25 400 LEU A C 1
ATOM 3035 O O . LEU A 1 400 ? 16.947 5.880 15.186 1.00 97.25 400 LEU A O 1
ATOM 3039 N N . GLY A 1 401 ? 18.790 6.109 16.432 1.00 96.44 401 GLY A N 1
ATOM 3040 C CA . GLY A 1 401 ? 18.177 7.051 17.358 1.00 96.44 401 GLY A CA 1
ATOM 3041 C C . GLY A 1 401 ? 19.160 7.574 18.390 1.00 96.44 401 GLY A C 1
ATOM 3042 O O . GLY A 1 401 ? 20.246 7.014 18.550 1.00 96.44 401 GLY A O 1
ATOM 3043 N N . PRO A 1 402 ? 18.791 8.616 19.148 1.00 95.25 402 PRO A N 1
ATOM 3044 C CA . PRO A 1 402 ? 19.508 8.957 20.364 1.00 95.25 402 PRO A CA 1
ATOM 3045 C C . PRO A 1 402 ? 19.532 7.761 21.327 1.00 95.25 402 PRO A C 1
ATOM 3047 O O . PRO A 1 402 ? 18.525 7.053 21.437 1.00 95.25 402 PRO A O 1
ATOM 3050 N N . PRO A 1 403 ? 20.607 7.570 22.110 1.00 92.69 403 PRO A N 1
ATOM 3051 C CA . PRO A 1 403 ? 20.699 6.471 23.075 1.00 92.69 403 PRO A CA 1
ATOM 3052 C C . PRO A 1 403 ? 19.501 6.395 24.033 1.00 92.69 403 PRO A C 1
ATOM 3054 O O . PRO A 1 403 ? 19.039 5.310 24.379 1.00 92.69 403 PRO A O 1
ATOM 3057 N N . ALA A 1 404 ? 18.958 7.547 24.441 1.00 90.38 404 ALA A N 1
ATOM 3058 C CA . ALA A 1 404 ? 17.768 7.614 25.287 1.00 90.38 404 ALA A CA 1
ATOM 3059 C C . ALA A 1 404 ? 16.508 7.078 24.579 1.00 90.38 404 ALA A C 1
ATOM 3061 O O . ALA A 1 404 ? 15.747 6.319 25.179 1.00 90.38 404 ALA A O 1
ATOM 3062 N N . ALA A 1 405 ? 16.326 7.406 23.296 1.00 90.81 405 ALA A N 1
ATOM 3063 C CA . ALA A 1 405 ? 15.177 6.975 22.504 1.00 90.81 405 ALA A CA 1
ATOM 3064 C C . ALA A 1 405 ? 15.206 5.467 22.207 1.00 90.81 405 ALA A C 1
ATOM 3066 O O . ALA A 1 405 ? 14.156 4.848 22.092 1.00 90.81 405 ALA A O 1
ATOM 3067 N N . LEU A 1 406 ? 16.386 4.843 22.125 1.00 90.00 406 LEU A N 1
ATOM 3068 C CA . LEU A 1 406 ? 16.491 3.383 21.976 1.00 90.00 406 LEU A CA 1
ATOM 3069 C C . LEU A 1 406 ? 16.158 2.614 23.262 1.00 90.00 406 LEU A C 1
ATOM 3071 O O . LEU A 1 406 ? 15.866 1.419 23.203 1.00 90.00 406 LEU A O 1
ATOM 3075 N N . ARG A 1 407 ? 16.216 3.277 24.423 1.00 86.94 407 ARG A N 1
ATOM 3076 C CA . ARG A 1 407 ? 15.850 2.695 25.727 1.00 86.94 407 ARG A CA 1
ATOM 3077 C C . ARG A 1 407 ? 14.364 2.851 26.008 1.00 86.94 407 ARG A C 1
ATOM 3079 O O . ARG A 1 407 ? 13.724 1.904 26.451 1.00 86.94 407 ARG A O 1
ATOM 3086 N N . VAL A 1 408 ? 13.836 4.045 25.749 1.00 88.44 408 VAL A N 1
ATOM 3087 C CA . VAL A 1 408 ? 12.415 4.371 25.873 1.00 88.44 408 VAL A CA 1
ATOM 3088 C C . VAL A 1 408 ? 11.946 4.840 24.498 1.00 88.44 408 VAL A C 1
ATOM 3090 O O . VAL A 1 408 ? 12.129 6.015 24.173 1.00 88.44 408 VAL A O 1
ATOM 3093 N N . PRO A 1 409 ? 11.400 3.925 23.671 1.00 81.94 409 PRO A N 1
ATOM 3094 C CA . PRO A 1 409 ? 11.025 4.217 22.296 1.00 81.94 409 PRO A CA 1
ATOM 3095 C C . PRO A 1 409 ? 10.125 5.444 22.196 1.00 81.94 409 PRO A C 1
ATOM 3097 O O . PRO A 1 409 ? 8.964 5.416 22.597 1.00 81.94 409 PRO A O 1
ATOM 3100 N N . SER A 1 410 ? 10.672 6.517 21.630 1.00 84.88 410 SER A N 1
ATOM 3101 C CA . SER A 1 410 ? 9.913 7.683 21.197 1.00 84.88 410 SER A CA 1
ATOM 3102 C C . SER A 1 410 ? 9.820 7.638 19.672 1.00 84.88 410 SER A C 1
ATOM 3104 O O . SER A 1 410 ? 10.845 7.817 19.006 1.00 84.88 410 SER A O 1
ATOM 3106 N N . PRO A 1 411 ? 8.631 7.391 19.088 1.00 80.94 411 PRO A N 1
ATOM 3107 C CA . PRO A 1 411 ? 8.482 7.240 17.640 1.00 80.94 411 PRO A CA 1
ATOM 3108 C C . PRO A 1 411 ? 8.992 8.440 16.834 1.00 80.94 411 PRO A C 1
ATOM 3110 O O . PRO A 1 411 ? 9.401 8.291 15.692 1.00 80.94 411 PRO A O 1
ATOM 3113 N N . THR A 1 412 ? 9.002 9.634 17.429 1.00 87.25 412 THR A N 1
ATOM 3114 C CA . THR A 1 412 ? 9.438 10.873 16.769 1.00 87.25 412 THR A CA 1
ATOM 3115 C C . THR A 1 412 ? 10.956 11.048 16.727 1.00 87.25 412 THR A C 1
ATOM 3117 O O . THR A 1 412 ? 11.441 11.984 16.096 1.00 87.25 412 THR A O 1
ATOM 3120 N N . GLN A 1 413 ? 11.713 10.172 17.394 1.00 91.31 413 GLN A N 1
ATOM 3121 C CA . GLN A 1 413 ? 13.171 10.256 17.532 1.00 91.31 413 GLN A CA 1
ATOM 3122 C C . GLN A 1 413 ? 13.902 9.017 17.003 1.00 91.31 413 GLN A C 1
ATOM 3124 O O . GLN A 1 413 ? 15.127 8.949 17.103 1.00 91.31 413 GLN A O 1
ATOM 3129 N N . LEU A 1 414 ? 13.170 8.042 16.462 1.00 95.31 414 LEU A N 1
ATOM 3130 C CA . LEU A 1 414 ? 13.729 6.816 15.907 1.00 95.31 414 LEU A CA 1
ATOM 3131 C C . LEU A 1 414 ? 13.535 6.784 14.394 1.00 95.31 414 LEU A C 1
ATOM 3133 O O . LEU A 1 414 ? 12.449 7.055 13.890 1.00 95.31 414 LEU A O 1
ATOM 3137 N N . ALA A 1 415 ? 14.586 6.399 13.680 1.00 96.31 415 ALA A N 1
ATOM 3138 C CA . ALA A 1 415 ? 14.506 5.987 12.289 1.00 96.31 415 ALA A CA 1
ATOM 3139 C C . ALA A 1 415 ? 14.624 4.463 12.227 1.00 96.31 415 ALA A C 1
ATOM 3141 O O . ALA A 1 415 ? 15.596 3.896 12.726 1.00 96.31 415 ALA A O 1
ATOM 3142 N N . ILE A 1 416 ? 13.635 3.805 11.626 1.00 96.62 416 ILE A N 1
ATOM 3143 C CA . ILE A 1 416 ? 13.619 2.353 11.441 1.00 96.62 416 ILE A CA 1
ATOM 3144 C C . ILE A 1 416 ? 13.664 2.075 9.945 1.00 96.62 416 ILE A C 1
ATOM 3146 O O . ILE A 1 416 ? 12.810 2.531 9.187 1.00 96.62 416 ILE A O 1
ATOM 3150 N N . LEU A 1 417 ? 14.675 1.326 9.531 1.00 97.44 417 LEU A N 1
ATOM 3151 C CA . LEU A 1 417 ? 14.896 0.910 8.154 1.00 97.44 417 LEU A CA 1
ATOM 3152 C C . LEU A 1 417 ? 14.874 -0.610 8.106 1.00 97.44 417 LEU A C 1
ATOM 3154 O O . LEU A 1 417 ? 15.288 -1.260 9.063 1.00 97.44 417 LEU A O 1
ATOM 3158 N N . THR A 1 418 ? 14.413 -1.181 7.003 1.00 97.31 418 THR A N 1
ATOM 3159 C CA . THR A 1 418 ? 14.418 -2.633 6.801 1.00 97.31 418 THR A CA 1
ATOM 3160 C C . THR A 1 418 ? 15.446 -3.017 5.746 1.00 97.31 418 THR A C 1
ATOM 3162 O O . THR A 1 418 ? 15.715 -2.247 4.833 1.00 97.31 418 THR A O 1
ATOM 3165 N N . LEU A 1 419 ? 16.062 -4.182 5.914 1.00 96.81 419 LEU A N 1
ATOM 3166 C CA . LEU A 1 419 ? 16.954 -4.802 4.942 1.00 96.81 419 LEU A CA 1
ATOM 3167 C C . LEU A 1 419 ? 16.376 -6.166 4.584 1.00 96.81 419 LEU A C 1
ATOM 3169 O O . LEU A 1 419 ? 16.034 -6.957 5.474 1.00 96.81 419 LEU A O 1
ATOM 3173 N N . ASP A 1 420 ? 16.271 -6.432 3.289 1.00 95.44 420 ASP A N 1
ATOM 3174 C CA . ASP A 1 420 ? 15.776 -7.690 2.759 1.00 95.44 420 ASP A CA 1
ATOM 3175 C C . ASP A 1 420 ? 16.939 -8.644 2.460 1.00 95.44 420 ASP A C 1
ATOM 3177 O O . ASP A 1 420 ? 17.717 -8.452 1.530 1.00 95.44 420 ASP A O 1
ATOM 3181 N N . ILE A 1 421 ? 17.048 -9.730 3.227 1.00 95.75 421 ILE A N 1
ATOM 3182 C CA . ILE A 1 421 ? 18.121 -10.719 3.056 1.00 95.75 421 ILE A CA 1
ATOM 3183 C C . ILE A 1 421 ? 18.068 -11.457 1.699 1.00 95.75 421 ILE A C 1
ATOM 3185 O O . ILE A 1 421 ? 19.080 -12.029 1.267 1.00 95.75 421 ILE A O 1
ATOM 3189 N N . ALA A 1 422 ? 16.916 -11.472 1.015 1.00 94.12 422 ALA A N 1
ATOM 3190 C CA . ALA A 1 422 ? 16.808 -12.035 -0.332 1.00 94.12 422 ALA A CA 1
ATOM 3191 C C . ALA A 1 422 ? 17.268 -11.068 -1.427 1.00 94.12 422 ALA A C 1
ATOM 3193 O O . ALA A 1 422 ? 17.631 -11.531 -2.506 1.00 94.12 422 ALA A O 1
ATOM 3194 N N . ALA A 1 423 ? 17.291 -9.759 -1.165 1.00 95.56 423 ALA A N 1
ATOM 3195 C CA . ALA A 1 423 ? 17.806 -8.784 -2.113 1.00 95.56 423 ALA A CA 1
ATOM 3196 C C . ALA A 1 423 ? 19.342 -8.794 -2.092 1.00 95.56 423 ALA A C 1
ATOM 3198 O O . ALA A 1 423 ? 19.969 -8.562 -1.057 1.00 95.56 423 ALA A O 1
ATOM 3199 N N . ASP A 1 424 ? 19.967 -9.036 -3.247 1.00 95.94 424 ASP A N 1
ATOM 3200 C CA . ASP A 1 424 ? 21.428 -9.163 -3.343 1.00 95.94 424 ASP A CA 1
ATOM 3201 C C . ASP A 1 424 ? 22.166 -7.910 -2.856 1.00 95.94 424 ASP A C 1
ATOM 3203 O O . ASP A 1 424 ? 23.183 -8.017 -2.174 1.00 95.94 424 ASP A O 1
ATOM 3207 N N . ALA A 1 425 ? 21.639 -6.721 -3.153 1.00 95.06 425 ALA A N 1
ATOM 3208 C CA . ALA A 1 425 ? 22.241 -5.462 -2.726 1.00 95.06 425 ALA A CA 1
ATOM 3209 C C . ALA A 1 425 ? 22.172 -5.263 -1.196 1.00 95.06 425 ALA A C 1
ATOM 3211 O O . ALA A 1 425 ? 23.175 -4.906 -0.578 1.00 95.06 425 ALA A O 1
ATOM 3212 N N . ASP A 1 426 ? 21.051 -5.595 -0.548 1.00 97.06 426 ASP A N 1
ATOM 3213 C CA . ASP A 1 426 ? 20.943 -5.549 0.919 1.00 97.06 426 ASP A CA 1
ATOM 3214 C C . ASP A 1 426 ? 21.818 -6.624 1.578 1.00 97.06 426 ASP A C 1
ATOM 3216 O O . ASP A 1 426 ? 22.454 -6.385 2.609 1.00 97.06 426 ASP A O 1
ATOM 3220 N N . ARG A 1 427 ? 21.936 -7.802 0.954 1.00 97.19 427 ARG A N 1
ATOM 3221 C CA . ARG A 1 427 ? 22.867 -8.846 1.391 1.00 97.19 427 ARG A CA 1
ATOM 3222 C C . ARG A 1 427 ? 24.318 -8.374 1.321 1.00 97.19 427 ARG A C 1
ATOM 3224 O O . ARG A 1 427 ? 25.075 -8.642 2.253 1.00 97.19 427 ARG A O 1
ATOM 3231 N N . GLN A 1 428 ? 24.713 -7.663 0.265 1.00 97.44 428 GLN A N 1
ATOM 3232 C CA . GLN A 1 428 ? 26.054 -7.077 0.152 1.00 97.44 428 GLN A CA 1
ATOM 3233 C C . GLN A 1 428 ? 26.314 -6.048 1.260 1.00 97.44 428 GLN A C 1
ATOM 3235 O O . GLN A 1 428 ? 27.364 -6.105 1.905 1.00 97.44 428 GLN A O 1
ATOM 3240 N N . VAL A 1 429 ? 25.338 -5.182 1.553 1.00 97.88 429 VAL A N 1
ATOM 3241 C CA . VAL A 1 429 ? 25.398 -4.225 2.672 1.00 97.88 429 VAL A CA 1
ATOM 3242 C C . VAL A 1 429 ? 25.597 -4.950 4.006 1.00 97.88 429 VAL A C 1
ATOM 3244 O O . VAL A 1 429 ? 26.508 -4.620 4.768 1.00 97.88 429 VAL A O 1
ATOM 3247 N N . LEU A 1 430 ? 24.800 -5.984 4.281 1.00 98.06 430 LEU A N 1
ATOM 3248 C CA . LEU A 1 430 ? 24.913 -6.780 5.504 1.00 98.06 430 LEU A CA 1
ATOM 3249 C C . LEU A 1 430 ? 26.270 -7.491 5.602 1.00 98.06 430 LEU A C 1
ATOM 3251 O O . LEU A 1 430 ? 26.892 -7.487 6.664 1.00 98.06 430 LEU A O 1
ATOM 3255 N N . GLN A 1 431 ? 26.769 -8.064 4.504 1.00 98.06 431 GLN A N 1
ATOM 3256 C CA . GLN A 1 431 ? 28.086 -8.704 4.462 1.00 98.06 431 GLN A CA 1
ATOM 3257 C C . GLN A 1 431 ? 29.224 -7.708 4.713 1.00 98.06 431 GLN A C 1
ATOM 3259 O O . GLN A 1 431 ? 30.198 -8.052 5.387 1.00 98.06 431 GLN A O 1
ATOM 3264 N N . ALA A 1 432 ? 29.114 -6.481 4.202 1.00 97.94 432 ALA A N 1
ATOM 3265 C CA . ALA A 1 432 ? 30.073 -5.419 4.479 1.00 97.94 432 ALA A CA 1
ATOM 3266 C C . ALA A 1 432 ? 30.061 -5.032 5.968 1.00 97.94 432 ALA A C 1
ATOM 3268 O O . ALA A 1 432 ? 31.120 -5.040 6.601 1.00 97.94 432 ALA A O 1
ATOM 3269 N N . LEU A 1 433 ? 28.876 -4.815 6.555 1.00 97.88 433 LEU A N 1
ATOM 3270 C CA . LEU A 1 433 ? 28.720 -4.513 7.987 1.00 97.88 433 LEU A CA 1
ATOM 3271 C C . LEU A 1 433 ? 29.215 -5.652 8.890 1.00 97.88 433 LEU A C 1
ATOM 3273 O O . LEU A 1 433 ? 29.778 -5.387 9.951 1.00 97.88 433 LEU A O 1
ATOM 3277 N N . ALA A 1 434 ? 29.046 -6.910 8.473 1.00 97.88 434 ALA A N 1
ATOM 3278 C CA . ALA A 1 434 ? 29.534 -8.074 9.212 1.00 97.88 434 ALA A CA 1
ATOM 3279 C C . ALA A 1 434 ? 31.069 -8.150 9.256 1.00 97.88 434 ALA A C 1
ATOM 3281 O O . ALA A 1 434 ? 31.634 -8.573 10.262 1.00 97.88 434 ALA A O 1
ATOM 3282 N N . LYS A 1 435 ? 31.754 -7.732 8.181 1.00 97.62 435 LYS A N 1
ATOM 3283 C CA . LYS A 1 435 ? 33.226 -7.677 8.135 1.00 97.62 435 LYS A CA 1
ATOM 3284 C C . LYS A 1 435 ? 33.772 -6.539 8.987 1.00 97.62 435 LYS A C 1
ATOM 3286 O O . LYS A 1 435 ? 34.741 -6.722 9.720 1.00 97.62 435 LYS A O 1
ATOM 3291 N N . LYS A 1 436 ? 33.176 -5.356 8.850 1.00 97.44 436 LYS A N 1
ATOM 3292 C CA . LYS A 1 436 ? 33.558 -4.155 9.586 1.00 97.44 436 LYS A CA 1
ATOM 3293 C C . LYS A 1 436 ? 32.338 -3.257 9.705 1.00 97.44 436 LYS A C 1
ATOM 3295 O O . LYS A 1 436 ? 31.850 -2.729 8.708 1.00 97.44 436 LYS A O 1
ATOM 3300 N N . PHE A 1 437 ? 31.859 -3.072 10.927 1.00 97.94 437 PHE A N 1
ATOM 3301 C CA . PHE A 1 437 ? 30.654 -2.293 11.156 1.00 97.94 437 PHE A CA 1
ATOM 3302 C C . PHE A 1 437 ? 30.980 -0.796 11.164 1.00 97.94 437 PHE A C 1
ATOM 3304 O O . PHE A 1 437 ? 31.242 -0.187 12.202 1.00 97.94 437 PHE A O 1
ATOM 3311 N N . GLU A 1 438 ? 30.995 -0.220 9.967 1.00 98.12 438 GLU A N 1
ATOM 3312 C CA . GLU A 1 438 ? 31.118 1.213 9.730 1.00 98.12 438 GLU A CA 1
ATOM 3313 C C . GLU A 1 438 ? 30.055 1.646 8.725 1.00 98.12 438 GLU A C 1
ATOM 3315 O O . GLU A 1 438 ? 29.960 1.078 7.636 1.00 98.12 438 GLU A O 1
ATOM 3320 N N . ILE A 1 439 ? 29.280 2.670 9.080 1.00 98.19 439 ILE A N 1
ATOM 3321 C CA . ILE A 1 439 ? 28.242 3.223 8.210 1.00 98.19 439 ILE A CA 1
ATOM 3322 C C . ILE A 1 439 ? 28.339 4.746 8.149 1.00 98.19 439 ILE A C 1
ATOM 3324 O O . ILE A 1 439 ? 28.353 5.425 9.175 1.00 98.19 439 ILE A O 1
ATOM 3328 N N . GLY A 1 440 ? 28.419 5.295 6.938 1.00 98.19 440 GLY A N 1
ATOM 3329 C CA . GLY A 1 440 ? 28.242 6.727 6.702 1.00 98.19 440 GLY A CA 1
ATOM 3330 C C . GLY A 1 440 ? 26.757 7.051 6.584 1.00 98.19 440 GLY A C 1
ATOM 3331 O O . GLY A 1 440 ? 26.080 6.454 5.757 1.00 98.19 440 GLY A O 1
ATOM 3332 N N . VAL A 1 441 ? 26.242 7.976 7.386 1.00 98.25 441 VAL A N 1
ATOM 3333 C CA . VAL A 1 441 ? 24.838 8.394 7.360 1.00 98.25 441 VAL A CA 1
ATOM 3334 C C . VAL A 1 441 ? 24.753 9.835 6.878 1.00 98.25 441 VAL A C 1
ATOM 3336 O O . VAL A 1 441 ? 25.279 10.747 7.517 1.00 98.25 441 VAL A O 1
ATOM 3339 N N . ASP A 1 442 ? 24.060 10.035 5.763 1.00 98.12 442 ASP A N 1
ATOM 3340 C CA . ASP A 1 442 ? 23.691 11.336 5.223 1.00 98.12 442 ASP A CA 1
ATOM 3341 C C . ASP A 1 442 ? 22.224 11.604 5.569 1.00 98.12 442 ASP A C 1
ATOM 3343 O O . ASP A 1 442 ? 21.314 10.996 5.004 1.00 98.12 442 ASP A O 1
ATOM 3347 N N . LEU A 1 443 ? 21.995 12.501 6.527 1.00 97.62 443 LEU A N 1
ATOM 3348 C CA . LEU A 1 443 ? 20.660 12.894 6.961 1.00 97.62 443 LEU A CA 1
ATOM 3349 C C . LEU A 1 443 ? 20.091 13.943 6.002 1.00 97.62 443 LEU A C 1
ATOM 3351 O O . LEU A 1 443 ? 20.614 15.057 5.902 1.00 97.62 443 LEU A O 1
ATOM 3355 N N . MET A 1 444 ? 18.995 13.594 5.337 1.00 97.44 444 MET A N 1
ATOM 3356 C CA . MET A 1 444 ? 18.324 14.408 4.329 1.00 97.44 444 MET A CA 1
ATOM 3357 C C . MET A 1 444 ? 16.972 14.900 4.841 1.00 97.44 444 MET A C 1
ATOM 3359 O O . MET A 1 444 ? 16.137 14.105 5.268 1.00 97.44 444 MET A O 1
ATOM 3363 N N . VAL A 1 445 ? 16.723 16.206 4.734 1.00 96.56 445 VAL A N 1
ATOM 3364 C CA . VAL A 1 445 ? 15.430 16.828 5.060 1.00 96.56 445 VAL A CA 1
ATOM 3365 C C . VAL A 1 445 ? 14.999 17.690 3.887 1.00 96.56 445 VAL A C 1
ATOM 3367 O O . VAL A 1 445 ? 15.720 18.601 3.482 1.00 96.56 445 VAL A O 1
ATOM 3370 N N . ARG A 1 446 ? 13.818 17.405 3.322 1.00 95.00 446 ARG A N 1
ATOM 3371 C CA . ARG A 1 446 ? 13.277 18.124 2.149 1.00 95.00 446 ARG A CA 1
ATOM 3372 C C . ARG A 1 446 ? 14.293 18.215 0.993 1.00 95.00 446 ARG A C 1
ATOM 3374 O O . ARG A 1 446 ? 14.455 19.263 0.375 1.00 95.00 446 ARG A O 1
ATOM 3381 N N . GLY A 1 447 ? 15.023 17.123 0.765 1.00 93.19 447 GLY A N 1
ATOM 3382 C CA . GLY A 1 447 ? 16.049 17.004 -0.272 1.00 93.19 447 GLY A CA 1
ATOM 3383 C C . GLY A 1 447 ? 17.345 17.780 -0.034 1.00 93.19 447 GLY A C 1
ATOM 3384 O O . GLY A 1 447 ? 18.199 17.806 -0.911 1.00 93.19 447 GLY A O 1
ATOM 3385 N N . LYS A 1 448 ? 17.529 18.386 1.144 1.00 94.94 448 LYS A N 1
ATOM 3386 C CA . LYS A 1 448 ? 18.790 19.022 1.539 1.00 94.94 448 LYS A CA 1
ATOM 3387 C C . LYS A 1 448 ? 19.533 18.152 2.544 1.00 94.94 448 LYS A C 1
ATOM 3389 O O . LYS A 1 448 ? 18.930 17.649 3.493 1.00 94.94 448 LYS A O 1
ATOM 3394 N N . ARG A 1 449 ? 20.846 18.016 2.351 1.00 95.62 449 ARG A N 1
ATOM 3395 C CA . ARG A 1 449 ? 21.748 17.351 3.298 1.00 95.62 449 ARG A CA 1
ATOM 3396 C C . ARG A 1 449 ? 21.910 18.235 4.531 1.00 95.62 449 ARG A C 1
ATOM 3398 O O . ARG A 1 449 ? 22.432 19.339 4.437 1.00 95.62 449 ARG A O 1
ATOM 3405 N N . MET A 1 450 ? 21.426 17.752 5.671 1.00 96.00 450 MET A N 1
ATOM 3406 C CA . MET A 1 450 ? 21.435 18.481 6.942 1.00 96.00 450 MET A CA 1
ATOM 3407 C C . MET A 1 450 ? 22.636 18.123 7.811 1.00 96.00 450 MET A C 1
ATOM 3409 O O . MET A 1 450 ? 23.172 18.984 8.501 1.00 96.00 450 MET A O 1
ATOM 3413 N N . ARG A 1 451 ? 23.036 16.850 7.806 1.00 96.62 451 ARG A N 1
ATOM 3414 C CA . ARG A 1 451 ? 24.109 16.328 8.654 1.00 96.62 451 ARG A CA 1
ATOM 3415 C C . ARG A 1 451 ? 24.743 15.116 7.991 1.00 96.62 451 ARG A C 1
ATOM 3417 O O . ARG A 1 451 ? 24.045 14.343 7.332 1.00 96.62 451 ARG A O 1
ATOM 3424 N N . ARG A 1 452 ? 26.046 14.939 8.189 1.00 97.81 452 ARG A N 1
ATOM 3425 C CA . ARG A 1 452 ? 26.769 13.750 7.752 1.00 97.81 452 ARG A CA 1
ATOM 3426 C C . ARG A 1 452 ? 27.584 13.207 8.912 1.00 97.81 452 ARG A C 1
ATOM 3428 O O . ARG A 1 452 ? 28.424 13.911 9.453 1.00 97.81 452 ARG A O 1
ATOM 3435 N N . VAL A 1 453 ? 27.355 11.949 9.266 1.00 98.12 453 VAL A N 1
ATOM 3436 C CA . VAL A 1 453 ? 28.098 11.278 10.337 1.00 98.12 453 VAL A CA 1
ATOM 3437 C C . VAL A 1 453 ? 28.635 9.937 9.873 1.00 98.12 453 VAL A C 1
ATOM 3439 O O . VAL A 1 453 ? 28.073 9.301 8.986 1.00 98.12 453 VAL A O 1
ATOM 3442 N N . LYS A 1 454 ? 29.711 9.479 10.500 1.00 98.31 454 LYS A N 1
ATOM 3443 C CA . LYS A 1 454 ? 30.174 8.097 10.447 1.00 98.31 454 LYS A CA 1
ATOM 3444 C C . LYS A 1 454 ? 29.858 7.437 11.781 1.00 98.31 454 LYS A C 1
ATOM 3446 O O . LYS A 1 454 ? 30.263 7.942 12.825 1.00 98.31 454 LYS A O 1
ATOM 3451 N N . LEU A 1 455 ? 29.151 6.315 11.738 1.00 98.12 455 LEU A N 1
ATOM 3452 C CA . LEU A 1 455 ? 28.869 5.497 12.911 1.00 98.12 455 LEU A CA 1
ATOM 3453 C C . LEU A 1 455 ? 29.783 4.275 12.902 1.00 98.12 455 LEU A C 1
ATOM 3455 O O . LEU A 1 455 ? 29.900 3.588 11.882 1.00 98.12 455 LEU A O 1
ATOM 3459 N N . ILE A 1 456 ? 30.424 4.014 14.037 1.00 98.19 456 ILE A N 1
ATOM 3460 C CA . ILE A 1 456 ? 31.303 2.864 14.255 1.00 98.19 456 ILE A CA 1
ATOM 3461 C C . ILE A 1 456 ? 30.812 2.147 15.510 1.00 98.19 456 ILE A C 1
ATOM 3463 O O . ILE A 1 456 ? 30.655 2.775 16.552 1.00 98.19 456 ILE A O 1
ATOM 3467 N N . ALA A 1 457 ? 30.552 0.845 15.423 1.00 96.69 457 ALA A N 1
ATOM 3468 C CA . ALA A 1 457 ? 30.059 0.063 16.558 1.00 96.69 457 ALA A CA 1
ATOM 3469 C C . ALA A 1 457 ? 30.651 -1.356 16.541 1.00 96.69 457 ALA A C 1
ATOM 3471 O O . ALA A 1 457 ? 30.952 -1.879 15.469 1.00 96.69 457 ALA A O 1
ATOM 3472 N N . PRO A 1 458 ? 30.792 -2.050 17.680 1.00 96.50 458 PRO A N 1
ATOM 3473 C CA . PRO A 1 458 ? 31.283 -3.424 17.733 1.00 96.50 458 PRO A CA 1
ATOM 3474 C C . PRO A 1 458 ? 30.168 -4.436 17.401 1.00 96.50 458 PRO A C 1
ATOM 3476 O O . PRO A 1 458 ? 29.949 -5.400 18.127 1.00 96.50 458 PRO A O 1
ATOM 3479 N N . LEU A 1 459 ? 29.430 -4.215 16.307 1.00 95.69 459 LEU A N 1
ATOM 3480 C CA . LEU A 1 459 ? 28.262 -5.022 15.921 1.00 95.69 459 LEU A CA 1
ATOM 3481 C C . LEU A 1 459 ? 28.544 -6.033 14.798 1.00 95.69 459 LEU A C 1
ATOM 3483 O O . LEU A 1 459 ? 27.643 -6.782 14.430 1.00 95.69 459 LEU A O 1
ATOM 3487 N N . GLY A 1 460 ? 29.768 -6.100 14.261 1.00 96.56 460 GLY A N 1
ATOM 3488 C CA . GLY A 1 460 ? 30.094 -6.961 13.111 1.00 96.56 460 GLY A CA 1
ATOM 3489 C C . GLY A 1 460 ? 29.763 -8.444 13.333 1.00 96.56 460 GLY A C 1
ATOM 3490 O O . GLY A 1 460 ? 29.090 -9.064 12.507 1.00 96.56 460 GLY A O 1
ATOM 3491 N N . GLU A 1 461 ? 30.130 -8.999 14.494 1.00 96.56 461 GLU A N 1
ATOM 3492 C CA . GLU A 1 461 ? 29.798 -10.387 14.851 1.00 96.56 461 GLU A CA 1
ATOM 3493 C C . GLU A 1 461 ? 28.282 -10.612 14.963 1.00 96.56 461 GLU A C 1
ATOM 3495 O O . GLU A 1 461 ? 27.767 -11.613 14.455 1.00 96.56 461 GLU A O 1
ATOM 3500 N N . ASN A 1 462 ? 27.556 -9.652 15.550 1.00 96.31 462 ASN A N 1
ATOM 3501 C CA . ASN A 1 462 ? 26.097 -9.698 15.673 1.00 96.31 462 ASN A CA 1
ATOM 3502 C C . ASN A 1 462 ? 25.423 -9.699 14.297 1.00 96.31 462 ASN A C 1
ATOM 3504 O O . ASN A 1 462 ? 24.506 -10.486 14.066 1.00 96.31 462 ASN A O 1
ATOM 3508 N N . VAL A 1 463 ? 25.900 -8.880 13.354 1.00 97.81 463 VAL A N 1
ATOM 3509 C CA . VAL A 1 463 ? 25.397 -8.890 11.971 1.00 97.81 463 VAL A CA 1
ATOM 3510 C C . VAL A 1 463 ? 25.677 -10.233 11.302 1.00 97.81 463 VAL A C 1
ATOM 3512 O O . VAL A 1 463 ? 24.776 -10.818 10.705 1.00 97.81 463 VAL A O 1
ATOM 3515 N N . GLY A 1 464 ? 26.885 -10.780 11.461 1.00 97.56 464 GLY A N 1
ATOM 3516 C CA . GLY A 1 464 ? 27.229 -12.102 10.935 1.00 97.56 464 GLY A CA 1
ATOM 3517 C C . GLY A 1 464 ? 26.376 -13.238 11.517 1.00 97.56 464 GLY A C 1
ATOM 3518 O O . GLY A 1 464 ? 26.121 -14.233 10.834 1.00 97.56 464 GLY A O 1
ATOM 3519 N N . PHE A 1 465 ? 25.924 -13.117 12.767 1.00 97.94 465 PHE A N 1
ATOM 3520 C CA . PHE A 1 465 ? 24.946 -14.031 13.363 1.00 97.94 465 PHE A CA 1
ATOM 3521 C C . PHE A 1 465 ? 23.544 -13.832 12.772 1.00 97.94 465 PHE A C 1
ATOM 3523 O O . PHE A 1 465 ? 22.898 -14.812 12.407 1.00 97.94 465 PHE A O 1
ATOM 3530 N N . ILE A 1 466 ? 23.090 -12.582 12.628 1.00 98.00 466 ILE A N 1
ATOM 3531 C CA . ILE A 1 466 ? 21.778 -12.236 12.061 1.00 98.00 466 ILE A CA 1
ATOM 3532 C C . ILE A 1 466 ? 21.632 -12.749 10.625 1.00 98.00 466 ILE A C 1
ATOM 3534 O O . ILE A 1 466 ? 20.604 -13.346 10.316 1.00 98.00 466 ILE A O 1
ATOM 3538 N N . ILE A 1 467 ? 22.654 -12.579 9.779 1.00 97.94 467 ILE A N 1
ATOM 3539 C CA . ILE A 1 467 ? 22.663 -13.091 8.398 1.00 97.94 467 ILE A CA 1
ATOM 3540 C C . ILE A 1 467 ? 22.447 -14.605 8.395 1.00 97.94 467 ILE A C 1
ATOM 3542 O O . ILE A 1 467 ? 21.512 -15.084 7.763 1.00 97.94 467 ILE A O 1
ATOM 3546 N N . ARG A 1 468 ? 23.259 -15.355 9.155 1.00 98.12 468 ARG A N 1
ATOM 3547 C CA . ARG A 1 468 ? 23.147 -16.821 9.244 1.00 98.12 468 ARG A CA 1
ATOM 3548 C C . ARG A 1 468 ? 21.771 -17.252 9.743 1.00 98.12 468 ARG A C 1
ATOM 3550 O O . ARG A 1 468 ? 21.131 -18.099 9.137 1.00 98.12 468 ARG A O 1
ATOM 3557 N N . ALA A 1 469 ? 21.281 -16.611 10.800 1.00 97.69 469 ALA A N 1
ATOM 3558 C CA . ALA A 1 469 ? 19.964 -16.884 11.359 1.00 97.69 469 ALA A CA 1
ATOM 3559 C C . ALA A 1 469 ? 18.809 -16.582 10.385 1.00 97.69 469 ALA A C 1
ATOM 3561 O O . ALA A 1 469 ? 17.783 -17.257 10.446 1.00 97.69 469 ALA A O 1
ATOM 3562 N N . ALA A 1 470 ? 18.945 -15.565 9.531 1.00 97.19 470 ALA A N 1
ATOM 3563 C CA . ALA A 1 470 ? 17.970 -15.243 8.495 1.00 97.19 470 ALA A CA 1
ATOM 3564 C C . ALA A 1 470 ? 18.042 -16.242 7.325 1.00 97.19 470 ALA A C 1
ATOM 3566 O O . ALA A 1 470 ? 17.008 -16.715 6.866 1.00 97.19 470 ALA A O 1
ATOM 3567 N N . GLU A 1 471 ? 19.243 -16.623 6.886 1.00 96.75 471 GLU A N 1
ATOM 3568 C CA . GLU A 1 471 ? 19.438 -17.641 5.845 1.00 96.75 471 GLU A CA 1
ATOM 3569 C C . GLU A 1 471 ? 18.927 -19.020 6.273 1.00 96.75 471 GLU A C 1
ATOM 3571 O O . GLU A 1 471 ? 18.268 -19.694 5.484 1.00 96.75 471 GLU A O 1
ATOM 3576 N N . ASP A 1 472 ? 19.178 -19.424 7.520 1.00 96.69 472 ASP A N 1
ATOM 3577 C CA . ASP A 1 472 ? 18.654 -20.673 8.077 1.00 96.69 472 ASP A CA 1
ATOM 3578 C C . ASP A 1 472 ? 17.121 -20.660 8.084 1.00 96.69 472 ASP A C 1
ATOM 3580 O O . ASP A 1 472 ? 16.493 -21.627 7.665 1.00 96.69 472 ASP A O 1
ATOM 3584 N N . HIS A 1 473 ? 16.512 -19.532 8.470 1.00 94.06 473 HIS A N 1
ATOM 3585 C CA . HIS A 1 473 ? 15.058 -19.367 8.442 1.00 94.06 473 HIS A CA 1
ATOM 3586 C C . HIS A 1 473 ? 14.483 -19.515 7.024 1.00 94.06 473 HIS A C 1
ATOM 3588 O O . HIS A 1 473 ? 13.415 -20.093 6.851 1.00 94.06 473 HIS A O 1
ATOM 3594 N N . LEU A 1 474 ? 15.181 -19.016 5.999 1.00 93.94 474 LEU A N 1
ATOM 3595 C CA . LEU A 1 474 ? 14.753 -19.163 4.604 1.00 93.94 474 LEU A CA 1
ATOM 3596 C C . LEU A 1 474 ? 14.891 -20.595 4.067 1.00 93.94 474 LEU A C 1
ATOM 3598 O O . LEU A 1 474 ? 14.264 -20.922 3.060 1.00 93.94 474 LEU A O 1
ATOM 3602 N N . ARG A 1 475 ? 15.707 -21.445 4.701 1.00 94.31 475 ARG A N 1
ATOM 3603 C CA . ARG A 1 475 ? 15.899 -22.846 4.291 1.00 94.31 475 ARG A CA 1
ATOM 3604 C C . ARG A 1 475 ? 14.848 -23.801 4.865 1.00 94.31 475 ARG A C 1
ATOM 3606 O O . ARG A 1 475 ? 14.665 -24.862 4.269 1.00 94.31 475 ARG A O 1
ATOM 3613 N N . GLY A 1 476 ? 14.144 -23.411 5.934 1.00 80.31 476 GLY A N 1
ATOM 3614 C CA . GLY A 1 476 ? 13.099 -24.206 6.595 1.00 80.31 476 GLY A CA 1
ATOM 3615 C C . GLY A 1 476 ? 13.589 -24.881 7.862 1.00 80.31 476 GLY A C 1
ATOM 3616 O O . GLY A 1 476 ? 14.097 -26.019 7.752 1.00 80.31 476 GLY A O 1
#

Sequence (476 aa):
MARGNARTPAANAYRGALGRTQTTQVHVTGPKGELIAAKVHTTVDAVEHPELVDRLHLDQLNLVPIEGSEAIRVAVPVVYHDPAAELLVLVLDPSQRHRELDERIRMFERLRSDDAAIPPYVKEFAVVFGGRELRSYLERRAQSAMEIERNRLELDKRLRELERRSGELDAANTEIASRLVESETIRAELARDRAELEKLRSEARNRVIAAVQQVEPPAEPTAIGGPPMRDALAHEPSVETKPVPKHEIDDGGAPGDQASSDDIETALEAALSKRADSEGFETPTGVSSAAEIRATAAAGEVSIDHSHDFDEEGTTGSSIVPQGSDPLTTETLELEVDPGPDVWLDRATASGASAFGMIGGGVRLALIAGEQIARGLGGMIDIRILLHRTATYPVISVVLGPPAALRVPSPTQLAILTLDIAADADRQVLQALAKKFEIGVDLMVRGKRMRRVKLIAPLGENVGFIIRAAEDHLRG

Radius of gyration: 42.44 Å; chains: 1; bounding box: 117×69×128 Å

Secondary structure (DSSP, 8-state):
-PPPP-PPPPTT---SGGGS-EEEEEEEE-TTS-EEEEEEEEEEETTT-HHHHHHHHTT-TTEEEETTEEEEE----EEEEETTTTEEEEEE-GGGGGGHHHHHHHHHHHHHT--S---HHHHT-EEEEHHHHHHHHHHHHHHHHHHHHHHHHHHHHHHHHHHHHHHHHHHHHHHHHHHHHHHHHHHHHHHHHHHHHHHHHHHHHHHHHHHHTT------------PPPP-----------PPPPP--------------HHHHHHHHHHHHHTTTT-S--PPPEEE-----------------------------S---PPTT------EEEE-----S--HHHHHHHHHTSEEEEEETTEEEEEEE--HHHHHHTTS--EEEEEEEE-SS-EEEEEEEE-HHHHHS--TTS-EEEEE-TTSHHHHHHHHHHHHS-EEEEEEEETTEEEEEEEEE-S-HHHHHHHHHHHHHHHH-

Foldseek 3Di:
DDDDDQQDFDPPFWPWPLQDWDWDWDWDQDPVRDTDTDIFIAEDACRVCVVLLVCQLVLNGQFQDDVPDGTDRDQHWYWYHYRNLLATETEGAPVCPVCVVVVVVVLVVSVVVIPIDADPNSVVHYYAHGSNRVVVVVVVSVVVVVVVVVVVVVVVVVVVVVVVVVVVVVVVVVVVVVVVVVVVVVVVVVVVVVVVVVVVVVVVVVVVVVVVVVDDDDDDDDDDDDDDDDDDDDDDDDDDDDDDDDDDDDDDDDDDDDDDPVNVVVVVVVVVVVVVPPDDDDDWDFWPQDDPPDPPPDDDDDDDDDPDDDDPPDPPPPDPDDPPDDDQQKDKAFDDDDPDDDPVLLVCVVSLGWTWAQDPLAIEIEAEDEPLQVVQVPDDKGWDWDWDDDPAAIKIKIKIFDPVCVVVPDVSGIGITIAHLPDPRSVSNLLSCLVFNKYWYQYAYPNDGDTIIIMGGPCNPVSVVSSVVRVVSVVD

pLDDT: mean 82.21, std 22.69, range [29.88, 98.69]